Protein AF-A0AAD8AAY4-F1 (afdb_monomer_lite)

Sequence (383 aa):
MAFFFSTLRQNYCRQAPLSLQLIKRPICESPKCVSNTYKETVIISKTDPLDAFTSKLVQEKSDKWKYLSTKKIKYPDRRLAYYDECQNSFKSCDIDTVAINELIRKALDSKLYNVILSLLNICKTKKICPSPELLQEVASILSRKGNKAGVKAVQMLCEIHNVNEYIIQAEFKHYKEALGMFEEIYKNYPCLRRKIRNMTKYLVAECVYNKSEASVVLVTNFAKKHALEYRDFYFLTHLWQCLFLSEWFADQKLASELIEEYDELRTTVADRMQFITAIAIRKKCADTIQRLFEVALRYNMKKEYTCILRSFFDHKCSIGDIKSCTEILASALDQNITITTEQHNKFLVLLLSSNNGCSWLSKHKNNEWPHTRVDVPSFQMKF

pLDDT: mean 78.11, std 22.98, range [25.36, 98.19]

Structure (mmCIF, N/CA/C/O backbone):
data_AF-A0AAD8AAY4-F1
#
_entry.id   AF-A0AAD8AAY4-F1
#
loop_
_atom_site.group_PDB
_atom_site.id
_atom_site.type_symbol
_atom_site.label_atom_id
_atom_site.label_alt_id
_atom_site.label_comp_id
_atom_site.label_asym_id
_atom_site.label_entity_id
_atom_site.label_seq_id
_atom_site.pdbx_PDB_ins_code
_atom_site.Cartn_x
_atom_site.Cartn_y
_atom_site.Cartn_z
_atom_site.occupancy
_atom_site.B_iso_or_equiv
_atom_site.auth_seq_id
_atom_site.auth_comp_id
_atom_site.auth_asym_id
_atom_site.auth_atom_id
_atom_site.pdbx_PDB_model_num
ATOM 1 N N . MET A 1 1 ? -32.077 56.516 7.324 1.00 32.72 1 MET A N 1
ATOM 2 C CA . MET A 1 1 ? -31.984 55.061 7.575 1.00 32.72 1 MET A CA 1
ATOM 3 C C . MET A 1 1 ? -30.874 54.527 6.679 1.00 32.72 1 MET A C 1
ATOM 5 O O . MET A 1 1 ? -31.084 54.433 5.482 1.00 32.72 1 MET A O 1
ATOM 9 N N . ALA A 1 2 ? -29.622 54.630 7.128 1.00 30.64 2 ALA A N 1
ATOM 10 C CA . ALA A 1 2 ? -28.857 53.633 7.906 1.00 30.64 2 ALA A CA 1
ATOM 11 C C . ALA A 1 2 ? -27.951 52.838 6.930 1.00 30.64 2 ALA A C 1
ATOM 13 O O . ALA A 1 2 ? -28.447 51.956 6.246 1.00 30.64 2 ALA A O 1
ATOM 14 N N . PHE A 1 3 ? -26.765 53.360 6.566 1.00 27.39 3 PHE A N 1
ATOM 15 C CA . PHE A 1 3 ? -25.452 53.267 7.266 1.00 27.39 3 PHE A CA 1
ATOM 16 C C . PHE A 1 3 ? -24.846 51.839 7.172 1.00 27.39 3 PHE A C 1
ATOM 18 O O . PHE A 1 3 ? -25.581 50.894 7.399 1.00 27.39 3 PHE A O 1
ATOM 25 N N . PHE A 1 4 ? -23.560 51.544 6.904 1.00 29.12 4 PHE A N 1
ATOM 26 C CA . PHE A 1 4 ? -22.309 52.305 6.699 1.00 29.12 4 PHE A CA 1
ATOM 27 C C . PHE A 1 4 ? -21.178 51.324 6.231 1.00 29.12 4 PHE A C 1
ATOM 29 O O . PHE A 1 4 ? -21.184 50.183 6.678 1.00 29.12 4 PHE A O 1
ATOM 36 N N . PHE A 1 5 ? -20.224 51.810 5.407 1.00 29.70 5 PHE A N 1
ATOM 37 C CA . PHE A 1 5 ? -18.747 51.572 5.337 1.00 29.70 5 PHE A CA 1
ATOM 38 C C . PHE A 1 5 ? -18.179 50.131 5.222 1.00 29.70 5 PHE A C 1
ATOM 40 O O . PHE A 1 5 ? -18.518 49.251 5.995 1.00 29.70 5 PHE A O 1
ATOM 47 N N . SER A 1 6 ? -17.329 49.740 4.255 1.00 25.36 6 SER A N 1
ATOM 48 C CA . SER A 1 6 ? -16.039 50.244 3.718 1.00 25.36 6 SER A CA 1
ATOM 49 C C . SER A 1 6 ? -14.822 50.149 4.662 1.00 25.36 6 SER A C 1
ATOM 51 O O . SER A 1 6 ? -14.748 50.885 5.637 1.00 25.36 6 SER A O 1
ATOM 53 N N . THR A 1 7 ? -13.833 49.343 4.234 1.00 29.52 7 THR A N 1
ATOM 54 C CA . THR A 1 7 ? -12.360 49.478 4.398 1.00 29.52 7 THR A CA 1
ATOM 55 C C . THR A 1 7 ? -11.744 49.679 5.787 1.00 29.52 7 THR A C 1
ATOM 57 O O . THR A 1 7 ? -11.983 50.699 6.415 1.00 29.52 7 THR A O 1
ATOM 60 N N . LEU A 1 8 ? -10.748 48.844 6.136 1.00 28.62 8 LEU A N 1
ATOM 61 C CA . LEU A 1 8 ? -9.433 49.327 6.598 1.00 28.62 8 LEU A CA 1
ATOM 62 C C . LEU A 1 8 ? -8.334 48.243 6.598 1.00 28.62 8 LEU A C 1
ATOM 64 O O . LEU A 1 8 ? -8.480 47.135 7.101 1.00 28.62 8 LEU A O 1
ATOM 68 N N . ARG A 1 9 ? -7.216 48.654 6.001 1.00 28.47 9 ARG A N 1
ATOM 69 C CA . ARG A 1 9 ? -5.833 48.157 6.059 1.00 28.47 9 ARG A CA 1
ATOM 70 C C . ARG A 1 9 ? -5.240 48.468 7.445 1.00 28.47 9 ARG A C 1
ATOM 72 O O . ARG A 1 9 ? -5.516 49.558 7.927 1.00 28.47 9 ARG A O 1
ATOM 79 N N . GLN A 1 10 ? -4.341 47.629 7.977 1.00 30.75 10 GLN A N 1
ATOM 80 C CA . GLN A 1 10 ? -3.107 47.988 8.730 1.00 30.75 10 GLN A CA 1
ATOM 81 C C . GLN A 1 10 ? -2.489 46.706 9.333 1.00 30.75 10 GLN A C 1
ATOM 83 O O . GLN A 1 10 ? -3.152 45.957 10.034 1.00 30.75 10 GLN A O 1
ATOM 88 N N . ASN A 1 11 ? -1.311 46.284 8.867 1.00 29.00 11 ASN A N 1
ATOM 89 C CA . ASN A 1 11 ? 0.012 46.614 9.421 1.00 29.00 11 ASN A CA 1
ATOM 90 C C . ASN A 1 11 ? 0.234 46.114 10.856 1.00 29.00 11 ASN A C 1
ATOM 92 O O . ASN A 1 11 ? -0.101 46.811 11.802 1.00 29.00 11 ASN A O 1
ATOM 96 N N . TYR A 1 12 ? 0.960 45.000 10.990 1.00 29.62 12 TYR A N 1
ATOM 97 C CA . TYR A 1 12 ? 1.932 44.825 12.072 1.00 29.62 12 TYR A CA 1
ATOM 98 C C . TYR A 1 12 ? 3.206 44.173 11.521 1.00 29.62 12 TYR A C 1
ATOM 100 O O . TYR A 1 12 ? 3.377 42.959 11.526 1.00 29.62 12 TYR A O 1
ATOM 108 N N . CYS A 1 13 ? 4.121 45.023 11.051 1.00 29.48 13 CYS A N 1
ATOM 109 C CA . CYS A 1 13 ? 5.548 44.788 11.214 1.00 29.48 13 CYS A CA 1
ATOM 110 C C . CYS A 1 13 ? 5.926 45.282 12.614 1.00 29.48 13 CYS A C 1
ATOM 112 O O . CYS A 1 13 ? 5.785 46.469 12.904 1.00 29.48 13 CYS A O 1
ATOM 114 N N . ARG A 1 14 ? 6.473 44.406 13.456 1.00 32.91 14 ARG A N 1
ATOM 115 C CA . ARG A 1 14 ? 7.471 44.808 14.449 1.00 32.91 14 ARG A CA 1
ATOM 116 C C . ARG A 1 14 ? 8.631 43.829 14.399 1.00 32.91 14 ARG A C 1
ATOM 118 O O . ARG A 1 14 ? 8.467 42.625 14.550 1.00 32.91 14 ARG A O 1
ATOM 125 N N . GLN A 1 15 ? 9.780 44.413 14.100 1.00 31.69 15 GLN A N 1
ATOM 126 C CA . GLN A 1 15 ? 11.103 43.827 14.150 1.00 31.69 15 GLN A CA 1
ATOM 127 C C . GLN A 1 15 ? 11.572 43.640 15.598 1.00 31.69 15 GLN A C 1
ATOM 129 O O . GLN A 1 15 ? 11.119 44.349 16.498 1.00 31.69 15 GLN A O 1
ATOM 134 N N . ALA A 1 16 ? 12.617 42.808 15.690 1.00 32.47 16 ALA A N 1
ATOM 135 C CA . ALA A 1 16 ? 13.755 42.856 16.614 1.00 32.47 16 ALA A CA 1
ATOM 136 C C . ALA A 1 16 ? 13.731 41.858 17.796 1.00 32.47 16 ALA A C 1
ATOM 138 O O . ALA A 1 16 ? 12.664 41.476 18.263 1.00 32.47 16 ALA A O 1
ATOM 139 N N . PRO A 1 17 ? 14.906 41.504 18.354 1.00 43.38 17 PRO A N 1
ATOM 140 C CA . PRO A 1 17 ? 16.076 40.974 17.640 1.00 43.38 17 PRO A CA 1
ATOM 141 C C . PRO A 1 17 ? 16.773 39.803 18.389 1.00 43.38 17 PRO A C 1
ATOM 143 O O . PRO A 1 17 ? 16.511 39.541 19.555 1.00 43.38 17 PRO A O 1
ATOM 146 N N . LEU A 1 18 ? 17.716 39.157 17.689 1.00 32.06 18 LEU A N 1
ATOM 147 C CA . LEU A 1 18 ? 18.990 38.588 18.175 1.00 32.06 18 LEU A CA 1
ATOM 148 C C . LEU A 1 18 ? 19.034 37.846 19.532 1.00 32.06 18 LEU A C 1
ATOM 150 O O . LEU A 1 18 ? 19.098 38.455 20.593 1.00 32.06 18 LEU A O 1
ATOM 154 N N . SER A 1 19 ? 19.311 36.539 19.475 1.00 30.22 19 SER A N 1
ATOM 155 C CA . SER A 1 19 ? 20.466 35.976 20.198 1.00 30.22 19 SER A CA 1
ATOM 156 C C . SER A 1 19 ? 20.937 34.666 19.554 1.00 30.22 19 SER A C 1
ATOM 158 O O . SER A 1 19 ? 20.445 33.573 19.811 1.00 30.22 19 SER A O 1
ATOM 160 N N . LEU A 1 20 ? 21.939 34.799 18.683 1.00 34.81 20 LEU A N 1
ATOM 161 C CA . LEU A 1 20 ? 22.848 33.721 18.305 1.00 34.81 20 LEU A CA 1
ATOM 162 C C . LEU A 1 20 ? 23.712 33.393 19.527 1.00 34.81 20 LEU A C 1
ATOM 164 O O . LEU A 1 20 ? 24.724 34.049 19.766 1.00 34.81 20 LEU A O 1
ATOM 168 N N . GLN A 1 21 ? 23.328 32.383 20.305 1.00 34.84 21 GLN A N 1
ATOM 169 C CA . GLN A 1 21 ? 24.269 31.737 21.213 1.00 34.84 21 GLN A CA 1
ATOM 170 C C . GLN A 1 21 ? 24.994 30.627 20.453 1.00 34.84 21 GLN A C 1
ATOM 172 O O . GLN A 1 21 ? 24.502 29.514 20.284 1.00 34.84 21 GLN A O 1
ATOM 177 N N . LEU A 1 22 ? 26.197 30.972 19.984 1.00 32.47 22 LEU A N 1
ATOM 178 C CA . LEU A 1 22 ? 27.257 30.011 19.715 1.00 32.47 22 LEU A CA 1
ATOM 179 C C . LEU A 1 22 ? 27.492 29.187 20.987 1.00 32.47 22 LEU A C 1
ATOM 181 O O . LEU A 1 22 ? 28.144 29.649 21.924 1.00 32.47 22 LEU A O 1
ATOM 185 N N . ILE A 1 23 ? 27.021 27.943 21.001 1.00 33.28 23 ILE A N 1
ATOM 186 C CA . ILE A 1 23 ? 27.533 26.942 21.933 1.00 33.28 23 ILE A CA 1
ATOM 187 C C . ILE A 1 23 ? 28.926 26.560 21.428 1.00 33.28 23 ILE A C 1
ATOM 189 O O . ILE A 1 23 ? 29.092 25.745 20.518 1.00 33.28 23 ILE A O 1
ATOM 193 N N . LYS A 1 24 ? 29.943 27.209 22.005 1.00 34.31 24 LYS A N 1
ATOM 194 C CA . LYS A 1 24 ? 31.333 26.755 21.945 1.00 34.31 24 LYS A CA 1
ATOM 195 C C . LYS A 1 24 ? 31.375 25.328 22.488 1.00 34.31 24 LYS A C 1
ATOM 197 O O . LYS A 1 24 ? 31.120 25.101 23.667 1.00 34.31 24 LYS A O 1
ATOM 202 N N . ARG A 1 25 ? 31.702 24.371 21.619 1.00 36.16 25 ARG A N 1
ATOM 203 C CA . ARG A 1 25 ? 32.124 23.033 22.039 1.00 36.16 25 ARG A CA 1
ATOM 204 C C . ARG A 1 25 ? 33.397 23.185 22.880 1.00 36.16 25 ARG A C 1
ATOM 206 O O . ARG A 1 25 ? 34.337 23.815 22.390 1.00 36.16 25 ARG A O 1
ATOM 213 N N . PRO A 1 26 ? 33.462 22.640 24.103 1.00 39.38 26 PRO A N 1
ATOM 214 C CA . PRO A 1 26 ? 34.728 22.540 24.804 1.00 39.38 26 PRO A CA 1
ATOM 215 C C . PRO A 1 26 ? 35.632 21.571 24.037 1.00 39.38 26 PRO A C 1
ATOM 217 O O . PRO A 1 26 ? 35.257 20.435 23.741 1.00 39.38 26 PRO A O 1
ATOM 220 N N . ILE A 1 27 ? 36.816 22.065 23.681 1.00 38.88 27 ILE A N 1
ATOM 221 C CA . ILE A 1 27 ? 37.955 21.261 23.250 1.00 38.88 27 ILE A CA 1
ATOM 222 C C . ILE A 1 27 ? 38.309 20.387 24.451 1.00 38.88 27 ILE A C 1
ATOM 224 O O . ILE A 1 27 ? 38.767 20.888 25.475 1.00 38.88 27 ILE A O 1
ATOM 228 N N . CYS A 1 28 ? 38.009 19.095 24.354 1.00 34.06 28 CYS A N 1
ATOM 229 C CA . CYS A 1 28 ? 38.447 18.121 25.338 1.00 34.06 28 CYS A CA 1
ATOM 230 C C . CYS A 1 28 ? 39.893 17.766 24.989 1.00 34.06 28 CYS A C 1
ATOM 232 O O . CYS A 1 28 ? 40.158 17.103 23.985 1.00 34.06 28 CYS A O 1
ATOM 234 N N . GLU A 1 29 ? 40.823 18.302 25.774 1.00 38.53 29 GLU A N 1
ATOM 235 C CA . GLU A 1 29 ? 42.229 17.931 25.737 1.00 38.53 29 GLU A CA 1
ATOM 236 C C . GLU A 1 29 ? 42.366 16.437 26.043 1.00 38.53 29 GLU A C 1
ATOM 238 O O . GLU A 1 29 ? 41.843 15.924 27.031 1.00 38.53 29 GLU A O 1
ATOM 243 N N . SER A 1 30 ? 43.068 15.731 25.162 1.00 43.97 30 SER A N 1
ATOM 244 C CA . SER A 1 30 ? 43.430 14.328 25.316 1.00 43.97 30 SER A CA 1
ATOM 245 C C . SER A 1 30 ? 44.301 14.124 26.564 1.00 43.97 30 SER A C 1
ATOM 247 O O . SER A 1 30 ? 45.422 14.650 26.594 1.00 43.97 30 SER A O 1
ATOM 249 N N . PRO A 1 31 ? 43.883 13.319 27.560 1.00 45.25 31 PRO A N 1
ATOM 250 C CA . PRO A 1 31 ? 44.782 12.894 28.614 1.00 45.25 31 PRO A CA 1
ATOM 251 C C . PRO A 1 31 ? 45.723 11.821 28.065 1.00 45.25 31 PRO A C 1
ATOM 253 O O . PRO A 1 31 ? 45.314 10.842 27.439 1.00 45.25 31 PRO A O 1
ATOM 256 N N . LYS A 1 32 ? 47.011 12.049 28.302 1.00 41.94 32 LYS A N 1
ATOM 257 C CA . LYS A 1 32 ? 48.122 11.162 27.971 1.00 41.94 32 LYS A CA 1
ATOM 258 C C . LYS A 1 32 ? 47.901 9.772 28.575 1.00 41.94 32 LYS A C 1
ATOM 260 O O . LYS A 1 32 ? 47.533 9.645 29.740 1.00 41.94 32 LYS A O 1
ATOM 265 N N . CYS A 1 33 ? 48.182 8.749 27.770 1.00 38.56 33 CYS A N 1
ATOM 266 C CA . CYS A 1 33 ? 48.236 7.355 28.188 1.00 38.56 33 CYS A CA 1
ATOM 267 C C . CYS A 1 33 ? 49.193 7.189 29.376 1.00 38.56 33 CYS A C 1
ATOM 269 O O . CYS A 1 33 ? 50.393 7.425 29.243 1.00 38.56 33 CYS A O 1
ATOM 271 N N . VAL A 1 34 ? 48.664 6.725 30.507 1.00 41.59 34 VAL A N 1
ATOM 272 C CA . VAL A 1 34 ? 49.444 6.099 31.576 1.00 41.59 34 VAL A CA 1
ATOM 273 C C . VAL A 1 34 ? 48.925 4.675 31.702 1.00 41.59 34 VAL A C 1
ATOM 275 O O . VAL A 1 34 ? 47.804 4.430 32.141 1.00 41.59 34 VAL A O 1
ATOM 278 N N . SER A 1 35 ? 49.734 3.734 31.234 1.00 44.06 35 SER A N 1
ATOM 279 C CA . SER A 1 35 ? 49.506 2.299 31.328 1.00 44.06 35 SER A CA 1
ATOM 280 C C . SER A 1 35 ? 49.671 1.841 32.777 1.00 44.06 35 SER A C 1
ATOM 282 O O . SER A 1 35 ? 50.785 1.553 33.207 1.00 44.06 35 SER A O 1
ATOM 284 N N . ASN A 1 36 ? 48.563 1.757 33.513 1.00 38.25 36 ASN A N 1
ATOM 285 C CA . ASN A 1 36 ? 48.500 1.044 34.785 1.00 38.25 36 ASN A CA 1
ATOM 286 C C . ASN A 1 36 ? 47.734 -0.266 34.587 1.00 38.25 36 ASN A C 1
ATOM 288 O O . ASN A 1 36 ? 46.517 -0.287 34.425 1.00 38.25 36 ASN A O 1
ATOM 292 N N . THR A 1 37 ? 48.474 -1.370 34.607 1.00 45.69 37 THR A N 1
ATOM 293 C CA . THR A 1 37 ? 47.964 -2.736 34.729 1.00 45.69 37 THR A CA 1
ATOM 294 C C . THR A 1 37 ? 47.295 -2.923 36.089 1.00 45.69 37 THR A C 1
ATOM 296 O O . THR A 1 37 ? 47.960 -3.247 37.071 1.00 45.69 37 THR A O 1
ATOM 299 N N . TYR A 1 38 ? 45.976 -2.742 36.141 1.00 38.84 38 TYR A N 1
ATOM 300 C CA . TYR A 1 38 ? 45.132 -3.244 37.223 1.00 38.84 38 TYR A CA 1
ATOM 301 C C . TYR A 1 38 ? 44.411 -4.507 36.749 1.00 38.84 38 TYR A C 1
ATOM 303 O O . TYR A 1 38 ? 43.791 -4.530 35.690 1.00 38.84 38 TYR A O 1
ATOM 311 N N . LYS A 1 39 ? 44.538 -5.582 37.533 1.00 43.97 39 LYS A N 1
ATOM 312 C CA . LYS A 1 39 ? 43.788 -6.826 37.348 1.00 43.97 39 LYS A CA 1
ATOM 313 C C . LYS A 1 39 ? 42.324 -6.556 37.683 1.00 43.97 39 LYS A C 1
ATOM 315 O O . LYS A 1 39 ? 41.963 -6.457 38.851 1.00 43.97 39 LYS A O 1
ATOM 320 N N . GLU A 1 40 ? 41.510 -6.421 36.648 1.00 38.50 40 GLU A N 1
ATOM 321 C CA . GLU A 1 40 ? 40.066 -6.273 36.747 1.00 38.50 40 GLU A CA 1
ATOM 322 C C . GLU A 1 40 ? 39.443 -7.645 37.046 1.00 38.50 40 GLU A C 1
ATOM 324 O O . GLU A 1 40 ? 39.440 -8.559 36.220 1.00 38.50 40 GLU A O 1
ATOM 329 N N . THR A 1 41 ? 38.958 -7.824 38.273 1.00 41.53 41 THR A N 1
ATOM 330 C CA . THR A 1 41 ? 38.031 -8.905 38.613 1.00 41.53 41 THR A CA 1
ATOM 331 C C . THR A 1 41 ? 36.723 -8.660 37.872 1.00 41.53 41 THR A C 1
ATOM 333 O O . THR A 1 41 ? 35.977 -7.744 38.208 1.00 41.53 41 THR A O 1
ATOM 336 N N . VAL A 1 42 ? 36.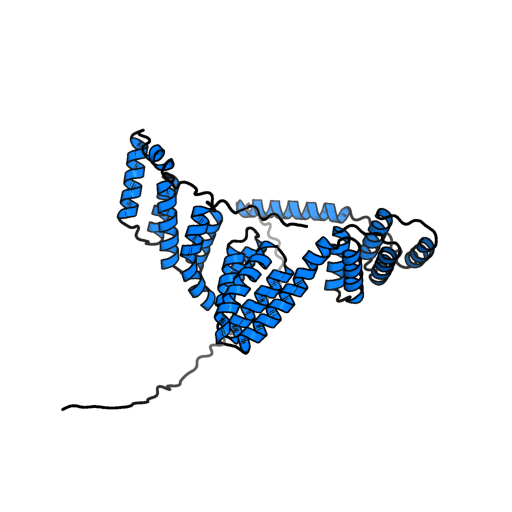473 -9.483 36.854 1.00 43.16 42 VAL A N 1
ATOM 337 C CA . VAL A 1 42 ? 35.262 -9.489 36.029 1.00 43.16 42 VAL A CA 1
ATOM 338 C C . VAL A 1 42 ? 34.036 -9.699 36.919 1.00 43.16 42 VAL A C 1
ATOM 340 O O . VAL A 1 42 ? 33.727 -10.815 37.336 1.00 43.16 42 VAL A O 1
ATOM 343 N N . ILE A 1 43 ? 33.321 -8.612 37.205 1.00 47.81 43 ILE A N 1
ATOM 344 C CA . ILE A 1 43 ? 31.942 -8.673 37.679 1.00 47.81 43 ILE A CA 1
ATOM 345 C C . ILE A 1 43 ? 31.112 -9.080 36.463 1.00 47.81 43 ILE A C 1
ATOM 347 O O . ILE A 1 43 ? 30.959 -8.310 35.517 1.00 47.81 43 ILE A O 1
ATOM 351 N N . ILE A 1 44 ? 30.615 -10.317 36.472 1.00 46.44 44 ILE A N 1
ATOM 352 C CA . ILE A 1 44 ? 29.687 -10.841 35.469 1.00 46.44 44 ILE A CA 1
ATOM 353 C C . ILE A 1 44 ? 28.382 -10.052 35.621 1.00 46.44 44 ILE A C 1
ATOM 355 O O . ILE A 1 44 ? 27.526 -10.385 36.444 1.00 46.44 44 ILE A O 1
ATOM 359 N N . SER A 1 45 ? 28.250 -8.954 34.876 1.00 56.56 45 SER A N 1
ATOM 360 C CA . SER A 1 45 ? 26.977 -8.261 34.738 1.00 56.56 45 SER A CA 1
ATOM 361 C C . SER A 1 45 ? 25.996 -9.217 34.060 1.00 56.56 45 SER A C 1
ATOM 363 O O . SER A 1 45 ? 26.331 -9.904 33.091 1.00 56.56 45 SER A O 1
ATOM 365 N N . LYS A 1 46 ? 24.785 -9.316 34.620 1.00 62.38 46 LYS A N 1
ATOM 366 C CA . LYS A 1 46 ? 23.676 -10.052 34.012 1.00 62.38 46 LYS A CA 1
ATOM 367 C C . LYS A 1 46 ? 23.454 -9.466 32.623 1.00 62.38 46 LYS A C 1
ATOM 369 O O . LYS A 1 46 ? 22.951 -8.354 32.498 1.00 62.38 46 LYS A O 1
ATOM 374 N N . THR A 1 47 ? 23.887 -10.198 31.608 1.00 62.72 47 THR A N 1
ATOM 375 C CA . THR A 1 47 ? 23.675 -9.855 30.207 1.00 62.72 47 THR A CA 1
ATOM 376 C C . THR A 1 47 ? 22.171 -9.784 29.988 1.00 62.72 47 THR A C 1
ATOM 378 O O . THR A 1 47 ? 21.453 -10.714 30.368 1.00 62.72 47 THR A O 1
ATOM 381 N N . ASP A 1 48 ? 21.694 -8.665 29.444 1.00 74.62 48 ASP A N 1
ATOM 382 C CA . ASP A 1 48 ? 20.286 -8.486 29.112 1.00 74.62 48 ASP A CA 1
ATOM 383 C C . ASP A 1 48 ? 19.853 -9.665 28.215 1.00 74.62 48 ASP A C 1
ATOM 385 O O . ASP A 1 48 ? 20.538 -9.963 27.228 1.00 74.62 48 ASP A O 1
ATOM 389 N N . PRO A 1 49 ? 18.778 -10.402 28.549 1.00 75.81 49 PRO A N 1
ATOM 390 C CA . PRO A 1 49 ? 18.305 -11.508 27.722 1.00 75.81 49 PRO A CA 1
ATOM 391 C C . PRO A 1 49 ? 18.040 -11.096 26.263 1.00 75.81 49 PRO A C 1
ATOM 393 O O . PRO A 1 49 ? 18.193 -11.932 25.367 1.00 75.81 49 PRO A O 1
ATOM 396 N N . LEU A 1 50 ? 17.721 -9.820 26.000 1.00 71.00 50 LEU A N 1
ATOM 397 C CA . LEU A 1 50 ? 17.641 -9.282 24.640 1.00 71.00 50 LEU A CA 1
ATOM 398 C C . LEU A 1 50 ? 19.014 -9.210 23.961 1.00 71.00 50 LEU A C 1
ATOM 400 O O . LEU A 1 50 ? 19.148 -9.658 22.821 1.00 71.00 50 LEU A O 1
ATOM 404 N N . ASP A 1 51 ? 20.057 -8.747 24.646 1.00 79.69 51 ASP A N 1
ATOM 405 C CA . ASP A 1 51 ? 21.413 -8.696 24.085 1.00 79.69 51 ASP A CA 1
ATOM 406 C C . ASP A 1 51 ? 21.974 -10.094 23.818 1.00 79.69 51 ASP A C 1
ATOM 408 O O . ASP A 1 51 ? 22.625 -10.317 22.793 1.00 79.69 51 ASP A O 1
ATOM 412 N N . ALA A 1 52 ? 21.668 -11.067 24.681 1.00 82.06 52 ALA A N 1
ATOM 413 C CA . ALA A 1 52 ? 22.066 -12.459 24.478 1.00 82.06 52 ALA A CA 1
ATOM 414 C C . ALA A 1 52 ? 21.398 -13.072 23.233 1.00 82.06 52 ALA A C 1
ATOM 416 O O . ALA A 1 52 ? 22.063 -13.739 22.434 1.00 82.06 52 ALA A O 1
ATOM 417 N N . PHE A 1 53 ? 20.101 -12.811 23.027 1.00 85.00 53 PHE A N 1
ATOM 418 C CA . PHE A 1 53 ? 19.380 -13.263 21.836 1.00 85.00 53 PHE A CA 1
ATOM 419 C C . PHE A 1 53 ? 19.925 -12.608 20.561 1.00 85.00 53 PHE A C 1
ATOM 421 O O . PHE A 1 53 ? 20.218 -13.296 19.580 1.00 85.00 53 PHE A O 1
ATOM 428 N N . THR A 1 54 ? 20.124 -11.289 20.589 1.00 82.69 54 THR A N 1
ATOM 429 C CA . THR A 1 54 ? 20.607 -10.525 19.431 1.00 82.69 54 THR A CA 1
ATOM 430 C C . THR A 1 54 ? 22.038 -10.914 19.063 1.00 82.69 54 THR A C 1
ATOM 432 O O . THR A 1 54 ? 22.325 -11.159 17.890 1.00 82.69 54 THR A O 1
ATOM 435 N N . SER A 1 55 ? 22.918 -11.086 20.054 1.00 89.94 55 SER A N 1
ATOM 436 C CA . SER A 1 55 ? 24.295 -11.550 19.840 1.00 89.94 55 SER A CA 1
ATOM 437 C C . SER A 1 55 ? 24.329 -12.947 19.226 1.00 89.94 55 SER A C 1
ATOM 439 O O . SER A 1 55 ? 25.055 -13.181 18.259 1.00 89.94 55 SER A O 1
ATOM 441 N N . LYS A 1 56 ? 23.488 -13.866 19.721 1.00 91.00 56 LYS A N 1
ATOM 442 C CA . LYS A 1 56 ? 23.388 -15.221 19.171 1.00 91.00 56 LYS A CA 1
ATOM 443 C C . LYS A 1 56 ? 22.899 -15.204 17.719 1.00 91.00 56 LYS A C 1
ATOM 445 O O . LYS A 1 56 ? 23.489 -15.870 16.870 1.00 91.00 56 LYS A O 1
ATOM 450 N N . LEU A 1 57 ? 21.880 -14.398 17.414 1.00 85.50 57 LEU A N 1
ATOM 451 C CA . LEU A 1 57 ? 21.331 -14.269 16.063 1.00 85.50 57 LEU A CA 1
ATOM 452 C C . LEU A 1 57 ? 22.369 -13.711 15.071 1.00 85.50 57 LEU A C 1
ATOM 454 O O . LEU A 1 57 ? 22.501 -14.215 13.953 1.00 85.50 57 LEU A O 1
ATOM 458 N N . VAL A 1 58 ? 23.123 -12.683 15.475 1.00 88.94 58 VAL A N 1
ATOM 459 C CA . VAL A 1 58 ? 24.184 -12.076 14.654 1.00 88.94 58 VAL A CA 1
ATOM 460 C C . VAL A 1 58 ? 25.318 -13.069 14.407 1.00 88.94 58 VAL A C 1
ATOM 462 O O . VAL A 1 58 ? 25.779 -13.195 13.269 1.00 88.94 58 VAL A O 1
ATOM 465 N N . GLN A 1 59 ? 25.727 -13.815 15.435 1.00 89.94 59 GLN A N 1
ATOM 466 C CA . GLN A 1 59 ? 26.768 -14.834 15.328 1.00 89.94 59 GLN A CA 1
ATOM 467 C C . GLN A 1 59 ? 26.355 -15.956 14.359 1.00 89.94 59 GLN A C 1
ATOM 469 O O . GLN A 1 59 ? 27.083 -16.243 13.410 1.00 89.94 59 GLN A O 1
ATOM 474 N N . GLU A 1 60 ? 25.142 -16.507 14.500 1.00 91.12 60 GLU A N 1
ATOM 475 C CA . GLU A 1 60 ? 24.619 -17.553 13.606 1.00 91.12 60 GLU A CA 1
ATOM 476 C C . GLU A 1 60 ? 24.543 -17.089 12.142 1.00 91.12 60 GLU A C 1
ATOM 478 O O . GLU A 1 60 ? 24.863 -17.842 11.216 1.00 91.12 60 GLU A O 1
ATOM 483 N N . LYS A 1 61 ? 24.148 -15.832 11.902 1.00 87.31 61 LYS A N 1
ATOM 484 C CA . LYS A 1 61 ? 24.116 -15.258 10.547 1.00 87.31 61 LYS A CA 1
ATOM 485 C C . LYS A 1 61 ? 25.519 -15.032 9.989 1.00 87.31 61 LYS A C 1
ATOM 487 O O . LYS A 1 61 ? 25.736 -15.332 8.815 1.00 87.31 61 LYS A O 1
ATOM 492 N N . SER A 1 62 ? 26.451 -14.544 10.807 1.00 88.69 62 SER A N 1
ATOM 493 C CA . SER A 1 62 ? 27.858 -14.335 10.442 1.00 88.69 62 SER A CA 1
ATOM 494 C C . SER A 1 62 ? 28.534 -15.648 10.050 1.00 88.69 62 SER A C 1
ATOM 496 O O . SER A 1 62 ? 29.143 -15.743 8.982 1.00 88.69 62 SER A O 1
ATOM 498 N N . ASP A 1 63 ? 28.342 -16.697 10.848 1.00 88.38 63 ASP A N 1
ATOM 499 C CA . ASP A 1 63 ? 28.943 -18.007 10.608 1.00 88.38 63 ASP A CA 1
ATOM 500 C C . ASP A 1 63 ? 28.327 -18.691 9.382 1.00 88.38 63 ASP A C 1
ATOM 502 O O . ASP A 1 63 ? 29.050 -19.243 8.547 1.00 88.38 63 ASP A O 1
ATOM 506 N N . LYS A 1 64 ? 27.011 -18.546 9.170 1.00 86.12 64 LYS A N 1
ATOM 507 C CA . LYS A 1 64 ? 26.353 -18.986 7.929 1.00 86.12 64 LYS A CA 1
ATOM 508 C C . LYS A 1 64 ? 26.908 -18.258 6.699 1.00 86.12 64 LYS A C 1
ATOM 510 O O . LYS A 1 64 ? 27.098 -18.881 5.654 1.00 86.12 64 LYS A O 1
ATOM 515 N N . TRP A 1 65 ? 27.198 -16.961 6.809 1.00 71.75 65 TRP A N 1
ATOM 516 C CA . TRP A 1 65 ? 27.772 -16.175 5.713 1.00 71.75 65 TRP A CA 1
ATOM 517 C C . TRP A 1 65 ? 29.224 -16.560 5.420 1.00 71.75 65 TRP A C 1
ATOM 519 O O . TRP A 1 65 ? 29.588 -16.708 4.255 1.00 71.75 65 TRP A O 1
ATOM 529 N N . LYS A 1 66 ? 30.037 -16.794 6.458 1.00 79.12 66 LYS A N 1
ATOM 530 C CA . LYS A 1 66 ? 31.409 -17.308 6.321 1.00 79.12 66 LYS A CA 1
ATOM 531 C C . LYS A 1 66 ? 31.428 -18.698 5.692 1.00 79.12 66 LYS A C 1
ATOM 533 O O . LYS A 1 66 ? 32.234 -18.955 4.804 1.00 79.12 66 LYS A O 1
ATOM 538 N N . TYR A 1 67 ? 30.516 -19.584 6.082 1.00 78.44 67 TYR A N 1
ATOM 539 C CA . TYR A 1 67 ? 30.401 -20.910 5.476 1.00 78.44 67 TYR A CA 1
ATOM 540 C C . TYR A 1 67 ? 30.060 -20.830 3.977 1.00 78.44 67 TYR A C 1
ATOM 542 O O . TYR A 1 67 ? 30.682 -21.506 3.155 1.00 78.44 67 TYR A O 1
ATOM 550 N N . LEU A 1 68 ? 29.125 -19.952 3.596 1.00 68.44 68 LEU A N 1
ATOM 551 C CA . LEU A 1 68 ? 28.751 -19.739 2.194 1.00 68.44 68 LEU A CA 1
ATOM 552 C C . LEU A 1 68 ? 29.847 -19.035 1.379 1.00 68.44 68 LEU A C 1
ATOM 554 O O . LEU A 1 68 ? 30.024 -19.349 0.203 1.00 68.44 68 LEU A O 1
ATOM 558 N N . SER A 1 69 ? 30.609 -18.119 1.983 1.00 61.88 69 SER A N 1
ATOM 559 C CA . SER A 1 69 ? 31.712 -17.431 1.305 1.00 61.88 69 SER A CA 1
ATOM 560 C C . SER A 1 69 ? 32.938 -18.327 1.125 1.00 61.88 69 SER A C 1
ATOM 562 O O . SER A 1 69 ? 33.592 -18.254 0.087 1.00 61.88 69 SER A O 1
ATOM 564 N N . THR A 1 70 ? 33.204 -19.233 2.070 1.00 61.47 70 THR A N 1
ATOM 565 C CA . THR A 1 70 ? 34.321 -20.193 1.995 1.00 61.47 70 THR A CA 1
ATOM 566 C C . THR A 1 70 ? 34.052 -21.308 0.974 1.00 61.47 70 THR A C 1
ATOM 568 O O . THR A 1 70 ? 34.987 -21.878 0.421 1.00 61.47 70 THR A O 1
ATOM 571 N N . LYS A 1 71 ? 32.778 -21.568 0.638 1.00 57.34 71 LYS A N 1
ATOM 572 C CA . LYS A 1 71 ? 32.378 -22.462 -0.465 1.00 57.34 71 LYS A CA 1
ATOM 573 C C . LYS A 1 71 ? 32.552 -21.861 -1.868 1.00 57.34 71 LYS A C 1
ATOM 575 O O . LYS A 1 71 ? 32.381 -22.588 -2.846 1.00 57.34 71 LYS A O 1
ATOM 580 N N . LYS A 1 72 ? 32.919 -20.579 -2.010 1.00 48.78 72 LYS A N 1
ATOM 581 C CA . LYS A 1 72 ? 33.322 -20.032 -3.315 1.00 48.78 72 LYS A CA 1
ATOM 582 C C . LYS A 1 72 ? 34.730 -20.522 -3.651 1.00 48.78 72 LYS A C 1
ATOM 584 O O . LYS A 1 72 ? 35.723 -20.010 -3.143 1.00 48.78 72 LYS A O 1
ATOM 589 N N . ILE A 1 73 ? 34.775 -21.540 -4.507 1.00 45.97 73 ILE A N 1
ATOM 590 C CA . ILE A 1 73 ? 35.971 -22.111 -5.130 1.00 45.97 73 ILE A CA 1
ATOM 591 C C . ILE A 1 73 ? 36.884 -20.971 -5.606 1.00 45.97 73 ILE A C 1
ATOM 593 O O . ILE A 1 73 ? 36.496 -20.158 -6.447 1.00 45.97 73 ILE A O 1
ATOM 597 N N . LYS A 1 74 ? 38.101 -20.898 -5.051 1.00 43.69 74 LYS A N 1
ATOM 598 C CA . LYS A 1 74 ? 39.168 -20.031 -5.562 1.00 43.69 74 LYS A CA 1
ATOM 599 C C . LYS A 1 74 ? 39.588 -20.563 -6.931 1.00 43.69 74 LYS A C 1
ATOM 601 O O . LYS A 1 74 ? 40.370 -21.505 -7.008 1.00 43.69 74 LYS A O 1
ATOM 606 N N . TYR A 1 75 ? 39.065 -19.974 -8.001 1.00 43.44 75 TYR A N 1
ATOM 607 C CA . TYR A 1 75 ? 39.601 -20.207 -9.337 1.00 43.44 75 TYR A CA 1
ATOM 608 C C . TYR A 1 75 ? 40.864 -19.359 -9.546 1.00 43.44 75 TYR A C 1
ATOM 610 O O . TYR A 1 75 ? 40.883 -18.191 -9.146 1.00 43.44 75 TYR A O 1
ATOM 618 N N . PRO A 1 76 ? 41.920 -19.929 -10.150 1.00 43.59 76 PRO A N 1
ATOM 619 C CA . PRO A 1 76 ? 43.114 -19.181 -10.510 1.00 43.59 76 PRO A CA 1
ATOM 620 C C . PRO A 1 76 ? 42.775 -18.136 -11.579 1.00 43.59 76 PRO A C 1
ATOM 622 O O . PRO A 1 76 ? 41.905 -18.343 -12.426 1.00 43.59 76 PRO A O 1
ATOM 625 N N . ASP A 1 77 ? 43.474 -17.007 -11.525 1.00 44.00 77 ASP A N 1
ATOM 626 C CA . ASP A 1 77 ? 43.305 -15.864 -12.419 1.00 44.00 77 ASP A CA 1
ATOM 627 C C . ASP A 1 77 ? 43.701 -16.234 -13.865 1.00 44.00 77 ASP A C 1
ATOM 629 O O . ASP A 1 77 ? 44.858 -16.150 -14.264 1.00 44.00 77 ASP A O 1
ATOM 633 N N . ARG A 1 78 ? 42.725 -16.718 -14.646 1.00 50.34 78 ARG A N 1
ATOM 634 C CA . ARG A 1 78 ? 42.831 -17.083 -16.075 1.00 50.34 78 ARG A CA 1
ATOM 635 C C . ARG A 1 78 ? 42.113 -16.060 -16.971 1.00 50.34 78 ARG A C 1
ATOM 637 O O . ARG A 1 78 ? 41.416 -16.419 -17.915 1.00 50.34 78 ARG A O 1
ATOM 644 N N . ARG A 1 79 ? 42.248 -14.762 -16.688 1.00 50.00 79 ARG A N 1
ATOM 645 C CA . ARG A 1 79 ? 41.481 -13.708 -17.386 1.00 50.00 79 ARG A CA 1
ATOM 646 C C . ARG A 1 79 ? 41.780 -13.533 -18.883 1.00 50.00 79 ARG A C 1
ATOM 648 O O . ARG A 1 79 ? 40.987 -12.880 -19.550 1.00 50.00 79 ARG A O 1
ATOM 655 N N . LEU A 1 80 ? 42.860 -14.109 -19.421 1.00 50.84 80 LEU A N 1
ATOM 656 C CA . LEU A 1 80 ? 43.283 -13.868 -20.813 1.00 50.84 80 LEU A CA 1
ATOM 657 C C . LEU A 1 80 ? 43.199 -15.086 -21.753 1.00 50.84 80 LEU A C 1
ATOM 659 O O . LEU A 1 80 ? 42.960 -14.890 -22.936 1.00 50.84 80 LEU A O 1
ATOM 663 N N . ALA A 1 81 ? 43.283 -16.328 -21.260 1.00 52.41 81 ALA A N 1
ATOM 664 C CA . ALA A 1 81 ? 43.161 -17.526 -22.114 1.00 52.41 81 ALA A CA 1
ATOM 665 C C . ALA A 1 81 ? 41.701 -17.875 -22.486 1.00 52.41 81 ALA A C 1
ATOM 667 O O . ALA A 1 81 ? 41.445 -18.589 -23.449 1.00 52.41 81 ALA A O 1
ATOM 668 N N . TYR A 1 82 ? 40.731 -17.354 -21.729 1.00 54.50 82 TYR A N 1
ATOM 669 C CA . TYR A 1 82 ? 39.311 -17.702 -21.857 1.00 54.50 82 TYR A CA 1
ATOM 670 C C . TYR A 1 82 ? 38.619 -17.060 -23.074 1.00 54.50 82 TYR A C 1
ATOM 672 O O . TYR A 1 82 ? 37.626 -17.580 -23.577 1.00 54.50 82 TYR A O 1
ATOM 680 N N . TYR A 1 83 ? 39.137 -15.930 -23.569 1.00 54.41 83 TYR A N 1
ATOM 681 C CA . TYR A 1 83 ? 38.517 -15.211 -24.688 1.00 54.41 83 TYR A CA 1
ATOM 682 C C . TYR A 1 83 ? 38.663 -15.970 -26.022 1.00 54.41 83 TYR A C 1
ATOM 684 O O . TYR A 1 83 ? 37.714 -15.988 -26.809 1.00 54.41 83 TYR A O 1
ATOM 692 N N . ASP A 1 84 ? 39.791 -16.658 -26.234 1.00 56.88 84 ASP A N 1
ATOM 693 C CA . ASP A 1 84 ? 40.047 -17.454 -27.446 1.00 56.88 84 ASP A CA 1
ATOM 694 C C . ASP A 1 84 ? 39.310 -18.803 -27.443 1.00 56.88 84 ASP A C 1
ATOM 696 O O . ASP A 1 84 ? 38.794 -19.235 -28.477 1.00 56.88 84 ASP A O 1
ATOM 700 N N . GLU A 1 85 ? 39.176 -19.453 -26.283 1.00 60.69 85 GLU A N 1
ATOM 701 C CA . GLU A 1 85 ? 38.413 -20.707 -26.145 1.00 60.69 85 GLU A CA 1
ATOM 702 C C . GLU A 1 85 ? 36.911 -20.489 -26.381 1.00 60.69 85 GLU A C 1
ATOM 704 O O . GLU A 1 85 ? 36.244 -21.283 -27.054 1.00 60.69 85 GLU A O 1
ATOM 709 N N . CYS A 1 86 ? 36.373 -19.367 -25.893 1.00 56.25 86 CYS A N 1
ATOM 710 C CA . CYS A 1 86 ? 35.003 -18.977 -26.188 1.00 56.25 86 CYS A CA 1
ATOM 711 C C . CYS A 1 86 ? 34.816 -18.721 -27.690 1.00 56.25 86 CYS A C 1
ATOM 713 O O . CYS A 1 86 ? 33.932 -19.326 -28.282 1.00 56.25 86 CYS A O 1
ATOM 715 N N . GLN A 1 87 ? 35.645 -17.908 -28.354 1.00 60.34 87 GLN A N 1
ATOM 716 C CA . GLN A 1 87 ? 35.432 -17.615 -29.782 1.00 60.34 87 GLN A CA 1
ATOM 717 C C . GLN A 1 87 ? 35.555 -18.840 -30.702 1.00 60.34 87 GLN A C 1
ATOM 719 O O . GLN A 1 87 ? 34.801 -18.939 -31.674 1.00 60.34 87 GLN A O 1
ATOM 724 N N . ASN A 1 88 ? 36.447 -19.784 -30.390 1.00 58.56 88 ASN A N 1
ATOM 725 C CA . ASN A 1 88 ? 36.634 -20.981 -31.211 1.00 58.56 88 ASN A CA 1
ATOM 726 C C . ASN A 1 88 ? 35.554 -22.053 -30.981 1.00 58.56 88 ASN A C 1
ATOM 728 O O . ASN A 1 88 ? 35.173 -22.735 -31.931 1.00 58.56 88 ASN A O 1
ATOM 732 N N . SER A 1 89 ? 34.979 -22.154 -29.776 1.00 56.78 89 SER A N 1
ATOM 733 C CA . SER A 1 89 ? 33.886 -23.104 -29.491 1.00 56.78 89 SER A CA 1
ATOM 734 C C . SER A 1 89 ? 32.535 -22.714 -30.114 1.00 56.78 89 SER A C 1
ATOM 736 O O . SER A 1 89 ? 31.686 -23.579 -30.333 1.00 56.78 89 SER A O 1
ATOM 738 N N . PHE A 1 90 ? 32.328 -21.443 -30.489 1.00 60.66 90 PHE A N 1
ATOM 739 C CA . PHE A 1 90 ? 31.067 -20.995 -31.104 1.00 60.66 90 PHE A CA 1
ATOM 740 C C . PHE A 1 90 ? 30.890 -21.385 -32.577 1.00 60.66 90 PHE A C 1
ATOM 742 O O . PHE A 1 90 ? 29.776 -21.268 -33.094 1.00 60.66 90 PHE A O 1
ATOM 749 N N . LYS A 1 91 ? 31.946 -21.837 -33.267 1.00 63.06 91 LYS A N 1
ATOM 750 C CA . LYS A 1 91 ? 31.905 -22.032 -34.724 1.00 63.06 91 LYS A CA 1
ATOM 751 C C . LYS A 1 91 ? 31.372 -23.387 -35.204 1.00 63.06 91 LYS A C 1
ATOM 753 O O . LYS A 1 91 ? 31.035 -23.456 -36.381 1.00 63.06 91 LYS A O 1
ATOM 758 N N . SER A 1 92 ? 31.235 -24.430 -34.373 1.00 57.59 92 SER A N 1
ATOM 759 C CA . SER A 1 92 ? 30.749 -25.726 -34.902 1.00 57.59 92 SER A CA 1
ATOM 760 C C . SER A 1 92 ? 29.938 -26.644 -33.980 1.00 57.59 92 SER A C 1
ATOM 762 O O . SER A 1 92 ? 29.641 -27.756 -34.406 1.00 57.59 92 SER A O 1
ATOM 764 N N . CYS A 1 93 ? 29.555 -26.240 -32.766 1.00 58.16 93 CYS A N 1
ATOM 765 C CA . CYS A 1 93 ? 28.755 -27.112 -31.896 1.00 58.16 93 CYS A CA 1
ATOM 766 C C . CYS A 1 93 ? 27.291 -26.664 -31.796 1.00 58.16 93 CYS A C 1
ATOM 768 O O . CYS A 1 93 ? 26.983 -25.463 -31.744 1.00 58.16 93 CYS A O 1
ATOM 770 N N . ASP A 1 94 ? 26.396 -27.650 -31.733 1.00 78.44 94 ASP A N 1
ATOM 771 C CA . ASP A 1 94 ? 25.045 -27.492 -31.204 1.00 78.44 94 ASP A CA 1
ATOM 772 C C . ASP A 1 94 ? 25.172 -27.116 -29.730 1.00 78.44 94 ASP A C 1
ATOM 774 O O . ASP A 1 94 ? 25.530 -27.925 -28.878 1.00 78.44 94 ASP A O 1
ATOM 778 N N . ILE A 1 95 ? 24.979 -25.831 -29.449 1.00 87.12 95 ILE A N 1
ATOM 779 C CA . ILE A 1 95 ? 25.008 -25.311 -28.088 1.00 87.12 95 ILE A CA 1
ATOM 780 C C . ILE A 1 95 ? 23.582 -25.421 -27.574 1.00 87.12 95 ILE A C 1
ATOM 782 O O . ILE A 1 95 ? 22.676 -24.833 -28.163 1.00 87.12 95 ILE A O 1
ATOM 786 N N . ASP A 1 96 ? 23.393 -26.169 -26.497 1.00 91.88 96 ASP A N 1
ATOM 787 C CA . ASP A 1 96 ? 22.106 -26.290 -25.833 1.00 91.88 96 ASP A CA 1
ATOM 788 C C . ASP A 1 96 ? 21.859 -25.130 -24.847 1.00 91.88 96 ASP A C 1
ATOM 790 O O . ASP A 1 96 ? 22.719 -24.285 -24.563 1.00 91.88 96 ASP A O 1
ATOM 794 N N . THR A 1 97 ? 20.640 -25.066 -24.315 1.00 92.44 97 THR A N 1
ATOM 795 C CA . THR A 1 97 ? 20.242 -24.037 -23.347 1.00 92.44 97 THR A CA 1
ATOM 796 C C . THR A 1 97 ? 21.064 -24.096 -22.056 1.00 92.44 97 THR A C 1
ATOM 798 O O . THR A 1 97 ? 21.320 -23.058 -21.440 1.00 92.44 97 THR A O 1
ATOM 801 N N . VAL A 1 98 ? 21.497 -25.290 -21.637 1.00 94.44 98 VAL A N 1
ATOM 802 C CA . VAL A 1 98 ? 22.266 -25.489 -20.401 1.00 94.44 98 VAL A CA 1
ATOM 803 C C . VAL A 1 98 ? 23.652 -24.863 -20.538 1.00 94.44 98 VAL A C 1
ATOM 805 O O . VAL A 1 98 ? 24.034 -24.043 -19.700 1.00 94.44 98 VAL A O 1
ATOM 808 N N . ALA A 1 99 ? 24.354 -25.152 -21.634 1.00 93.81 99 ALA A N 1
ATOM 809 C CA . ALA A 1 99 ? 25.661 -24.586 -21.934 1.00 93.81 99 ALA A CA 1
ATOM 810 C C . ALA A 1 99 ? 25.602 -23.057 -22.054 1.00 93.81 99 ALA A C 1
ATOM 812 O O . ALA A 1 99 ? 26.450 -22.362 -21.490 1.00 93.81 99 ALA A O 1
ATOM 813 N N . ILE A 1 100 ? 24.575 -22.505 -22.715 1.00 94.75 100 ILE A N 1
ATOM 814 C CA . ILE A 1 100 ? 24.380 -21.047 -22.781 1.00 94.75 100 ILE A CA 1
ATOM 815 C C . ILE A 1 100 ? 24.196 -20.442 -21.387 1.00 94.75 100 ILE A C 1
ATOM 817 O O . ILE A 1 100 ? 24.842 -19.439 -21.071 1.00 94.75 100 ILE A O 1
ATOM 821 N N . ASN A 1 101 ? 23.355 -21.042 -20.542 1.00 95.56 101 ASN A N 1
ATOM 822 C CA . ASN A 1 101 ? 23.122 -20.540 -19.189 1.00 95.56 101 ASN A CA 1
ATOM 823 C C . ASN A 1 101 ? 24.412 -20.534 -18.357 1.00 95.56 101 ASN A C 1
ATOM 825 O O . ASN A 1 101 ? 24.700 -19.559 -17.660 1.00 95.56 101 ASN A O 1
ATOM 829 N N . GLU A 1 102 ? 25.220 -21.592 -18.444 1.00 95.62 102 GLU A N 1
ATOM 830 C CA . GLU A 1 102 ? 26.512 -21.655 -17.759 1.00 95.62 102 GLU A CA 1
ATOM 831 C C . GLU A 1 102 ? 27.505 -20.611 -18.271 1.00 95.62 102 GLU A C 1
ATOM 833 O O . GLU A 1 102 ? 28.180 -19.961 -17.470 1.00 95.62 102 GLU A O 1
ATOM 838 N N . LEU A 1 103 ? 27.588 -20.419 -19.590 1.00 95.31 103 LEU A N 1
ATOM 839 C CA . LEU A 1 103 ? 28.476 -19.428 -20.198 1.00 95.31 103 LEU A CA 1
ATOM 840 C C . LEU A 1 103 ? 28.092 -18.002 -19.793 1.00 95.31 103 LEU A C 1
ATOM 842 O O . LEU A 1 103 ? 28.970 -17.208 -19.451 1.00 95.31 103 LEU A O 1
ATOM 846 N N . ILE A 1 104 ? 26.794 -17.687 -19.775 1.00 96.00 104 ILE A N 1
ATOM 847 C CA . ILE A 1 104 ? 26.295 -16.383 -19.324 1.00 96.00 104 ILE A CA 1
ATOM 848 C C . ILE A 1 104 ? 26.610 -16.175 -17.836 1.00 96.00 104 ILE A C 1
ATOM 850 O O . ILE A 1 104 ? 27.128 -15.115 -17.485 1.00 96.00 104 ILE A O 1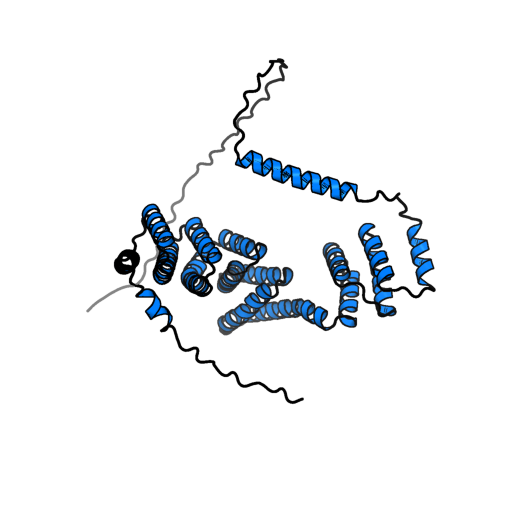
ATOM 854 N N . ARG A 1 105 ? 26.385 -17.173 -16.966 1.00 96.50 105 ARG A N 1
ATOM 855 C CA . ARG A 1 105 ? 26.741 -17.079 -15.535 1.00 96.50 105 ARG A CA 1
ATOM 856 C C . ARG A 1 105 ? 28.238 -16.857 -15.327 1.00 96.50 105 ARG A C 1
ATOM 858 O O . ARG A 1 105 ? 28.625 -15.930 -14.623 1.00 96.50 105 ARG A O 1
ATOM 865 N N . LYS A 1 106 ? 29.090 -17.626 -16.013 1.00 94.81 106 LYS A N 1
ATOM 866 C CA . LYS A 1 106 ? 30.553 -17.448 -15.960 1.00 94.81 106 LYS A CA 1
ATOM 867 C C . LYS A 1 106 ? 30.974 -16.050 -16.422 1.00 94.81 106 LYS A C 1
ATOM 869 O O . LYS A 1 106 ? 31.854 -15.435 -15.813 1.00 94.81 106 LYS A O 1
ATOM 874 N N . ALA A 1 107 ? 30.344 -15.528 -17.476 1.00 94.88 107 ALA A N 1
ATOM 875 C CA . ALA A 1 107 ? 30.603 -14.179 -17.972 1.00 94.88 107 ALA A CA 1
ATOM 876 C C . ALA A 1 107 ? 30.135 -13.092 -16.985 1.00 94.88 107 ALA A C 1
ATOM 878 O O . ALA A 1 107 ? 30.835 -12.089 -16.818 1.00 94.88 107 ALA A O 1
ATOM 879 N N . LEU A 1 108 ? 29.004 -13.298 -16.300 1.00 94.31 108 LEU A N 1
ATOM 880 C CA . LEU A 1 108 ? 28.515 -12.427 -15.226 1.00 94.31 108 LEU A CA 1
ATOM 881 C C . LEU A 1 108 ? 29.475 -12.397 -14.033 1.00 94.31 108 LEU A C 1
ATOM 883 O O . LEU A 1 108 ? 29.889 -11.310 -13.622 1.00 94.31 108 LEU A O 1
ATOM 887 N N . ASP A 1 109 ? 29.888 -13.565 -13.535 1.00 93.94 109 ASP A N 1
ATOM 888 C CA . ASP A 1 109 ? 30.837 -13.696 -12.420 1.00 93.94 109 ASP A CA 1
ATOM 889 C C . ASP A 1 109 ? 32.175 -13.014 -12.733 1.00 93.94 109 ASP A C 1
ATOM 891 O O . ASP A 1 109 ? 32.765 -12.325 -11.895 1.00 93.94 109 ASP A O 1
ATOM 895 N N . SER A 1 110 ? 32.615 -13.139 -13.987 1.00 95.00 110 SER A N 1
ATOM 896 C CA . SER A 1 110 ? 33.847 -12.528 -14.494 1.00 95.00 110 SER A CA 1
ATOM 897 C C . SER A 1 110 ? 33.687 -11.051 -14.881 1.00 95.00 110 SER A C 1
ATOM 899 O O . SER A 1 110 ? 34.672 -10.402 -15.232 1.00 95.00 110 SER A O 1
ATOM 901 N N . LYS A 1 111 ? 32.468 -10.494 -14.807 1.00 93.56 111 LYS A N 1
ATOM 902 C CA . LYS A 1 111 ? 32.117 -9.114 -15.199 1.00 93.56 111 LYS A CA 1
ATOM 903 C C . LYS A 1 111 ? 32.463 -8.775 -16.660 1.00 93.56 111 LYS A C 1
ATOM 905 O O . LYS A 1 111 ? 32.788 -7.629 -16.975 1.00 93.56 111 LYS A O 1
ATOM 910 N N . LEU A 1 112 ? 32.375 -9.753 -17.563 1.00 94.31 112 LEU A N 1
ATOM 911 C CA . LEU A 1 112 ? 32.698 -9.622 -18.990 1.00 94.31 112 LEU A CA 1
ATOM 912 C C . LEU A 1 112 ? 31.454 -9.261 -19.822 1.00 94.31 112 LEU A C 1
ATOM 914 O O . LEU A 1 112 ? 30.924 -10.073 -20.577 1.00 94.31 112 LEU A O 1
ATOM 918 N N . TYR A 1 113 ? 30.975 -8.021 -19.710 1.00 92.25 113 TYR A N 1
ATOM 919 C CA . TYR A 1 113 ? 29.696 -7.603 -20.315 1.00 92.25 113 TYR A CA 1
ATOM 920 C C . TYR A 1 113 ? 29.652 -7.676 -21.850 1.00 92.25 113 TYR A C 1
ATOM 922 O O . TYR A 1 113 ? 28.591 -7.923 -22.421 1.00 92.25 113 TYR A O 1
ATOM 930 N N . ASN A 1 114 ? 30.791 -7.497 -22.523 1.00 92.00 114 ASN A N 1
ATOM 931 C CA . ASN A 1 114 ? 30.872 -7.617 -23.982 1.00 92.00 114 ASN A CA 1
ATOM 932 C C . ASN A 1 114 ? 30.600 -9.059 -24.440 1.00 92.00 114 ASN A C 1
ATOM 934 O O . ASN A 1 114 ? 29.926 -9.266 -25.446 1.00 92.00 114 ASN A O 1
ATOM 938 N N . VAL A 1 115 ? 31.061 -10.045 -23.659 1.00 93.69 115 VAL A N 1
ATOM 939 C CA . VAL A 1 115 ? 30.815 -11.474 -23.910 1.00 93.69 115 VAL A CA 1
ATOM 940 C C . VAL A 1 115 ? 29.346 -11.814 -23.683 1.00 93.69 115 VAL A C 1
ATOM 942 O O . VAL A 1 115 ? 28.752 -12.558 -24.457 1.00 93.69 115 VAL A O 1
ATOM 945 N N . ILE A 1 116 ? 28.723 -11.223 -22.660 1.00 94.62 116 ILE A N 1
ATOM 946 C CA . ILE A 1 116 ? 27.283 -11.386 -22.420 1.00 94.62 116 ILE A CA 1
ATOM 947 C C . ILE A 1 116 ? 26.492 -10.897 -23.636 1.00 94.62 116 ILE A C 1
ATOM 949 O O . ILE A 1 116 ? 25.607 -11.600 -24.110 1.00 94.62 116 ILE A O 1
ATOM 953 N N . LEU A 1 117 ? 26.837 -9.735 -24.197 1.00 94.31 117 LEU A N 1
ATOM 954 C CA . LEU A 1 117 ? 26.156 -9.215 -25.383 1.00 94.31 117 LEU A CA 1
ATOM 955 C C . LEU A 1 117 ? 26.317 -10.139 -26.601 1.00 94.31 117 LEU A C 1
ATOM 957 O O . LEU A 1 117 ? 25.340 -10.387 -27.308 1.00 94.31 117 LEU A O 1
ATOM 961 N N . SER A 1 118 ? 27.518 -10.678 -26.842 1.00 94.62 118 SER A N 1
ATOM 962 C CA . SER A 1 118 ? 27.721 -11.641 -27.932 1.00 94.62 118 SER A CA 1
ATOM 963 C C . SER A 1 118 ? 26.933 -12.932 -27.707 1.00 94.62 118 SER A C 1
ATOM 965 O O . SER A 1 118 ? 26.306 -13.423 -28.641 1.00 94.62 118 SER A O 1
ATOM 967 N N . LEU A 1 119 ? 26.890 -13.434 -26.469 1.00 95.00 119 LEU A N 1
ATOM 968 C CA . LEU A 1 119 ? 26.097 -14.606 -26.093 1.00 95.00 119 LEU A CA 1
ATOM 969 C C . LEU A 1 119 ? 24.600 -14.375 -26.329 1.00 95.00 119 LEU A C 1
ATOM 971 O O . LEU A 1 119 ? 23.949 -15.222 -26.931 1.00 95.00 119 LEU A O 1
ATOM 975 N N . LEU A 1 120 ? 24.061 -13.215 -25.944 1.00 94.38 120 LEU A N 1
ATOM 976 C CA . LEU A 1 120 ? 22.660 -12.857 -26.199 1.00 94.38 120 LEU A CA 1
ATOM 977 C C . LEU A 1 120 ? 22.354 -12.770 -27.708 1.00 94.38 120 LEU A C 1
ATOM 979 O O . LEU A 1 120 ? 21.310 -13.231 -28.162 1.00 94.38 120 LEU A O 1
ATOM 983 N N . ASN A 1 121 ? 23.274 -12.249 -28.523 1.00 93.38 121 ASN A N 1
ATOM 984 C CA . ASN A 1 121 ? 23.099 -12.235 -29.981 1.00 93.38 121 ASN A CA 1
ATOM 985 C C . ASN A 1 121 ? 23.127 -13.646 -30.593 1.00 93.38 121 ASN A C 1
ATOM 987 O O . ASN A 1 121 ? 22.385 -13.926 -31.540 1.00 93.38 121 ASN A O 1
ATOM 991 N N . ILE A 1 122 ? 23.940 -14.551 -30.041 1.00 92.44 122 ILE A N 1
ATOM 992 C CA . ILE A 1 122 ? 23.944 -15.967 -30.430 1.00 92.44 122 ILE A CA 1
ATOM 993 C C . ILE A 1 122 ? 22.611 -16.616 -30.054 1.00 92.44 122 ILE A C 1
ATOM 995 O O . ILE A 1 122 ? 22.008 -17.266 -30.906 1.00 92.44 122 ILE A O 1
ATOM 999 N N . CYS A 1 123 ? 22.114 -16.376 -28.834 1.00 93.31 123 CYS A N 1
ATOM 1000 C CA . CYS A 1 123 ? 20.793 -16.829 -28.387 1.00 93.31 123 CYS A CA 1
ATOM 1001 C C . CYS A 1 123 ? 19.707 -16.390 -29.375 1.00 93.31 123 CYS A C 1
ATOM 1003 O O . CYS A 1 123 ? 18.909 -17.206 -29.825 1.00 93.31 123 CYS A O 1
ATOM 1005 N N . LYS A 1 124 ? 19.740 -15.119 -29.794 1.00 91.00 124 LYS A N 1
ATOM 1006 C CA . LYS A 1 124 ? 18.793 -14.556 -30.763 1.00 91.00 124 LYS A CA 1
ATOM 1007 C C . LYS A 1 124 ? 18.874 -15.255 -32.121 1.00 91.00 124 LYS A C 1
ATOM 1009 O O . LYS A 1 124 ? 17.848 -15.600 -32.696 1.00 91.00 124 LYS A O 1
ATOM 1014 N N . THR A 1 125 ? 20.086 -15.462 -32.633 1.00 91.75 125 THR A N 1
ATOM 1015 C CA . THR A 1 125 ? 20.311 -16.057 -33.963 1.00 91.75 125 THR A CA 1
ATOM 1016 C C . THR A 1 125 ? 19.912 -17.530 -33.991 1.00 91.75 125 THR A C 1
ATOM 1018 O O . THR A 1 125 ? 19.265 -17.976 -34.934 1.00 91.75 125 THR A O 1
ATOM 1021 N N . LYS A 1 126 ? 20.256 -18.277 -32.936 1.00 91.00 126 LYS A N 1
ATOM 1022 C CA . LYS A 1 126 ? 19.937 -19.704 -32.800 1.00 91.00 126 LYS A CA 1
ATOM 1023 C C . LYS A 1 126 ? 18.542 -19.969 -32.217 1.00 91.00 126 LYS A C 1
ATOM 1025 O O . LYS A 1 126 ? 18.164 -21.127 -32.099 1.00 91.00 126 LYS A O 1
ATOM 1030 N N . LYS A 1 127 ? 17.779 -18.924 -31.865 1.00 89.94 127 LYS A N 1
ATOM 1031 C CA . LYS A 1 127 ? 16.479 -19.016 -31.173 1.00 89.94 127 LYS A CA 1
ATOM 1032 C C . LYS A 1 127 ? 16.544 -19.884 -29.907 1.00 89.94 127 LYS A C 1
ATOM 1034 O O . LYS A 1 127 ? 15.661 -20.701 -29.656 1.00 89.94 127 LYS A O 1
ATOM 1039 N N . ILE A 1 128 ? 17.604 -19.718 -29.120 1.00 91.94 128 ILE A N 1
ATOM 1040 C CA . ILE A 1 128 ? 17.765 -20.393 -27.829 1.00 91.94 128 ILE A CA 1
ATOM 1041 C C . ILE A 1 128 ? 17.381 -19.400 -26.739 1.00 91.94 128 ILE A C 1
ATOM 1043 O O . ILE A 1 128 ? 17.941 -18.307 -26.683 1.00 91.94 128 ILE A O 1
ATOM 1047 N N . CYS A 1 129 ? 16.461 -19.784 -25.856 1.00 89.88 129 CYS A N 1
ATOM 1048 C CA . CYS A 1 129 ? 16.070 -18.960 -24.717 1.00 89.88 129 CYS A CA 1
ATOM 1049 C C . CYS A 1 129 ? 16.861 -19.371 -23.469 1.00 89.88 129 CYS A C 1
ATOM 1051 O O . CYS A 1 129 ? 16.706 -20.510 -23.022 1.00 89.88 129 CYS A O 1
ATOM 1053 N N . PRO A 1 130 ? 17.677 -18.479 -22.879 1.00 93.06 130 PRO A N 1
ATOM 1054 C CA . PRO A 1 130 ? 18.222 -18.689 -21.541 1.00 93.06 130 PRO A CA 1
ATOM 1055 C C . PRO A 1 130 ? 17.106 -18.785 -20.490 1.00 93.06 130 PRO A C 1
ATOM 1057 O O . PRO A 1 130 ? 15.958 -18.424 -20.762 1.00 93.06 130 PRO A O 1
ATOM 1060 N N . SER A 1 131 ? 17.435 -19.245 -19.279 1.00 91.56 131 SER A N 1
ATOM 1061 C CA . SER A 1 131 ? 16.435 -19.299 -18.202 1.00 91.56 131 SER A CA 1
ATOM 1062 C C . SER A 1 131 ? 15.936 -17.886 -17.844 1.00 91.56 131 SER A C 1
ATOM 1064 O O . SER A 1 131 ? 16.730 -16.936 -17.870 1.00 91.56 131 SER A O 1
ATOM 1066 N N . PRO A 1 132 ? 14.644 -17.714 -17.514 1.00 84.88 132 PRO A N 1
ATOM 1067 C CA . PRO A 1 132 ? 14.063 -16.398 -17.248 1.00 84.88 132 PRO A CA 1
ATOM 1068 C C . PRO A 1 132 ? 14.721 -15.703 -16.050 1.00 84.88 132 PRO A C 1
ATOM 1070 O O . PRO A 1 132 ? 14.995 -14.504 -16.107 1.00 84.88 132 PRO A O 1
ATOM 1073 N N . GLU A 1 133 ? 15.091 -16.455 -15.010 1.00 85.81 133 GLU A N 1
ATOM 1074 C CA . GLU A 1 133 ? 15.797 -15.924 -13.837 1.00 85.81 133 GLU A CA 1
ATOM 1075 C C . GLU A 1 133 ? 17.159 -15.342 -14.232 1.00 85.81 133 GLU A C 1
ATOM 1077 O 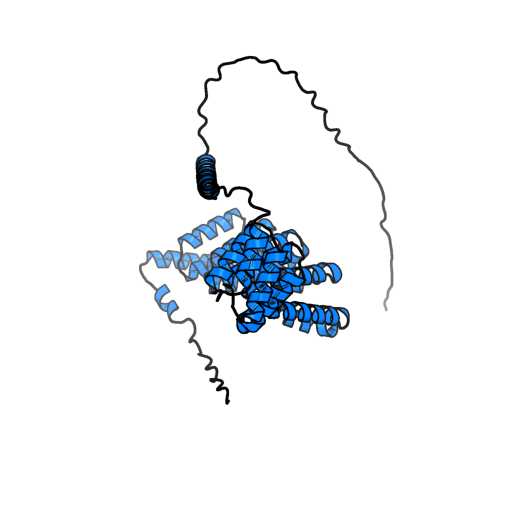O . GLU A 1 133 ? 17.561 -14.282 -13.751 1.00 85.81 133 GLU A O 1
ATOM 1082 N N . LEU A 1 134 ? 17.857 -16.014 -15.154 1.00 91.88 134 LEU A N 1
ATOM 1083 C CA . LEU A 1 134 ? 19.151 -15.565 -15.648 1.00 91.88 134 LEU A CA 1
ATOM 1084 C C . LEU A 1 134 ? 19.009 -14.328 -16.540 1.00 91.88 134 LEU A C 1
ATOM 1086 O O . LEU A 1 134 ? 19.799 -13.396 -16.413 1.00 91.88 134 LEU A O 1
ATOM 1090 N N . LEU A 1 135 ? 17.994 -14.276 -17.409 1.00 90.81 135 LEU A N 1
ATOM 1091 C CA . LEU A 1 135 ? 17.702 -13.081 -18.210 1.00 90.81 135 LEU A CA 1
ATOM 1092 C C . LEU A 1 135 ? 17.375 -11.876 -17.321 1.00 90.81 135 LEU A C 1
ATOM 1094 O O . LEU A 1 135 ? 17.871 -10.777 -17.580 1.00 90.81 135 LEU A O 1
ATOM 1098 N N . GLN A 1 136 ? 16.604 -12.078 -16.250 1.00 83.50 136 GLN A N 1
ATOM 1099 C CA . GLN A 1 136 ? 16.283 -11.039 -15.274 1.00 83.50 136 GLN A CA 1
ATOM 1100 C C . GLN A 1 136 ? 17.536 -10.545 -14.537 1.00 83.50 136 GLN A C 1
ATOM 1102 O O . GLN A 1 136 ? 17.737 -9.334 -14.393 1.00 83.50 136 GLN A O 1
ATOM 1107 N N . GLU A 1 137 ? 18.414 -11.456 -14.110 1.00 88.56 137 GLU A N 1
ATOM 1108 C CA . GLU A 1 137 ? 19.691 -11.116 -13.478 1.00 88.56 137 GLU A CA 1
ATOM 1109 C C . GLU A 1 137 ? 20.593 -10.309 -14.427 1.00 88.56 137 GLU A C 1
ATOM 1111 O O . GLU A 1 137 ? 21.084 -9.232 -14.064 1.00 88.56 137 GLU A O 1
ATOM 1116 N N . VAL A 1 138 ? 20.742 -10.773 -15.674 1.00 92.56 138 VAL A N 1
ATOM 1117 C CA . VAL A 1 138 ? 21.501 -10.088 -16.729 1.00 92.56 138 VAL A CA 1
ATOM 1118 C C . VAL A 1 138 ? 20.933 -8.690 -16.988 1.00 92.56 138 VAL A C 1
ATOM 1120 O O . VAL A 1 138 ? 21.689 -7.715 -16.987 1.00 92.56 138 VAL A O 1
ATOM 1123 N N . ALA A 1 139 ? 19.614 -8.559 -17.160 1.00 86.12 139 ALA A N 1
ATOM 1124 C CA . ALA A 1 139 ? 18.951 -7.272 -17.367 1.00 86.12 139 ALA A CA 1
ATOM 1125 C C . ALA A 1 139 ? 19.183 -6.316 -16.190 1.00 86.12 139 ALA A C 1
ATOM 1127 O O . ALA A 1 139 ? 19.529 -5.152 -16.400 1.00 86.12 139 ALA A O 1
ATOM 1128 N N . SER A 1 140 ? 19.054 -6.807 -14.953 1.00 80.94 140 SER A N 1
ATOM 1129 C CA . SER A 1 140 ? 19.268 -6.011 -13.742 1.00 80.94 140 SER A CA 1
ATOM 1130 C C . SER A 1 140 ? 20.699 -5.472 -13.665 1.00 80.94 140 SER A C 1
ATOM 1132 O O . SER A 1 140 ? 20.910 -4.286 -13.401 1.00 80.94 140 SER A O 1
ATOM 1134 N N . ILE A 1 141 ? 21.695 -6.317 -13.946 1.00 83.25 141 ILE A N 1
ATOM 1135 C CA . ILE A 1 141 ? 23.112 -5.938 -13.902 1.00 83.25 141 ILE A CA 1
ATOM 1136 C C . ILE A 1 141 ? 23.456 -4.951 -15.024 1.00 83.25 141 ILE A C 1
ATOM 1138 O O . ILE A 1 141 ? 24.095 -3.927 -14.766 1.00 83.25 141 ILE A O 1
ATOM 1142 N N . LEU A 1 142 ? 23.008 -5.214 -16.256 1.00 85.69 142 LEU A N 1
ATOM 1143 C CA . LEU A 1 142 ? 23.245 -4.329 -17.401 1.00 85.69 142 LEU A CA 1
ATOM 1144 C C . LEU A 1 142 ? 22.555 -2.971 -17.224 1.00 85.69 142 LEU A C 1
ATOM 1146 O O . LEU A 1 142 ? 23.157 -1.944 -17.545 1.00 85.69 142 LEU A O 1
ATOM 1150 N N . SER A 1 143 ? 21.348 -2.954 -16.650 1.00 76.69 143 SER A N 1
ATOM 1151 C CA . SER A 1 143 ? 20.610 -1.734 -16.312 1.00 76.69 143 SER A CA 1
ATOM 1152 C C . SER A 1 143 ? 21.361 -0.890 -15.279 1.00 76.69 143 SER A C 1
ATOM 1154 O O . SER A 1 143 ? 21.649 0.278 -15.538 1.00 76.69 143 SER A O 1
ATOM 1156 N N . ARG A 1 144 ? 21.812 -1.490 -14.164 1.00 73.25 144 ARG A N 1
ATOM 1157 C CA . ARG A 1 144 ? 22.622 -0.793 -13.140 1.00 73.25 144 ARG A CA 1
ATOM 1158 C C . ARG A 1 144 ? 23.937 -0.236 -13.689 1.00 73.25 144 ARG A C 1
ATOM 1160 O O . ARG A 1 144 ? 24.453 0.749 -13.169 1.00 73.25 144 ARG A O 1
ATOM 1167 N N . LYS A 1 145 ? 24.498 -0.867 -14.724 1.00 83.56 145 LYS A N 1
ATOM 1168 C CA . LYS A 1 145 ? 25.711 -0.406 -15.418 1.00 83.56 145 LYS A CA 1
ATOM 1169 C C . LYS A 1 145 ? 25.442 0.604 -16.534 1.00 83.56 145 LYS A C 1
ATOM 1171 O O . LYS A 1 145 ? 26.399 1.115 -17.107 1.00 83.56 145 LYS A O 1
ATOM 1176 N N . GLY A 1 146 ? 24.181 0.889 -16.857 1.00 79.56 146 GLY A N 1
ATOM 1177 C CA . GLY A 1 146 ? 23.808 1.793 -17.944 1.00 79.56 146 GLY A CA 1
ATOM 1178 C C . GLY A 1 146 ? 24.069 1.233 -19.348 1.00 79.56 146 GLY A C 1
ATOM 1179 O O . GLY A 1 146 ? 24.096 1.998 -20.313 1.00 79.56 146 GLY A O 1
ATOM 1180 N N . ASN A 1 147 ? 24.254 -0.085 -19.503 1.00 85.44 147 ASN A N 1
ATOM 1181 C CA . ASN A 1 147 ? 24.492 -0.711 -20.806 1.00 85.44 147 ASN A CA 1
ATOM 1182 C C . ASN A 1 147 ? 23.173 -0.881 -21.582 1.00 85.44 147 ASN A C 1
ATOM 1184 O O . ASN A 1 147 ? 22.547 -1.942 -21.576 1.00 85.44 147 ASN A O 1
ATOM 1188 N N . LYS A 1 148 ? 22.765 0.186 -22.276 1.00 85.31 148 LYS A N 1
ATOM 1189 C CA . LYS A 1 148 ? 21.509 0.248 -23.045 1.00 85.31 148 LYS A CA 1
ATOM 1190 C C . LYS A 1 148 ? 21.416 -0.819 -24.141 1.00 85.31 148 LYS A C 1
ATOM 1192 O O . LYS A 1 148 ? 20.338 -1.361 -24.364 1.00 85.31 148 LYS A O 1
ATOM 1197 N N . ALA A 1 149 ? 22.527 -1.123 -24.816 1.00 89.50 149 ALA A N 1
ATOM 1198 C CA . ALA A 1 149 ? 22.555 -2.109 -25.897 1.00 89.50 149 ALA A CA 1
ATOM 1199 C C . ALA A 1 149 ? 22.275 -3.523 -25.372 1.00 89.50 149 ALA A C 1
ATOM 1201 O O . ALA A 1 149 ? 21.462 -4.244 -25.945 1.00 89.50 149 ALA A O 1
ATOM 1202 N N . GLY A 1 150 ? 22.890 -3.885 -24.244 1.00 88.75 150 GLY A N 1
ATOM 1203 C CA . GLY A 1 150 ? 22.657 -5.165 -23.587 1.00 88.75 150 GLY A CA 1
ATOM 1204 C C . GLY A 1 150 ? 21.235 -5.318 -23.053 1.00 88.75 150 GLY A C 1
ATOM 1205 O O . GLY A 1 150 ? 20.612 -6.347 -23.292 1.00 88.75 150 GLY A O 1
ATOM 1206 N N . VAL A 1 151 ? 20.681 -4.280 -22.415 1.00 83.69 151 VAL A N 1
ATOM 1207 C CA . VAL A 1 151 ? 19.275 -4.298 -21.969 1.00 83.69 151 VAL A CA 1
ATOM 1208 C C . VAL A 1 151 ? 18.328 -4.493 -23.158 1.00 83.69 151 VAL A C 1
ATOM 1210 O O . VAL A 1 151 ? 17.433 -5.330 -23.091 1.00 83.69 151 VAL A O 1
ATOM 1213 N N . LYS A 1 152 ? 18.568 -3.802 -24.281 1.00 87.88 152 LYS A N 1
ATOM 1214 C CA . LYS A 1 152 ? 17.770 -3.960 -25.507 1.00 87.88 152 LYS A CA 1
ATOM 1215 C C . LYS A 1 152 ? 17.893 -5.366 -26.111 1.00 87.88 152 LYS A C 1
ATOM 1217 O O . LYS A 1 152 ? 16.916 -5.885 -26.639 1.00 87.88 152 LYS A O 1
ATOM 1222 N N . ALA A 1 153 ? 19.067 -5.993 -26.027 1.00 90.94 153 ALA A N 1
ATOM 1223 C CA . ALA A 1 153 ? 19.269 -7.364 -26.496 1.00 90.94 153 ALA A CA 1
ATOM 1224 C C . ALA A 1 153 ? 18.488 -8.385 -25.652 1.00 90.94 153 ALA A C 1
ATOM 1226 O O . ALA A 1 153 ? 17.854 -9.272 -26.219 1.00 90.94 153 ALA A O 1
ATOM 1227 N N . VAL A 1 154 ? 18.477 -8.230 -24.320 1.00 88.88 154 VAL A N 1
ATOM 1228 C CA . VAL A 1 154 ? 17.633 -9.051 -23.433 1.00 88.88 154 VAL A CA 1
ATOM 1229 C C . VAL A 1 154 ? 16.154 -8.835 -23.750 1.00 88.88 154 VAL A C 1
ATOM 1231 O O . VAL A 1 154 ? 15.418 -9.801 -23.903 1.00 88.88 154 VAL A O 1
ATOM 1234 N N . GLN A 1 155 ? 15.741 -7.580 -23.937 1.00 84.88 155 GLN A N 1
ATOM 1235 C CA . GLN A 1 155 ? 14.366 -7.224 -24.285 1.00 84.88 155 GLN A CA 1
ATOM 1236 C C . GLN A 1 155 ? 13.887 -7.931 -25.563 1.00 84.88 155 GLN A C 1
ATOM 1238 O O . GLN A 1 155 ? 12.830 -8.552 -25.562 1.00 84.88 155 GLN A O 1
ATOM 1243 N N . MET A 1 156 ? 14.699 -7.906 -26.626 1.00 87.81 156 MET A N 1
ATOM 1244 C CA . MET A 1 156 ? 14.401 -8.605 -27.883 1.00 87.81 156 MET A CA 1
ATOM 1245 C C . MET A 1 156 ? 14.327 -10.128 -27.718 1.00 87.81 156 MET A C 1
ATOM 1247 O O . MET A 1 156 ? 13.557 -10.785 -28.409 1.00 87.81 156 MET A O 1
ATOM 1251 N N . LEU A 1 157 ? 15.147 -10.718 -26.845 1.00 89.62 157 LEU A N 1
ATOM 1252 C CA . LEU A 1 157 ? 15.080 -12.154 -26.563 1.00 89.62 157 LEU A CA 1
ATOM 1253 C C . LEU A 1 157 ? 13.782 -12.522 -25.843 1.00 89.62 157 LEU A C 1
ATOM 1255 O O . LEU A 1 157 ? 13.140 -13.502 -26.221 1.00 89.62 157 LEU A O 1
ATOM 1259 N N . CYS A 1 158 ? 13.375 -11.714 -24.860 1.00 84.25 158 CYS A N 1
ATOM 1260 C CA . CYS A 1 158 ? 12.097 -11.878 -24.172 1.00 84.25 158 CYS A CA 1
ATOM 1261 C C . CYS A 1 158 ? 10.914 -11.717 -25.139 1.00 84.25 158 CYS A C 1
ATOM 1263 O O . CYS A 1 158 ? 9.992 -12.522 -25.089 1.00 84.25 158 CYS A O 1
ATOM 1265 N N . GLU A 1 159 ? 10.965 -10.752 -26.067 1.00 82.81 159 GLU A N 1
ATOM 1266 C CA . GLU A 1 159 ? 9.966 -10.583 -27.137 1.00 82.81 159 GLU A CA 1
ATOM 1267 C C . GLU A 1 159 ? 9.793 -11.845 -27.989 1.00 82.81 159 GLU A C 1
ATOM 1269 O O . GLU A 1 159 ? 8.674 -12.208 -28.336 1.00 82.81 159 GLU A O 1
ATOM 1274 N N . ILE A 1 160 ? 10.893 -12.516 -28.342 1.00 84.56 160 ILE A N 1
ATOM 1275 C CA . ILE A 1 160 ? 10.865 -13.682 -29.235 1.00 84.56 160 ILE A CA 1
ATOM 1276 C C . ILE A 1 160 ? 10.355 -14.933 -28.511 1.00 84.56 160 ILE A C 1
ATOM 1278 O O . ILE A 1 160 ? 9.631 -15.730 -29.106 1.00 84.56 160 ILE A O 1
ATOM 1282 N N . HIS A 1 161 ? 10.760 -15.134 -27.255 1.00 79.81 161 HIS A N 1
ATOM 1283 C CA . HIS A 1 161 ? 10.569 -16.409 -26.558 1.00 79.81 161 HIS A CA 1
ATOM 1284 C C . HIS A 1 161 ? 9.479 -16.398 -25.494 1.00 79.81 161 HIS A C 1
ATOM 1286 O O . HIS A 1 161 ? 8.912 -17.451 -25.211 1.00 79.81 161 HIS A O 1
ATOM 1292 N N . ASN A 1 162 ? 9.169 -15.239 -24.916 1.00 69.38 162 ASN A N 1
ATOM 1293 C CA . ASN A 1 162 ? 8.152 -15.119 -23.884 1.00 69.38 162 ASN A CA 1
ATOM 1294 C C . ASN A 1 162 ? 7.321 -13.849 -24.084 1.00 69.38 162 ASN A C 1
ATOM 1296 O O . ASN A 1 162 ? 7.335 -12.935 -23.262 1.00 69.38 162 ASN A O 1
ATOM 1300 N N . VAL A 1 163 ? 6.591 -13.804 -25.206 1.00 68.81 163 VAL A N 1
ATOM 1301 C CA . VAL A 1 163 ? 5.727 -12.679 -25.611 1.00 68.81 163 VAL A CA 1
ATOM 1302 C C . VAL A 1 163 ? 4.820 -12.227 -24.464 1.00 68.81 163 VAL A C 1
ATOM 1304 O O . VAL A 1 163 ? 4.689 -11.033 -24.234 1.00 68.81 163 VAL A O 1
ATOM 1307 N N . ASN A 1 164 ? 4.253 -13.161 -23.697 1.00 61.03 164 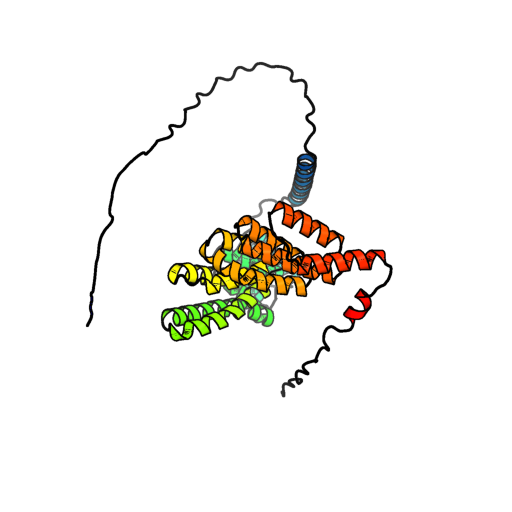ASN A N 1
ATOM 1308 C CA . ASN A 1 164 ? 3.352 -12.837 -22.590 1.00 61.03 164 ASN A CA 1
ATOM 1309 C C . ASN A 1 164 ? 4.079 -12.151 -21.422 1.00 61.03 164 ASN A C 1
ATOM 1311 O O . ASN A 1 164 ? 3.613 -11.132 -20.925 1.00 61.03 164 ASN A O 1
ATOM 1315 N N . GLU A 1 165 ? 5.242 -12.659 -21.007 1.00 60.56 165 GLU A N 1
ATOM 1316 C CA . GLU A 1 165 ? 6.033 -12.054 -19.926 1.00 60.56 165 GLU A CA 1
ATOM 1317 C C . GLU A 1 165 ? 6.683 -10.733 -20.364 1.00 60.56 165 GLU A C 1
ATOM 1319 O O . GLU A 1 165 ? 6.791 -9.789 -19.581 1.00 60.56 165 GLU A O 1
ATOM 1324 N N . TYR A 1 166 ? 7.037 -10.622 -21.647 1.00 61.06 166 TYR A N 1
ATOM 1325 C CA . TYR A 1 166 ? 7.464 -9.370 -22.253 1.00 61.06 166 TYR A CA 1
ATOM 1326 C C . TYR A 1 166 ? 6.344 -8.332 -22.292 1.00 61.06 166 TYR A C 1
ATOM 1328 O O . TYR A 1 166 ? 6.604 -7.179 -21.975 1.00 61.06 166 TYR A O 1
ATOM 1336 N N . ILE A 1 167 ? 5.113 -8.714 -22.638 1.00 56.75 167 ILE A N 1
ATOM 1337 C CA . ILE A 1 167 ? 3.955 -7.812 -22.600 1.00 56.75 167 ILE A CA 1
ATOM 1338 C C . ILE A 1 167 ? 3.739 -7.306 -21.170 1.00 56.75 167 ILE A C 1
ATOM 1340 O O . ILE A 1 167 ? 3.649 -6.096 -20.984 1.00 56.75 167 ILE A O 1
ATOM 1344 N N . ILE A 1 168 ? 3.801 -8.185 -20.164 1.00 55.09 168 ILE A N 1
ATOM 1345 C CA . ILE A 1 168 ? 3.706 -7.806 -18.742 1.00 55.09 168 ILE A CA 1
ATOM 1346 C C . ILE A 1 168 ? 4.848 -6.853 -18.335 1.00 55.09 168 ILE A C 1
ATOM 1348 O O . ILE A 1 168 ? 4.650 -5.901 -17.587 1.00 55.09 168 ILE A O 1
ATOM 1352 N N . GLN A 1 169 ? 6.066 -7.034 -18.856 1.00 56.06 169 GLN A N 1
ATOM 1353 C CA . GLN A 1 169 ? 7.167 -6.087 -18.624 1.00 56.06 169 GLN A CA 1
ATOM 1354 C C . GLN A 1 169 ? 7.081 -4.816 -19.494 1.00 56.06 169 GLN A C 1
ATOM 1356 O O . GLN A 1 169 ? 7.617 -3.772 -19.121 1.00 56.06 169 GLN A O 1
ATOM 1361 N N . ALA A 1 170 ? 6.388 -4.853 -20.631 1.00 53.25 170 ALA A N 1
ATOM 1362 C CA . ALA A 1 170 ? 6.096 -3.703 -21.480 1.00 53.25 170 ALA A CA 1
ATOM 1363 C C . ALA A 1 170 ? 4.969 -2.831 -20.899 1.00 53.25 170 ALA A C 1
ATOM 1365 O O . ALA A 1 170 ? 4.941 -1.629 -21.175 1.00 53.25 170 ALA A O 1
ATOM 1366 N N . GLU A 1 171 ? 4.124 -3.371 -20.010 1.00 53.34 171 GLU A N 1
ATOM 1367 C CA . GLU A 1 171 ? 3.166 -2.603 -19.194 1.00 53.34 171 GLU A CA 1
ATOM 1368 C C . GLU A 1 171 ? 3.848 -1.445 -18.453 1.00 53.34 171 GLU A C 1
ATOM 1370 O O . GLU A 1 171 ? 3.285 -0.358 -18.351 1.00 53.34 171 GLU A O 1
ATOM 1375 N N . PHE A 1 172 ? 5.123 -1.581 -18.071 1.00 57.84 172 PHE A N 1
ATOM 1376 C CA . PHE A 1 172 ? 5.920 -0.480 -17.515 1.00 57.84 172 PHE A CA 1
ATOM 1377 C C . PHE A 1 172 ? 6.044 0.732 -18.439 1.00 57.84 172 PHE A C 1
ATOM 1379 O O . PHE A 1 172 ? 5.983 1.879 -17.981 1.00 57.84 172 PHE A O 1
ATOM 1386 N N . LYS A 1 173 ? 6.240 0.498 -19.742 1.00 66.88 173 LYS A N 1
ATOM 1387 C CA . LYS A 1 173 ? 6.298 1.569 -20.740 1.00 66.88 173 LYS A CA 1
ATOM 1388 C C . LYS A 1 173 ? 4.930 2.239 -20.851 1.00 66.88 173 LYS A C 1
ATOM 1390 O O . LYS A 1 173 ? 4.862 3.467 -20.848 1.00 66.88 173 LYS A O 1
ATOM 1395 N N . HIS A 1 174 ? 3.865 1.441 -20.835 1.00 70.88 174 HIS A N 1
ATOM 1396 C CA . HIS A 1 174 ? 2.490 1.925 -20.876 1.00 70.88 174 HIS A CA 1
ATOM 1397 C C . HIS A 1 174 ? 2.128 2.769 -19.646 1.00 70.88 174 HIS A C 1
ATOM 1399 O O . HIS A 1 174 ? 1.556 3.844 -19.813 1.00 70.88 174 HIS A O 1
ATOM 1405 N N . TYR A 1 175 ? 2.532 2.380 -18.429 1.00 78.56 175 TYR A N 1
ATOM 1406 C CA . TYR A 1 175 ? 2.301 3.197 -17.231 1.00 78.56 175 TYR A CA 1
ATOM 1407 C C . TYR A 1 175 ? 3.043 4.532 -17.301 1.00 78.56 175 TYR A C 1
ATOM 1409 O O . TYR A 1 175 ? 2.474 5.571 -16.972 1.00 78.56 175 TYR A O 1
ATOM 1417 N N . LYS A 1 176 ? 4.301 4.534 -17.759 1.00 84.44 176 LYS A N 1
ATOM 1418 C CA . LYS A 1 176 ? 5.073 5.774 -17.906 1.00 84.44 176 LYS A CA 1
ATOM 1419 C C . LYS A 1 176 ? 4.439 6.721 -18.928 1.00 84.44 176 LYS A C 1
ATOM 1421 O O . LYS A 1 176 ? 4.338 7.917 -18.663 1.00 84.44 176 LYS A O 1
ATOM 1426 N N . GLU A 1 177 ? 4.011 6.198 -20.075 1.00 86.69 177 GLU A N 1
ATOM 1427 C CA . GLU A 1 177 ? 3.320 6.973 -21.113 1.00 86.69 177 GLU A CA 1
ATOM 1428 C C . GLU A 1 177 ? 1.969 7.501 -20.608 1.00 86.69 177 GLU A C 1
ATOM 1430 O O . GLU A 1 177 ? 1.675 8.687 -20.766 1.00 86.69 177 GLU A O 1
ATOM 1435 N N . ALA A 1 178 ? 1.186 6.665 -19.919 1.00 87.88 178 ALA A N 1
ATOM 1436 C CA . ALA A 1 178 ? -0.093 7.053 -19.329 1.00 87.88 178 ALA A CA 1
ATOM 1437 C C . ALA A 1 178 ? 0.062 8.160 -18.279 1.00 87.88 178 ALA A C 1
ATOM 1439 O O . ALA A 1 178 ? -0.660 9.155 -18.324 1.00 87.88 178 ALA A O 1
ATOM 1440 N N . LEU A 1 179 ? 1.029 8.029 -17.365 1.00 92.25 179 LEU A N 1
ATOM 1441 C CA . LEU A 1 179 ? 1.322 9.058 -16.367 1.00 92.25 179 LEU A CA 1
ATOM 1442 C C . LEU A 1 179 ? 1.797 10.363 -17.017 1.00 92.25 179 LEU A C 1
ATOM 1444 O O . LEU A 1 179 ? 1.400 11.432 -16.561 1.00 92.25 179 LEU A O 1
ATOM 1448 N N . GLY A 1 180 ? 2.580 10.291 -18.099 1.00 93.44 180 GLY A N 1
ATOM 1449 C CA . GLY A 1 180 ? 2.980 11.467 -18.876 1.00 93.44 180 GLY A CA 1
ATOM 1450 C C . GLY A 1 180 ? 1.782 12.206 -19.481 1.00 93.44 180 GLY A C 1
ATOM 1451 O O . GLY A 1 180 ? 1.656 13.417 -19.308 1.00 93.44 180 GLY A O 1
ATOM 1452 N N . MET A 1 181 ? 0.853 11.477 -20.107 1.00 91.62 181 MET A N 1
ATOM 1453 C CA . MET A 1 181 ? -0.393 12.059 -20.626 1.00 91.62 181 MET A CA 1
ATOM 1454 C C . MET A 1 181 ? -1.263 12.642 -19.509 1.00 91.62 181 MET A C 1
ATOM 1456 O O . MET A 1 181 ? -1.825 13.728 -19.652 1.00 91.62 181 MET A O 1
ATOM 1460 N N . PHE A 1 182 ? -1.379 11.943 -18.377 1.00 94.56 182 PHE A N 1
ATOM 1461 C CA . PHE A 1 182 ? -2.129 12.439 -17.226 1.00 94.56 182 PHE A CA 1
ATOM 1462 C C . PHE A 1 182 ? -1.532 13.723 -16.672 1.00 94.56 182 PHE A C 1
ATOM 1464 O O . PHE A 1 182 ? -2.292 14.627 -16.344 1.00 94.56 182 PHE A O 1
ATOM 1471 N N . GLU A 1 183 ? -0.207 13.827 -16.608 1.00 95.44 183 GLU A N 1
ATOM 1472 C CA . GLU A 1 183 ? 0.479 15.035 -16.162 1.00 95.44 183 GLU A CA 1
ATOM 1473 C C . GLU A 1 183 ? 0.172 16.228 -17.078 1.00 95.44 183 GLU A C 1
ATOM 1475 O O . GLU A 1 183 ? -0.223 17.296 -16.604 1.00 95.44 183 GLU A O 1
ATOM 1480 N N . GLU A 1 184 ? 0.283 16.035 -18.394 1.00 95.62 184 GLU A N 1
ATOM 1481 C CA . GLU A 1 184 ? -0.009 17.077 -19.379 1.00 95.62 184 GLU A CA 1
ATOM 1482 C C . GLU A 1 184 ? -1.469 17.541 -19.288 1.00 95.62 184 GLU A C 1
ATOM 1484 O O . GLU A 1 184 ? -1.751 18.743 -19.222 1.00 95.62 184 GLU A O 1
ATOM 1489 N N . ILE A 1 185 ? -2.407 16.592 -19.203 1.00 93.38 185 ILE A N 1
ATOM 1490 C CA . ILE A 1 185 ? -3.832 16.905 -19.083 1.00 93.38 185 ILE A CA 1
ATOM 1491 C C . ILE A 1 185 ? -4.121 17.615 -17.755 1.00 93.38 185 ILE A C 1
ATOM 1493 O O . ILE A 1 185 ? -4.874 18.589 -17.720 1.00 93.38 185 ILE A O 1
ATOM 1497 N N . TYR A 1 186 ? -3.518 17.153 -16.659 1.00 96.06 186 TYR A N 1
ATOM 1498 C CA . TYR A 1 186 ? -3.717 17.714 -15.325 1.00 96.06 186 TYR A CA 1
ATOM 1499 C C . TYR A 1 186 ? -3.240 19.171 -15.233 1.00 96.06 186 TYR A C 1
ATOM 1501 O O . TYR A 1 186 ? -3.896 20.009 -14.593 1.00 96.06 186 TYR A O 1
ATOM 1509 N N . LYS A 1 187 ? -2.120 19.477 -15.901 1.00 96.00 187 LYS A N 1
ATOM 1510 C CA . LYS A 1 187 ? -1.545 20.820 -15.996 1.00 96.00 187 LYS A CA 1
ATOM 1511 C C . LYS A 1 187 ? -2.406 21.749 -16.852 1.00 96.00 187 LYS A C 1
ATOM 1513 O O . LYS A 1 187 ? -2.754 22.835 -16.392 1.00 96.00 187 LYS A O 1
ATOM 1518 N N . ASN A 1 188 ? -2.768 21.313 -18.058 1.00 96.75 188 ASN A N 1
ATOM 1519 C CA . ASN A 1 188 ? -3.380 22.175 -19.072 1.00 96.75 188 ASN A CA 1
ATOM 1520 C C . ASN A 1 188 ? -4.908 22.301 -18.937 1.00 96.75 188 ASN A C 1
ATOM 1522 O O . ASN A 1 188 ? -5.474 23.310 -19.350 1.00 96.75 188 ASN A O 1
ATOM 1526 N N . TYR A 1 189 ? -5.584 21.319 -18.328 1.00 94.88 189 TYR A N 1
ATOM 1527 C CA . TYR A 1 189 ? -7.050 21.261 -18.274 1.00 94.88 189 TYR A CA 1
ATOM 1528 C C . TYR A 1 189 ? -7.575 21.065 -16.839 1.00 94.88 189 TYR A C 1
ATOM 1530 O O . TYR A 1 189 ? -7.929 19.948 -16.442 1.00 94.88 189 TYR A O 1
ATOM 1538 N N . PRO A 1 190 ? -7.712 22.146 -16.040 1.00 94.06 190 PRO A N 1
ATOM 1539 C CA . PRO A 1 190 ? -8.205 22.071 -14.661 1.00 94.06 190 PRO A CA 1
ATOM 1540 C C . PRO A 1 190 ? -9.563 21.369 -14.502 1.00 94.06 190 PRO A C 1
ATOM 1542 O O . PRO A 1 190 ? -9.778 20.660 -13.518 1.00 94.06 190 PRO A O 1
ATOM 1545 N N . CYS A 1 191 ? -10.460 21.502 -15.487 1.00 92.88 191 CYS A N 1
ATOM 1546 C CA . CYS A 1 191 ? -11.774 20.851 -15.493 1.00 92.88 191 CYS A CA 1
ATOM 1547 C C . CYS A 1 191 ? -11.697 19.312 -15.538 1.00 92.88 191 CYS A C 1
ATOM 1549 O O . CYS A 1 191 ? -12.615 18.636 -15.074 1.00 92.88 191 CYS A O 1
ATOM 1551 N N . LEU A 1 192 ? -10.591 18.743 -16.033 1.00 90.12 192 LEU A N 1
ATOM 1552 C CA . LEU A 1 192 ? -10.392 17.297 -16.145 1.00 90.12 192 LEU A CA 1
ATOM 1553 C C . LEU A 1 192 ? -9.659 16.685 -14.944 1.00 90.12 192 LEU A C 1
ATOM 1555 O O . LEU A 1 192 ? -9.612 15.459 -14.826 1.00 90.12 192 LEU A O 1
ATOM 1559 N N . ARG A 1 193 ? -9.153 17.490 -13.999 1.00 94.25 193 ARG A N 1
ATOM 1560 C CA . ARG A 1 193 ? -8.364 17.005 -12.846 1.00 94.25 193 ARG A CA 1
ATOM 1561 C C . ARG A 1 193 ? -9.082 15.942 -12.024 1.00 94.25 193 ARG A C 1
ATOM 1563 O O . ARG A 1 193 ? -8.471 14.954 -11.633 1.00 94.25 193 ARG A O 1
ATOM 1570 N N . ARG A 1 194 ? -10.396 16.085 -11.807 1.00 93.25 194 ARG A N 1
ATOM 1571 C CA . ARG A 1 194 ? -11.201 15.072 -11.099 1.00 93.25 194 ARG A CA 1
ATOM 1572 C C . ARG A 1 194 ? -11.211 13.728 -11.832 1.00 93.25 194 ARG A C 1
ATOM 1574 O O . ARG A 1 194 ? -11.152 12.683 -11.189 1.00 93.25 194 ARG A O 1
ATOM 1581 N N . LYS A 1 195 ? -11.279 13.748 -13.166 1.00 88.06 195 LYS A N 1
ATOM 1582 C CA . LYS A 1 195 ? -11.264 12.538 -13.996 1.00 88.06 195 LYS A CA 1
ATOM 1583 C C . LYS A 1 195 ? -9.890 11.871 -13.949 1.00 88.06 195 LYS A C 1
ATOM 1585 O O . LYS A 1 195 ? -9.832 10.668 -13.722 1.00 88.06 195 LYS A O 1
ATOM 1590 N N . ILE A 1 196 ? -8.815 12.658 -14.046 1.00 93.12 196 ILE A N 1
ATOM 1591 C CA . ILE A 1 196 ? -7.437 12.170 -13.891 1.00 93.12 196 ILE A CA 1
ATOM 1592 C C . ILE A 1 196 ? -7.237 11.531 -12.516 1.00 93.12 196 ILE A C 1
ATOM 1594 O O . ILE A 1 196 ? -6.851 10.373 -12.446 1.00 93.12 196 ILE A O 1
ATOM 1598 N N . ARG A 1 197 ? -7.616 12.215 -11.429 1.00 95.44 197 ARG A N 1
ATOM 1599 C CA . ARG A 1 197 ? -7.599 11.664 -10.062 1.00 95.44 197 ARG A CA 1
ATOM 1600 C C . ARG A 1 197 ? -8.263 10.288 -9.982 1.00 95.44 197 ARG A C 1
ATOM 1602 O O . ARG A 1 197 ? -7.663 9.339 -9.482 1.00 95.44 197 ARG A O 1
ATOM 1609 N N . ASN A 1 198 ? -9.473 10.164 -10.527 1.00 87.62 198 ASN A N 1
ATOM 1610 C CA . ASN A 1 198 ? -10.207 8.900 -10.533 1.00 87.62 198 ASN A CA 1
ATOM 1611 C C . ASN A 1 198 ? -9.524 7.806 -11.367 1.00 87.62 198 ASN A C 1
ATOM 1613 O O . ASN A 1 198 ? -9.581 6.649 -10.974 1.00 87.62 198 ASN A O 1
ATOM 1617 N N . MET A 1 199 ? -8.901 8.143 -12.497 1.00 86.38 199 MET A N 1
ATOM 1618 C CA . MET A 1 199 ? -8.197 7.175 -13.348 1.00 86.38 199 MET A CA 1
ATOM 1619 C C . MET A 1 199 ? -6.880 6.721 -12.716 1.00 86.38 199 MET A C 1
ATOM 1621 O O . MET A 1 199 ? -6.648 5.522 -12.571 1.00 86.38 199 MET A O 1
ATOM 1625 N N . THR A 1 200 ? -6.056 7.667 -12.260 1.00 92.38 200 THR A N 1
ATOM 1626 C CA . THR A 1 200 ? -4.780 7.381 -11.592 1.00 92.38 200 THR A CA 1
ATOM 1627 C C . THR A 1 200 ? -4.979 6.530 -10.345 1.00 92.38 200 THR A C 1
ATOM 1629 O O . THR A 1 200 ? -4.127 5.708 -10.038 1.00 92.38 200 THR A O 1
ATOM 1632 N N . LYS A 1 201 ? -6.116 6.669 -9.651 1.00 93.06 201 LYS A N 1
ATOM 1633 C CA . LYS A 1 201 ? -6.491 5.807 -8.526 1.00 93.06 201 LYS A CA 1
ATOM 1634 C C . LYS A 1 201 ? -6.367 4.313 -8.871 1.00 93.06 201 LYS A C 1
ATOM 1636 O O . LYS A 1 201 ? -5.744 3.561 -8.129 1.00 93.06 201 LYS A O 1
ATOM 1641 N N . TYR A 1 202 ? -6.948 3.890 -9.995 1.00 90.12 202 TYR A N 1
ATOM 1642 C CA . TYR A 1 202 ? -6.911 2.490 -10.427 1.00 90.12 202 TYR A CA 1
ATOM 1643 C C . TYR A 1 202 ? -5.507 2.071 -10.856 1.00 90.12 202 TYR A C 1
ATOM 1645 O O . TYR A 1 202 ? -5.044 1.015 -10.443 1.00 90.12 202 TYR A O 1
ATOM 1653 N N . LEU A 1 203 ? -4.807 2.944 -11.584 1.00 90.62 203 LEU A N 1
ATOM 1654 C CA . LEU A 1 203 ? -3.429 2.703 -12.011 1.00 90.62 203 LEU A CA 1
ATOM 1655 C C . LEU A 1 203 ? -2.484 2.515 -10.814 1.00 90.62 203 LEU A C 1
ATOM 1657 O O . LEU A 1 203 ? -1.653 1.615 -10.820 1.00 90.62 203 LEU A O 1
ATOM 1661 N N . VAL A 1 204 ? -2.629 3.322 -9.761 1.00 94.25 204 VAL A N 1
ATOM 1662 C CA . VAL A 1 204 ? -1.853 3.187 -8.517 1.00 94.25 204 VAL A CA 1
ATOM 1663 C C . VAL A 1 204 ? -2.142 1.854 -7.834 1.00 94.25 204 VAL A C 1
ATOM 1665 O O . VAL A 1 204 ? -1.206 1.155 -7.450 1.00 94.25 204 VAL A O 1
ATOM 1668 N N . ALA A 1 205 ? -3.420 1.489 -7.698 1.00 93.31 205 ALA A N 1
ATOM 1669 C CA . ALA A 1 205 ? -3.805 0.221 -7.087 1.00 93.31 205 ALA A CA 1
ATOM 1670 C C . ALA A 1 205 ? -3.229 -0.977 -7.857 1.00 93.31 205 ALA A C 1
ATOM 1672 O O . ALA A 1 205 ? -2.715 -1.904 -7.240 1.00 93.31 205 ALA A O 1
ATOM 1673 N N . GLU A 1 206 ? -3.264 -0.924 -9.187 1.00 89.19 206 GLU A N 1
ATOM 1674 C CA . GLU A 1 206 ? -2.697 -1.941 -10.070 1.00 89.19 206 GLU A CA 1
ATOM 1675 C C . GLU A 1 206 ? -1.167 -2.011 -9.962 1.00 89.19 206 GLU A C 1
ATOM 1677 O O . GLU A 1 206 ? -0.619 -3.096 -9.803 1.00 89.19 206 GLU A O 1
ATOM 1682 N N . CYS A 1 207 ? -0.469 -0.869 -9.936 1.00 90.75 207 CYS A N 1
ATOM 1683 C CA . CYS A 1 207 ? 0.990 -0.826 -9.784 1.00 90.75 207 CYS A CA 1
ATOM 1684 C C . CYS A 1 207 ? 1.463 -1.465 -8.471 1.00 90.75 207 CYS A C 1
ATOM 1686 O O . CYS A 1 207 ? 2.445 -2.208 -8.467 1.00 90.75 207 CYS A O 1
ATOM 1688 N N . VAL A 1 208 ? 0.763 -1.185 -7.366 1.00 92.88 208 VAL A N 1
ATOM 1689 C CA . VAL A 1 208 ? 1.061 -1.784 -6.055 1.00 92.88 208 VAL A CA 1
ATOM 1690 C C . VAL A 1 208 ? 0.682 -3.270 -6.047 1.00 92.88 208 VAL A C 1
ATOM 1692 O O . VAL A 1 208 ? 1.453 -4.102 -5.577 1.00 92.88 208 VAL A O 1
ATOM 1695 N N . TYR A 1 209 ? -0.470 -3.637 -6.620 1.00 89.56 209 TYR A N 1
ATOM 1696 C CA . TYR A 1 209 ? -0.937 -5.026 -6.659 1.00 89.56 209 TYR A CA 1
ATOM 1697 C C . TYR A 1 209 ? -0.055 -5.943 -7.516 1.00 89.56 209 TYR A C 1
ATOM 1699 O O . TYR A 1 209 ? 0.229 -7.067 -7.104 1.00 89.56 209 TYR A O 1
ATOM 1707 N N . ASN A 1 210 ? 0.421 -5.454 -8.666 1.00 83.62 210 ASN A N 1
ATOM 1708 C CA . ASN A 1 210 ? 1.293 -6.187 -9.589 1.00 83.62 210 ASN A CA 1
ATOM 1709 C C . ASN A 1 210 ? 2.748 -6.281 -9.089 1.00 83.62 210 ASN A C 1
ATOM 1711 O O . ASN A 1 210 ? 3.581 -6.898 -9.749 1.00 83.62 210 ASN A O 1
ATOM 1715 N N . LYS A 1 211 ? 3.062 -5.711 -7.911 1.00 77.88 211 LYS A N 1
ATOM 1716 C CA . LYS A 1 211 ? 4.353 -5.855 -7.197 1.00 77.88 211 LYS A CA 1
ATOM 1717 C C . LYS A 1 211 ? 5.561 -5.416 -8.013 1.00 77.88 211 LYS A C 1
ATOM 1719 O O . LYS A 1 211 ? 6.678 -5.906 -7.851 1.00 77.88 211 LYS A O 1
ATOM 1724 N N . SER A 1 212 ? 5.329 -4.479 -8.909 1.00 80.50 212 SER A N 1
ATOM 1725 C CA . SER A 1 212 ? 6.371 -3.920 -9.731 1.00 80.50 212 SER A CA 1
ATOM 1726 C C . SER A 1 212 ? 7.058 -2.789 -8.960 1.00 80.50 212 SER A C 1
ATOM 1728 O O . SER A 1 212 ? 6.533 -1.678 -8.873 1.00 80.50 212 SER A O 1
ATOM 1730 N N . GLU A 1 213 ? 8.250 -3.050 -8.417 1.00 83.88 213 GLU A N 1
ATOM 1731 C CA . GLU A 1 213 ? 9.025 -2.037 -7.682 1.00 83.88 213 GLU A CA 1
ATOM 1732 C C . GLU A 1 213 ? 9.255 -0.784 -8.544 1.00 83.88 213 GLU A C 1
ATOM 1734 O O . GLU A 1 213 ? 9.036 0.342 -8.099 1.00 83.88 213 GLU A O 1
ATOM 1739 N N . ALA A 1 214 ? 9.602 -0.964 -9.822 1.00 86.25 214 ALA A N 1
ATOM 1740 C CA . ALA A 1 214 ? 9.797 0.166 -10.725 1.00 86.25 214 ALA A CA 1
ATOM 1741 C C . ALA A 1 214 ? 8.483 0.908 -11.056 1.00 86.25 214 ALA A C 1
ATOM 1743 O O . ALA A 1 214 ? 8.514 2.134 -11.173 1.00 86.25 214 ALA A O 1
ATOM 1744 N N . SER A 1 215 ? 7.328 0.234 -11.139 1.00 89.06 215 SER A N 1
ATOM 1745 C CA . SER A 1 215 ? 6.034 0.919 -11.302 1.00 89.06 215 SER A CA 1
ATOM 1746 C C . SER A 1 215 ? 5.651 1.683 -10.037 1.00 89.06 215 SER A C 1
ATOM 1748 O O . SER A 1 215 ? 5.205 2.824 -10.143 1.00 89.06 215 SER A O 1
ATOM 1750 N N . VAL A 1 216 ? 5.886 1.111 -8.848 1.00 92.69 216 VAL A N 1
ATOM 1751 C CA . VAL A 1 216 ? 5.676 1.788 -7.556 1.00 92.69 216 VAL A CA 1
ATOM 1752 C C . VAL A 1 216 ? 6.537 3.048 -7.462 1.00 92.69 216 VAL A C 1
ATOM 1754 O O . VAL A 1 216 ? 6.030 4.110 -7.099 1.00 92.69 216 VAL A O 1
ATOM 1757 N N . VAL A 1 217 ? 7.808 2.988 -7.872 1.00 94.00 217 VAL A N 1
ATOM 1758 C CA . VAL A 1 217 ? 8.689 4.167 -7.935 1.00 94.00 217 VAL A CA 1
ATOM 1759 C C . VAL A 1 217 ? 8.143 5.227 -8.900 1.00 94.00 217 VAL A C 1
ATOM 1761 O O . VAL A 1 217 ? 8.126 6.411 -8.559 1.00 94.00 217 VAL A O 1
ATOM 1764 N N . LEU A 1 218 ? 7.650 4.833 -10.081 1.00 93.50 218 LEU A N 1
ATOM 1765 C CA . LEU A 1 218 ? 7.058 5.768 -11.049 1.00 93.50 218 LEU A CA 1
ATOM 1766 C C . LEU A 1 218 ? 5.824 6.484 -10.485 1.00 93.50 218 LEU A C 1
ATOM 1768 O O . LEU A 1 218 ? 5.766 7.715 -10.536 1.00 93.50 218 LEU A O 1
ATOM 1772 N N . VAL A 1 219 ? 4.864 5.747 -9.914 1.00 96.12 219 VAL A N 1
ATOM 1773 C CA . VAL A 1 219 ? 3.657 6.360 -9.330 1.00 96.12 219 VAL A CA 1
ATOM 1774 C C . VAL A 1 219 ? 3.973 7.173 -8.076 1.00 96.12 219 VAL A C 1
ATOM 1776 O O . VAL A 1 219 ? 3.322 8.188 -7.835 1.00 96.12 219 VAL A O 1
ATOM 1779 N N . THR A 1 220 ? 5.004 6.792 -7.316 1.00 97.38 220 THR A N 1
ATOM 1780 C CA . THR A 1 220 ? 5.491 7.561 -6.162 1.00 97.38 220 THR A CA 1
ATOM 1781 C C . THR A 1 220 ? 6.043 8.905 -6.605 1.00 97.38 220 THR A C 1
ATOM 1783 O O . THR A 1 220 ? 5.615 9.937 -6.093 1.00 97.38 220 THR A O 1
ATOM 1786 N N . ASN A 1 221 ? 6.927 8.921 -7.602 1.00 97.19 221 ASN A N 1
ATOM 1787 C CA . ASN A 1 221 ? 7.479 10.163 -8.140 1.00 97.19 221 ASN A CA 1
ATOM 1788 C C . ASN A 1 221 ? 6.382 11.057 -8.729 1.00 97.19 221 ASN A C 1
ATOM 1790 O O . ASN A 1 221 ? 6.377 12.263 -8.488 1.00 97.19 221 ASN A O 1
ATOM 1794 N N . PHE A 1 222 ? 5.416 10.465 -9.438 1.00 97.00 222 PHE A N 1
ATOM 1795 C CA . PHE A 1 222 ? 4.251 11.184 -9.950 1.00 97.00 222 PHE A CA 1
ATOM 1796 C C . PHE A 1 222 ? 3.425 11.819 -8.819 1.00 97.00 222 PHE A C 1
ATOM 1798 O O . PHE A 1 222 ? 3.111 13.009 -8.881 1.00 97.00 222 PHE A O 1
ATOM 1805 N N . ALA A 1 223 ? 3.102 11.060 -7.766 1.00 98.00 223 ALA A N 1
ATOM 1806 C CA . ALA A 1 223 ? 2.320 11.548 -6.632 1.00 98.00 223 ALA A CA 1
ATOM 1807 C C . ALA A 1 223 ? 3.058 12.640 -5.841 1.00 98.00 223 ALA A C 1
ATOM 1809 O O . ALA A 1 223 ? 2.468 13.680 -5.545 1.00 98.00 223 ALA A O 1
ATOM 1810 N N . LYS A 1 224 ? 4.355 12.442 -5.559 1.00 98.19 224 LYS A N 1
ATOM 1811 C CA . LYS A 1 224 ? 5.215 13.433 -4.889 1.00 98.19 224 LYS A CA 1
ATOM 1812 C C . LYS A 1 224 ? 5.291 14.735 -5.681 1.00 98.19 224 LYS A C 1
ATOM 1814 O O . LYS A 1 224 ? 5.092 15.808 -5.120 1.00 98.19 224 LYS A O 1
ATOM 1819 N N . LYS A 1 225 ? 5.497 14.648 -6.999 1.00 97.56 225 LYS A N 1
ATOM 1820 C CA . LYS A 1 225 ? 5.507 15.816 -7.887 1.00 97.56 225 LYS A CA 1
ATOM 1821 C C . LYS A 1 225 ? 4.209 16.615 -7.784 1.00 97.56 225 LYS A C 1
ATOM 1823 O O . LYS A 1 225 ? 4.254 17.831 -7.632 1.00 97.56 225 LYS A O 1
ATOM 1828 N N . HIS A 1 226 ? 3.057 15.942 -7.793 1.00 96.94 226 HIS A N 1
ATOM 1829 C CA . HIS A 1 226 ? 1.767 16.630 -7.710 1.00 96.94 226 HIS A CA 1
ATOM 1830 C C . HIS A 1 226 ? 1.511 17.286 -6.348 1.00 96.94 226 HIS A C 1
ATOM 1832 O O . HIS A 1 226 ? 0.955 18.388 -6.293 1.00 96.94 226 HIS A O 1
ATOM 1838 N N . ALA A 1 227 ? 1.956 16.646 -5.265 1.00 97.31 227 ALA A N 1
ATOM 1839 C CA . ALA A 1 227 ? 1.904 17.224 -3.929 1.00 97.31 227 ALA A CA 1
ATOM 1840 C C . ALA A 1 227 ? 2.776 18.489 -3.825 1.00 97.31 227 ALA A C 1
ATOM 1842 O O . ALA A 1 227 ? 2.331 19.497 -3.282 1.00 97.31 227 ALA A O 1
ATOM 1843 N N . LEU A 1 228 ? 3.985 18.475 -4.396 1.00 97.19 228 LEU A N 1
ATOM 1844 C CA . LEU A 1 228 ? 4.915 19.606 -4.332 1.00 97.19 228 LEU A CA 1
ATOM 1845 C C . LEU A 1 228 ? 4.520 20.764 -5.263 1.00 97.19 228 LEU A C 1
ATOM 1847 O O . LEU A 1 228 ? 4.496 21.914 -4.829 1.00 97.19 228 LEU A O 1
ATOM 1851 N N . GLU A 1 229 ? 4.193 20.476 -6.526 1.00 97.00 229 GLU A N 1
ATOM 1852 C CA . GLU A 1 229 ? 3.934 21.505 -7.545 1.00 97.00 229 GLU A CA 1
ATOM 1853 C C . GLU A 1 229 ? 2.531 22.112 -7.439 1.00 97.00 229 GLU A C 1
ATOM 1855 O O . GLU A 1 229 ? 2.364 23.320 -7.595 1.00 97.00 229 GLU A O 1
ATOM 1860 N N . TYR A 1 230 ? 1.514 21.289 -7.165 1.00 95.75 230 TYR A N 1
ATOM 1861 C CA . TYR A 1 230 ? 0.112 21.721 -7.184 1.00 95.75 230 TYR A CA 1
ATOM 1862 C C . TYR A 1 230 ? -0.532 21.760 -5.798 1.00 95.75 230 TYR A C 1
ATOM 1864 O O . TYR A 1 230 ? -1.710 22.112 -5.706 1.00 95.75 230 TYR A O 1
ATOM 1872 N N . ARG A 1 231 ? 0.196 21.373 -4.737 1.00 96.75 231 ARG A N 1
ATOM 1873 C CA . ARG A 1 231 ? -0.360 21.167 -3.386 1.00 96.75 231 ARG A CA 1
ATOM 1874 C C . ARG A 1 231 ? -1.562 20.217 -3.386 1.00 96.75 231 ARG A C 1
ATOM 1876 O O . ARG A 1 231 ? -2.450 20.323 -2.543 1.00 96.75 231 ARG A O 1
ATOM 1883 N N . ASP A 1 232 ? -1.599 19.284 -4.341 1.00 96.25 232 ASP A N 1
ATOM 1884 C CA . ASP A 1 232 ? -2.645 18.271 -4.432 1.00 96.25 232 ASP A CA 1
ATOM 1885 C C . ASP A 1 232 ? -2.157 16.942 -3.862 1.00 96.25 232 ASP A C 1
ATOM 1887 O O . ASP A 1 232 ? -1.488 16.154 -4.532 1.00 96.25 232 ASP A O 1
ATOM 1891 N N . PHE A 1 233 ? -2.545 16.681 -2.620 1.00 97.00 233 PHE A N 1
ATOM 1892 C CA . PHE A 1 233 ? -2.182 15.462 -1.909 1.00 97.00 233 PHE A CA 1
ATOM 1893 C C . PHE A 1 233 ? -3.036 14.255 -2.304 1.00 97.00 233 PHE A C 1
ATOM 1895 O O . PHE A 1 233 ? -2.723 13.152 -1.875 1.00 97.00 233 PHE A O 1
ATOM 1902 N N . TYR A 1 234 ? -4.056 14.403 -3.163 1.00 96.25 234 TYR A N 1
ATOM 1903 C CA . TYR A 1 234 ? -4.972 13.311 -3.514 1.00 96.25 234 TYR A CA 1
ATOM 1904 C C . TYR A 1 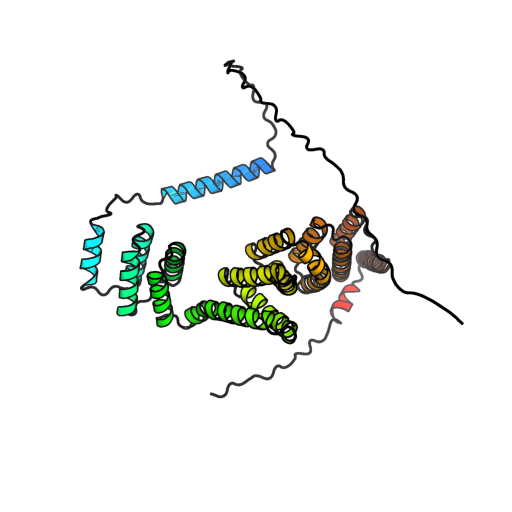234 ? -4.249 12.038 -3.978 1.00 96.25 234 TYR A C 1
ATOM 1906 O O . TYR A 1 234 ? -4.560 10.937 -3.515 1.00 96.25 234 TYR A O 1
ATOM 1914 N N . PHE A 1 235 ? -3.287 12.178 -4.897 1.00 97.31 235 PHE A N 1
ATOM 1915 C CA . PHE A 1 235 ? -2.542 11.036 -5.429 1.00 97.31 235 PHE A CA 1
ATOM 1916 C C . PHE A 1 235 ? -1.688 10.378 -4.348 1.00 97.31 235 PHE A C 1
ATOM 1918 O O . PHE A 1 235 ? -1.632 9.153 -4.274 1.00 97.31 235 PHE A O 1
ATOM 1925 N N . LEU A 1 236 ? -1.080 11.190 -3.481 1.00 97.69 236 LEU A N 1
ATOM 1926 C CA . LEU A 1 236 ? -0.237 10.719 -2.393 1.00 97.69 236 LEU A CA 1
ATOM 1927 C C . LEU A 1 236 ? -1.058 10.006 -1.313 1.00 97.69 236 LEU A C 1
ATOM 1929 O O . LEU A 1 236 ? -0.661 8.935 -0.869 1.00 97.69 236 LEU A O 1
ATOM 1933 N N . THR A 1 237 ? -2.241 10.521 -0.962 1.00 97.75 237 THR A N 1
ATOM 1934 C CA . THR A 1 237 ? -3.191 9.860 -0.054 1.00 97.75 237 THR A CA 1
ATOM 1935 C C . THR A 1 237 ? -3.609 8.499 -0.592 1.00 97.75 237 THR A C 1
ATOM 1937 O O . THR A 1 237 ? -3.675 7.527 0.160 1.00 97.75 237 THR A O 1
ATOM 1940 N N . HIS A 1 238 ? -3.900 8.408 -1.894 1.00 97.12 238 HIS A N 1
ATOM 1941 C CA . HIS A 1 238 ? -4.327 7.141 -2.471 1.00 97.12 238 HIS A CA 1
ATOM 1942 C C . HIS A 1 238 ? -3.185 6.129 -2.569 1.00 97.12 238 HIS A C 1
ATOM 1944 O O . HIS A 1 238 ? -3.371 4.966 -2.215 1.00 97.12 238 HIS A O 1
ATOM 1950 N N . LEU A 1 239 ? -1.999 6.582 -2.978 1.00 97.94 239 LEU A N 1
ATOM 1951 C CA . LEU A 1 239 ? -0.792 5.768 -2.972 1.00 97.94 239 LEU A CA 1
ATOM 1952 C C . LEU A 1 239 ? -0.478 5.256 -1.566 1.00 97.94 239 LEU A C 1
ATOM 1954 O O . LEU A 1 239 ? -0.316 4.052 -1.391 1.00 97.94 239 LEU A O 1
ATOM 1958 N N . TRP A 1 240 ? -0.480 6.138 -0.565 1.00 98.19 240 TRP A N 1
ATOM 1959 C CA . TRP A 1 240 ? -0.294 5.765 0.835 1.00 98.19 240 TRP A CA 1
ATOM 1960 C C . TRP A 1 240 ? -1.294 4.693 1.263 1.00 98.19 240 TRP A C 1
ATOM 1962 O O . TRP A 1 240 ? -0.895 3.687 1.835 1.00 98.19 240 TRP A O 1
ATOM 1972 N N . GLN A 1 241 ? -2.579 4.854 0.932 1.00 97.56 241 GLN A N 1
ATOM 1973 C CA . GLN A 1 241 ? -3.606 3.872 1.276 1.00 97.56 241 GLN A CA 1
ATOM 1974 C C . GLN A 1 241 ? -3.323 2.500 0.644 1.00 97.56 241 GLN A C 1
ATOM 1976 O O . GLN A 1 241 ? -3.468 1.482 1.320 1.00 97.56 241 GLN A O 1
ATOM 1981 N N . CYS A 1 242 ? -2.943 2.457 -0.637 1.00 96.88 242 CYS A N 1
ATOM 1982 C CA . CYS A 1 242 ? -2.604 1.213 -1.330 1.00 96.88 242 CYS A CA 1
ATOM 1983 C C . CYS A 1 242 ? -1.368 0.542 -0.720 1.00 96.88 242 CYS A C 1
ATOM 1985 O O . CYS A 1 242 ? -1.411 -0.652 -0.436 1.00 96.88 242 CYS A O 1
ATOM 1987 N N . LEU A 1 243 ? -0.308 1.312 -0.469 1.00 97.62 243 LEU A N 1
ATOM 1988 C CA . LEU A 1 243 ? 0.931 0.824 0.136 1.00 97.62 243 LEU A CA 1
ATOM 1989 C C . LEU A 1 243 ? 0.712 0.339 1.577 1.00 97.62 243 LEU A C 1
ATOM 1991 O O . LEU A 1 243 ? 1.182 -0.727 1.961 1.00 97.62 243 LEU A O 1
ATOM 1995 N N . PHE A 1 244 ? -0.060 1.083 2.371 1.00 97.56 244 PHE A N 1
ATOM 1996 C CA . PHE A 1 244 ? -0.376 0.735 3.754 1.00 97.56 244 PHE A CA 1
ATOM 1997 C C . PHE A 1 244 ? -1.177 -0.569 3.846 1.00 97.56 244 PHE A C 1
ATOM 1999 O O . PHE A 1 244 ? -0.920 -1.402 4.716 1.00 97.56 244 PHE A O 1
ATOM 2006 N N . LEU A 1 245 ? -2.136 -0.764 2.936 1.00 95.75 245 LEU A N 1
ATOM 2007 C CA . LEU A 1 245 ? -2.944 -1.982 2.848 1.00 95.75 245 LEU A CA 1
ATOM 2008 C C . LEU A 1 245 ? -2.221 -3.157 2.173 1.00 95.75 245 LEU A C 1
ATOM 2010 O O . LEU A 1 245 ? -2.788 -4.250 2.131 1.00 95.75 245 LEU A O 1
ATOM 2014 N N . SER A 1 246 ? -1.012 -2.950 1.647 1.00 94.56 246 SER A N 1
ATOM 2015 C CA . SER A 1 246 ? -0.208 -4.014 1.053 1.00 94.56 246 SER A CA 1
ATOM 2016 C C . SER A 1 246 ? 0.237 -5.021 2.115 1.00 94.56 246 SER A C 1
ATOM 2018 O O . SER A 1 246 ? 0.477 -4.680 3.276 1.00 94.56 246 SER A O 1
ATOM 2020 N N . GLU A 1 247 ? 0.373 -6.278 1.706 1.00 92.25 247 GLU A N 1
ATOM 2021 C CA . GLU A 1 247 ? 0.945 -7.356 2.523 1.00 92.25 247 GLU A CA 1
ATOM 2022 C C . GLU A 1 247 ? 2.481 -7.285 2.567 1.00 92.25 247 GLU A C 1
ATOM 2024 O O . GLU A 1 247 ? 3.115 -7.937 3.394 1.00 92.25 247 GLU A O 1
ATOM 2029 N N . TRP A 1 248 ? 3.094 -6.485 1.689 1.00 92.12 248 TRP A N 1
ATOM 2030 C CA . TRP A 1 248 ? 4.542 -6.413 1.538 1.00 92.12 248 TRP A CA 1
ATOM 2031 C C . TRP A 1 248 ? 5.166 -5.394 2.479 1.00 92.12 248 TRP A C 1
ATOM 2033 O O . TRP A 1 248 ? 4.833 -4.212 2.457 1.00 92.12 248 TRP A O 1
ATOM 2043 N N . PHE A 1 249 ? 6.167 -5.836 3.236 1.00 92.50 249 PHE A N 1
ATOM 2044 C CA . PHE A 1 249 ? 6.891 -4.976 4.170 1.00 92.50 249 PHE A CA 1
ATOM 2045 C C . PHE A 1 249 ? 7.531 -3.749 3.496 1.00 92.50 249 PHE A C 1
ATOM 2047 O O . PHE A 1 249 ? 7.512 -2.663 4.067 1.00 92.50 249 PHE A O 1
ATOM 2054 N N . ALA A 1 250 ? 8.070 -3.896 2.280 1.00 94.50 250 ALA A N 1
ATOM 2055 C CA . ALA A 1 250 ? 8.677 -2.782 1.545 1.00 94.50 250 ALA A CA 1
ATOM 2056 C C . ALA A 1 250 ? 7.661 -1.661 1.258 1.00 94.50 250 ALA A C 1
ATOM 2058 O O . ALA A 1 250 ? 7.958 -0.491 1.497 1.00 94.50 250 ALA A O 1
ATOM 2059 N N . ASP A 1 251 ? 6.446 -2.023 0.843 1.00 96.12 251 ASP A N 1
ATOM 2060 C CA . ASP A 1 251 ? 5.361 -1.071 0.596 1.00 96.12 251 ASP A CA 1
ATOM 2061 C C . ASP A 1 251 ? 4.904 -0.401 1.894 1.00 96.12 251 ASP A C 1
ATOM 2063 O O . ASP A 1 251 ? 4.738 0.815 1.950 1.00 96.12 251 ASP A O 1
ATOM 2067 N N . GLN A 1 252 ? 4.747 -1.177 2.969 1.00 96.19 252 GLN A N 1
ATOM 2068 C CA . GLN A 1 252 ? 4.350 -0.656 4.281 1.00 96.19 252 GLN A CA 1
ATOM 2069 C C . GLN A 1 252 ? 5.392 0.320 4.845 1.00 96.19 252 GLN A C 1
ATOM 2071 O O . GLN A 1 252 ? 5.043 1.349 5.437 1.00 96.19 252 GLN A O 1
ATOM 2076 N N . LYS A 1 253 ? 6.677 0.022 4.630 1.00 96.88 253 LYS A N 1
ATOM 2077 C CA . LYS A 1 253 ? 7.780 0.909 4.990 1.00 96.88 253 LYS A CA 1
ATOM 2078 C C . LYS A 1 253 ? 7.716 2.203 4.182 1.00 96.88 253 LYS A C 1
ATOM 2080 O O . LYS A 1 253 ? 7.754 3.274 4.776 1.00 96.88 253 LYS A O 1
ATOM 2085 N N . LEU A 1 254 ? 7.518 2.112 2.866 1.00 97.50 254 LEU A N 1
ATOM 2086 C CA . LEU A 1 254 ? 7.352 3.287 2.012 1.00 97.50 254 LEU A CA 1
ATOM 2087 C C . LEU A 1 254 ? 6.134 4.129 2.434 1.00 97.50 254 LEU A C 1
ATOM 2089 O O . LEU A 1 254 ? 6.228 5.349 2.505 1.00 97.50 254 LEU A O 1
ATOM 2093 N N . ALA A 1 255 ? 5.004 3.506 2.785 1.00 98.00 255 ALA A N 1
ATOM 2094 C CA . ALA A 1 255 ? 3.840 4.218 3.320 1.00 98.00 255 ALA A CA 1
ATOM 2095 C C . ALA A 1 255 ? 4.177 4.994 4.605 1.00 98.00 255 ALA A C 1
ATOM 2097 O O . ALA A 1 255 ? 3.710 6.119 4.789 1.00 98.00 255 ALA A O 1
ATOM 2098 N N . SER A 1 256 ? 4.996 4.408 5.480 1.00 97.81 256 SER A N 1
ATOM 2099 C CA . SER A 1 256 ? 5.468 5.060 6.705 1.00 97.81 256 SER A CA 1
ATOM 2100 C C . SER A 1 256 ? 6.380 6.248 6.387 1.00 97.81 256 SER A C 1
ATOM 2102 O O . SER A 1 256 ? 6.166 7.333 6.915 1.00 97.81 256 SER A O 1
ATOM 2104 N N . GLU A 1 257 ? 7.317 6.088 5.452 1.00 97.94 257 GLU A N 1
ATOM 2105 C CA . GLU A 1 257 ? 8.200 7.169 4.993 1.00 97.94 257 GLU A CA 1
ATOM 2106 C C . GLU A 1 257 ? 7.400 8.336 4.383 1.00 97.94 257 GLU A C 1
ATOM 2108 O O . GLU A 1 257 ? 7.668 9.496 4.685 1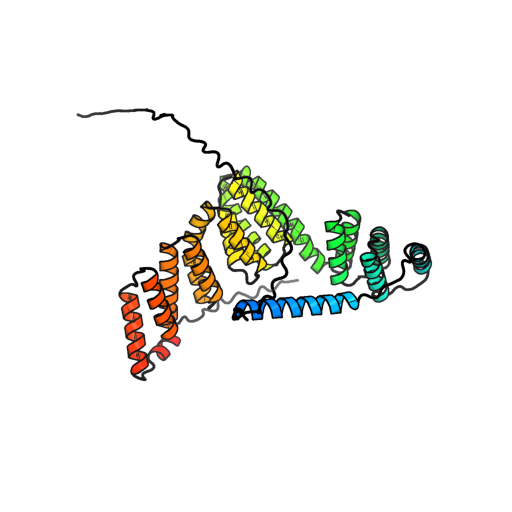.00 97.94 257 GLU A O 1
ATOM 2113 N N . LEU A 1 258 ? 6.354 8.054 3.595 1.00 98.06 258 LEU A N 1
ATOM 2114 C CA . LEU A 1 258 ? 5.516 9.097 2.990 1.00 98.06 258 LEU A CA 1
ATOM 2115 C C . LEU A 1 258 ? 4.767 9.944 4.030 1.00 98.06 258 LEU A C 1
ATOM 2117 O O . LEU A 1 258 ? 4.672 11.159 3.876 1.00 98.06 258 LEU A O 1
ATOM 2121 N N . ILE A 1 259 ? 4.213 9.331 5.079 1.00 97.44 259 ILE A N 1
ATOM 2122 C CA . ILE A 1 259 ? 3.488 10.078 6.123 1.00 97.44 259 ILE A CA 1
ATOM 2123 C C . ILE A 1 259 ? 4.432 10.814 7.090 1.00 97.44 259 ILE A C 1
ATOM 2125 O O . ILE A 1 259 ? 4.038 11.809 7.708 1.00 97.44 259 ILE A O 1
ATOM 2129 N N . GLU A 1 260 ? 5.683 10.359 7.201 1.00 97.38 260 GLU A N 1
ATOM 2130 C CA . GLU A 1 260 ? 6.755 11.090 7.882 1.00 97.38 260 GLU A CA 1
ATOM 2131 C C . GLU A 1 260 ? 7.161 12.336 7.089 1.00 97.38 260 GLU A C 1
ATOM 2133 O O . GLU A 1 260 ? 7.245 13.416 7.668 1.00 97.38 260 GLU A O 1
ATOM 2138 N N . GLU A 1 261 ? 7.357 12.192 5.776 1.00 97.56 261 GLU A N 1
ATOM 2139 C CA . GLU A 1 261 ? 7.873 13.237 4.882 1.00 97.56 261 GLU A CA 1
ATOM 2140 C C . GLU A 1 261 ? 6.874 14.381 4.631 1.00 97.56 261 GLU A C 1
ATOM 2142 O O . GLU A 1 261 ? 7.294 15.530 4.499 1.00 97.56 261 GLU A O 1
ATOM 2147 N N . TYR A 1 262 ? 5.567 14.098 4.575 1.00 97.31 262 TYR A N 1
ATOM 2148 C CA . TYR A 1 262 ? 4.542 15.083 4.204 1.00 97.31 262 TYR A CA 1
ATOM 2149 C C . TYR A 1 262 ? 3.525 15.310 5.331 1.00 97.31 262 TYR A C 1
ATOM 2151 O O . TYR A 1 262 ? 2.618 14.503 5.542 1.00 97.31 262 TYR A O 1
ATOM 2159 N N . ASP A 1 263 ? 3.615 16.448 6.021 1.00 95.62 263 ASP A N 1
ATOM 2160 C CA . ASP A 1 263 ? 2.697 16.794 7.115 1.00 95.62 263 ASP A CA 1
ATOM 2161 C C . ASP A 1 263 ? 1.240 16.920 6.634 1.00 95.62 263 ASP A C 1
ATOM 2163 O O . ASP A 1 263 ? 0.326 16.419 7.289 1.00 95.62 263 ASP A O 1
ATOM 2167 N N . GLU A 1 264 ? 0.993 17.516 5.463 1.00 96.19 264 GLU A N 1
ATOM 2168 C CA . GLU A 1 264 ? -0.361 17.651 4.909 1.00 96.19 264 GLU A CA 1
ATOM 2169 C C . GLU A 1 264 ? -0.962 16.308 4.469 1.00 96.19 264 GLU A C 1
ATOM 2171 O O . GLU A 1 264 ? -2.183 16.170 4.376 1.00 96.19 264 GLU A O 1
ATOM 2176 N N . LEU A 1 265 ? -0.139 15.278 4.247 1.00 96.88 265 LEU A N 1
ATOM 2177 C CA . LEU A 1 265 ? -0.651 13.930 4.009 1.00 96.88 265 LEU A CA 1
ATOM 2178 C C . LEU A 1 265 ? -1.384 13.413 5.253 1.00 96.88 265 LEU A C 1
ATOM 2180 O O . LEU A 1 265 ? -2.423 12.769 5.118 1.00 96.88 265 LEU A O 1
ATOM 2184 N N . ARG A 1 266 ? -0.908 13.746 6.460 1.00 96.38 266 ARG A N 1
ATOM 2185 C CA . ARG A 1 266 ? -1.480 13.276 7.733 1.00 96.38 266 ARG A CA 1
ATOM 2186 C C . ARG A 1 266 ? -2.943 13.667 7.897 1.00 96.38 266 ARG A C 1
ATOM 2188 O O . ARG A 1 266 ? -3.737 12.839 8.334 1.00 96.38 266 ARG A O 1
ATOM 2195 N N . THR A 1 267 ? -3.318 14.882 7.500 1.00 95.56 267 THR A N 1
ATOM 2196 C CA . THR A 1 267 ? -4.712 15.350 7.584 1.00 95.56 267 THR A CA 1
ATOM 2197 C C . THR A 1 267 ? -5.613 14.557 6.640 1.00 95.56 267 THR A C 1
ATOM 2199 O O . THR A 1 267 ? -6.647 14.040 7.051 1.00 95.56 267 THR A O 1
ATOM 2202 N N . THR A 1 268 ? -5.179 14.353 5.395 1.00 95.50 268 THR A N 1
ATOM 2203 C CA . THR A 1 268 ? -5.946 13.560 4.421 1.00 95.50 268 THR A CA 1
ATOM 2204 C C . THR A 1 268 ? -6.019 12.074 4.781 1.00 95.50 268 THR A C 1
ATOM 2206 O O . THR A 1 268 ? -7.001 11.403 4.462 1.00 95.50 268 THR A O 1
ATOM 2209 N N . VAL A 1 269 ? -4.987 11.543 5.442 1.00 96.44 269 VAL A N 1
ATOM 2210 C CA . VAL A 1 269 ? -4.953 10.168 5.945 1.00 96.44 269 VAL A CA 1
ATOM 2211 C C . VAL A 1 269 ? -5.912 9.998 7.118 1.00 96.44 269 VAL A C 1
ATOM 2213 O O . VAL A 1 269 ? -6.646 9.009 7.136 1.00 96.44 269 VAL A O 1
ATOM 2216 N N . ALA A 1 270 ? -5.964 10.958 8.044 1.00 96.44 270 ALA A N 1
ATOM 2217 C CA . ALA A 1 270 ? -6.895 10.949 9.171 1.00 96.44 270 ALA A CA 1
ATOM 2218 C C . ALA A 1 270 ? -8.350 10.765 8.699 1.00 96.44 270 ALA A C 1
ATOM 2220 O O . ALA A 1 270 ? -9.046 9.863 9.171 1.00 96.44 270 ALA A O 1
ATOM 2221 N N . ASP A 1 271 ? -8.761 11.497 7.656 1.00 94.44 271 ASP A N 1
ATOM 2222 C CA . ASP A 1 271 ? -10.093 11.372 7.041 1.00 94.44 271 ASP A CA 1
ATOM 2223 C C . ASP A 1 271 ? -10.373 9.974 6.455 1.00 94.44 271 ASP A C 1
ATOM 2225 O O . ASP A 1 271 ? -11.524 9.553 6.303 1.00 94.44 271 ASP A O 1
ATOM 2229 N N . ARG A 1 272 ? -9.324 9.225 6.097 1.00 94.81 272 ARG A N 1
ATOM 2230 C CA . ARG A 1 272 ? -9.423 7.878 5.514 1.00 94.81 272 ARG A CA 1
ATOM 2231 C C . ARG A 1 272 ? -9.337 6.765 6.549 1.00 94.81 272 ARG A C 1
ATOM 2233 O O . ARG A 1 272 ? -9.800 5.661 6.257 1.00 94.81 272 ARG A O 1
ATOM 2240 N N . MET A 1 273 ? -8.790 7.019 7.737 1.00 96.25 273 MET A N 1
ATOM 2241 C CA . MET A 1 273 ? -8.536 5.982 8.744 1.00 96.25 273 MET A CA 1
ATOM 2242 C C . MET A 1 273 ? -9.795 5.197 9.115 1.00 96.25 273 MET A C 1
ATOM 2244 O O . MET A 1 273 ? -9.749 3.968 9.189 1.00 96.25 273 MET A O 1
ATOM 2248 N N . GLN A 1 274 ? -10.941 5.864 9.273 1.00 94.81 274 GLN A N 1
ATOM 2249 C CA . GLN A 1 274 ? -12.199 5.189 9.608 1.00 94.81 274 GLN A CA 1
ATOM 2250 C C . GLN A 1 274 ? -12.638 4.206 8.510 1.00 94.81 274 GLN A C 1
ATOM 2252 O O . GLN A 1 274 ? -13.046 3.080 8.797 1.00 94.81 274 GLN A O 1
ATOM 2257 N N . PHE A 1 275 ? -12.497 4.598 7.242 1.00 95.31 275 PHE A N 1
ATOM 2258 C CA . PHE A 1 275 ? -12.806 3.731 6.106 1.00 95.31 275 PHE A CA 1
ATOM 2259 C C . PHE A 1 275 ? -11.867 2.519 6.040 1.00 95.31 275 PHE A C 1
ATOM 2261 O O . PHE A 1 275 ? -12.319 1.390 5.839 1.00 95.31 275 PHE A O 1
ATOM 2268 N N . ILE A 1 276 ? -10.565 2.734 6.247 1.00 96.75 276 ILE A N 1
ATOM 2269 C CA . ILE A 1 276 ? -9.564 1.657 6.259 1.00 96.75 276 ILE A CA 1
ATOM 2270 C C . ILE A 1 276 ? -9.834 0.694 7.420 1.00 96.75 276 ILE A C 1
ATOM 2272 O O . ILE A 1 276 ? -9.790 -0.518 7.227 1.00 96.75 276 ILE A O 1
ATOM 2276 N N . THR A 1 277 ? -10.209 1.219 8.588 1.00 97.38 277 THR A N 1
ATOM 2277 C CA . THR A 1 277 ? -10.603 0.423 9.760 1.00 97.38 277 THR A CA 1
ATOM 2278 C C . THR A 1 277 ? -11.776 -0.492 9.437 1.00 97.38 277 THR A C 1
ATOM 2280 O O . THR A 1 277 ? -11.706 -1.692 9.690 1.00 97.38 277 THR A O 1
ATOM 2283 N N . ALA A 1 278 ? -12.833 0.039 8.813 1.00 95.81 278 ALA A N 1
ATOM 2284 C CA . ALA A 1 278 ? -13.991 -0.758 8.417 1.00 95.81 278 ALA A CA 1
ATOM 2285 C C . ALA A 1 278 ? -13.610 -1.889 7.442 1.00 95.81 278 ALA A C 1
ATOM 2287 O O . ALA A 1 278 ? -14.084 -3.020 7.579 1.00 95.81 278 ALA A O 1
ATOM 2288 N N . ILE A 1 279 ? -12.710 -1.620 6.486 1.00 94.12 279 ILE A N 1
ATOM 2289 C CA . ILE A 1 279 ? -12.181 -2.652 5.582 1.00 94.12 279 ILE A CA 1
ATOM 2290 C C . ILE A 1 279 ? -11.388 -3.709 6.355 1.00 94.12 279 ILE A C 1
ATOM 2292 O O . ILE A 1 279 ? -11.607 -4.899 6.127 1.00 94.12 279 ILE A O 1
ATOM 2296 N N . ALA A 1 280 ? -10.479 -3.292 7.239 1.00 95.81 280 ALA A N 1
ATOM 2297 C CA . ALA A 1 280 ? -9.609 -4.187 7.994 1.00 95.81 280 ALA A CA 1
ATOM 2298 C C . ALA A 1 280 ? -10.410 -5.103 8.931 1.00 95.81 280 ALA A C 1
ATOM 2300 O O . ALA A 1 280 ? -10.180 -6.311 8.944 1.00 95.81 280 ALA A O 1
ATOM 2301 N N . ILE A 1 281 ? -11.415 -4.555 9.623 1.00 96.31 281 ILE A N 1
ATOM 2302 C CA . ILE A 1 281 ? -12.359 -5.310 10.458 1.00 96.31 281 ILE A CA 1
ATOM 2303 C C . ILE A 1 281 ? -13.110 -6.347 9.619 1.00 96.31 281 ILE A C 1
ATOM 2305 O O . ILE A 1 281 ? -13.119 -7.530 9.955 1.00 96.31 281 ILE A O 1
ATOM 2309 N N . ARG A 1 282 ? -13.688 -5.937 8.482 1.00 94.56 282 ARG A N 1
ATOM 2310 C CA . ARG A 1 282 ? -14.436 -6.847 7.598 1.00 94.56 282 ARG A CA 1
ATOM 2311 C C . ARG A 1 282 ? -13.561 -7.979 7.057 1.00 94.56 282 ARG A C 1
ATOM 2313 O O . ARG A 1 282 ? -14.027 -9.108 6.937 1.00 94.56 282 ARG A O 1
ATOM 2320 N N . LYS A 1 283 ? -12.300 -7.683 6.735 1.00 94.38 283 LYS A N 1
ATOM 2321 C CA . LYS A 1 283 ? -11.315 -8.675 6.280 1.00 94.38 283 LYS A CA 1
ATOM 2322 C C . LYS A 1 283 ? -10.686 -9.485 7.420 1.00 94.38 283 LYS A C 1
ATOM 2324 O O . LYS A 1 283 ? -9.945 -10.418 7.138 1.00 94.38 283 LYS A O 1
ATOM 2329 N N . LYS A 1 284 ? -10.981 -9.156 8.684 1.00 94.19 284 LYS A N 1
ATOM 2330 C CA . LYS A 1 284 ? -10.368 -9.749 9.886 1.00 94.19 284 LYS A CA 1
ATOM 2331 C C . LYS A 1 284 ? -8.837 -9.604 9.918 1.00 94.19 284 LYS A C 1
ATOM 2333 O O . LYS A 1 284 ? -8.135 -10.451 10.463 1.00 94.19 284 LYS A O 1
ATOM 2338 N N . CYS A 1 285 ? -8.312 -8.515 9.356 1.00 93.75 285 CYS A N 1
ATOM 2339 C CA . CYS A 1 285 ? -6.880 -8.214 9.322 1.00 93.75 285 CYS A CA 1
ATOM 2340 C C . CYS A 1 285 ? -6.468 -7.438 10.583 1.00 93.75 285 CYS A C 1
ATOM 2342 O O . CYS A 1 285 ? -6.391 -6.210 10.562 1.00 93.75 285 CYS A O 1
ATOM 2344 N N . ALA A 1 286 ? -6.215 -8.151 11.686 1.00 92.88 286 ALA A N 1
ATOM 2345 C CA . ALA A 1 286 ? -5.825 -7.537 12.962 1.00 92.88 286 ALA A CA 1
ATOM 2346 C C . ALA A 1 286 ? -4.516 -6.726 12.865 1.00 92.88 286 ALA A C 1
ATOM 2348 O O . ALA A 1 286 ? -4.438 -5.642 13.435 1.00 92.88 286 ALA A O 1
ATOM 2349 N N . ASP A 1 287 ? -3.545 -7.197 12.074 1.00 94.88 287 ASP A N 1
ATOM 2350 C CA . ASP A 1 287 ? -2.278 -6.497 11.803 1.00 94.88 287 ASP A CA 1
ATOM 2351 C C . ASP A 1 287 ? -2.497 -5.076 11.258 1.00 94.88 287 ASP A C 1
ATOM 2353 O O . ASP A 1 287 ? -1.920 -4.107 11.743 1.00 94.88 287 ASP A O 1
ATOM 2357 N N . THR A 1 288 ? -3.404 -4.918 10.291 1.00 96.44 288 THR A N 1
ATOM 2358 C CA . THR A 1 288 ? -3.720 -3.604 9.717 1.00 96.44 288 THR A CA 1
ATOM 2359 C C . THR A 1 288 ? -4.337 -2.666 10.755 1.00 96.44 288 THR A C 1
ATOM 2361 O O . THR A 1 288 ? -4.045 -1.473 10.749 1.00 96.44 288 THR A O 1
ATOM 2364 N N . ILE A 1 289 ? -5.180 -3.187 11.653 1.00 96.88 289 ILE A N 1
ATOM 2365 C CA . ILE A 1 289 ? -5.789 -2.396 12.734 1.00 96.88 289 ILE A CA 1
ATOM 2366 C C . ILE A 1 289 ? -4.717 -1.963 13.738 1.00 96.88 289 ILE A C 1
ATOM 2368 O O . ILE A 1 289 ? -4.693 -0.801 14.135 1.00 96.88 289 ILE A O 1
ATOM 2372 N N . GLN A 1 290 ? -3.800 -2.862 14.098 1.00 96.12 290 GLN A N 1
ATOM 2373 C CA . GLN A 1 290 ? -2.666 -2.536 14.959 1.00 96.12 290 GLN A CA 1
ATOM 2374 C C . GLN A 1 290 ? -1.802 -1.429 14.342 1.00 96.12 290 GLN A C 1
ATOM 2376 O O . GLN A 1 290 ? -1.561 -0.413 14.989 1.00 96.12 290 GLN A O 1
ATOM 2381 N N . ARG A 1 291 ? -1.421 -1.560 13.067 1.00 97.06 291 ARG A N 1
ATOM 2382 C CA . ARG A 1 291 ? -0.658 -0.518 12.366 1.00 97.06 291 ARG A CA 1
ATOM 2383 C C . ARG A 1 291 ? -1.410 0.813 12.295 1.00 97.06 291 ARG A C 1
ATOM 2385 O O . ARG A 1 291 ? -0.790 1.868 12.377 1.00 97.06 291 ARG A O 1
ATOM 2392 N N . LEU A 1 292 ? -2.743 0.801 12.184 1.00 97.69 292 LEU A N 1
ATOM 2393 C CA . LEU A 1 292 ? -3.544 2.031 12.255 1.00 97.69 292 LEU A CA 1
ATOM 2394 C C . LEU A 1 292 ? -3.460 2.692 13.636 1.00 97.69 292 LEU A C 1
ATOM 2396 O O . LEU A 1 292 ? -3.337 3.914 13.701 1.00 97.69 292 LEU A O 1
ATOM 2400 N N . PHE A 1 293 ? -3.491 1.914 14.724 1.00 96.88 293 PHE A N 1
ATOM 2401 C CA . PHE A 1 293 ? -3.262 2.446 16.069 1.00 96.88 293 PHE A CA 1
ATOM 2402 C C . PHE A 1 293 ? -1.867 3.048 16.211 1.00 96.88 293 PHE A C 1
ATOM 2404 O O . PHE A 1 293 ? -1.745 4.157 16.724 1.00 96.88 293 PHE A O 1
ATOM 2411 N N . GLU A 1 294 ? -0.833 2.360 15.723 1.00 96.38 294 GLU A N 1
ATOM 2412 C CA . GLU A 1 294 ? 0.550 2.848 15.755 1.00 96.38 294 GLU A CA 1
ATOM 2413 C C . GLU A 1 294 ? 0.691 4.180 15.014 1.00 96.38 294 GLU A C 1
ATOM 2415 O O . GLU A 1 294 ? 1.246 5.130 15.563 1.00 96.38 294 GLU A O 1
ATOM 2420 N N . VAL A 1 295 ? 0.130 4.292 13.804 1.00 97.19 295 VAL A N 1
ATOM 2421 C CA . VAL A 1 295 ? 0.127 5.550 13.041 1.00 97.19 295 VAL A CA 1
ATOM 2422 C C . VAL A 1 295 ? -0.630 6.642 13.800 1.00 97.19 295 VAL A C 1
ATOM 2424 O O . VAL A 1 295 ? -0.117 7.752 13.946 1.00 97.19 295 VAL A O 1
ATOM 2427 N N . ALA A 1 296 ? -1.827 6.348 14.313 1.00 96.75 296 ALA A N 1
ATOM 2428 C CA . ALA A 1 296 ? -2.636 7.346 15.002 1.00 96.75 296 ALA A CA 1
ATOM 2429 C C . ALA A 1 296 ? -1.968 7.849 16.294 1.00 96.75 296 ALA A C 1
ATOM 2431 O O . ALA A 1 296 ? -1.984 9.049 16.562 1.00 96.75 296 ALA A O 1
ATOM 2432 N N . LEU A 1 297 ? -1.325 6.964 17.063 1.00 95.12 297 LEU A N 1
ATOM 2433 C CA . LEU A 1 297 ? -0.558 7.337 18.254 1.00 95.12 297 LEU A CA 1
ATOM 2434 C C . LEU A 1 297 ? 0.699 8.129 17.890 1.00 95.12 297 LEU A C 1
ATOM 2436 O O . LEU A 1 297 ? 0.928 9.201 18.445 1.00 95.12 297 LEU A O 1
ATOM 2440 N N . ARG A 1 298 ? 1.487 7.643 16.922 1.00 96.75 298 ARG A N 1
ATOM 2441 C CA . ARG A 1 298 ? 2.759 8.260 16.517 1.00 96.75 298 ARG A CA 1
ATOM 2442 C C . ARG A 1 298 ? 2.594 9.706 16.052 1.00 96.75 298 ARG A C 1
ATOM 2444 O O . ARG A 1 298 ? 3.475 10.524 16.298 1.00 96.75 298 ARG A O 1
ATOM 2451 N N . TYR A 1 299 ? 1.477 10.020 15.399 1.00 96.56 299 TYR A N 1
ATOM 2452 C CA . TYR A 1 299 ? 1.189 11.359 14.880 1.00 96.56 299 TYR A CA 1
ATOM 2453 C C . TYR A 1 299 ? 0.143 12.130 15.694 1.00 96.56 299 TYR A C 1
ATOM 2455 O O . TYR A 1 299 ? -0.411 13.107 15.192 1.00 96.56 299 TYR A O 1
ATOM 2463 N N . ASN A 1 300 ? -0.123 11.728 16.942 1.00 95.31 300 ASN A N 1
ATOM 2464 C CA . ASN A 1 300 ? -1.046 12.412 17.858 1.00 95.31 300 ASN A CA 1
ATOM 2465 C C . ASN A 1 300 ? -2.479 12.606 17.305 1.00 95.31 300 ASN A C 1
ATOM 2467 O O . ASN A 1 300 ? -3.167 13.575 17.632 1.00 95.31 300 ASN A O 1
ATOM 2471 N N . MET A 1 301 ? -2.969 11.665 16.498 1.00 95.81 301 MET A N 1
ATOM 2472 C CA . MET A 1 301 ? -4.315 11.655 15.908 1.00 95.81 301 MET A CA 1
ATOM 2473 C C . MET A 1 301 ? -5.346 11.076 16.894 1.00 95.81 301 MET A C 1
ATOM 2475 O O . MET A 1 301 ? -5.929 10.010 16.681 1.00 95.81 301 MET A O 1
ATOM 2479 N N . LYS A 1 302 ? -5.549 11.750 18.037 1.00 95.50 302 LYS A N 1
ATOM 2480 C CA . LYS A 1 302 ? -6.361 11.223 19.158 1.00 95.50 302 LYS A CA 1
ATOM 2481 C C . LYS A 1 302 ? -7.818 10.935 18.771 1.00 95.50 302 LYS A C 1
ATOM 2483 O O . LYS A 1 302 ? -8.415 9.970 19.261 1.00 95.50 302 LYS A O 1
ATOM 2488 N N . LYS A 1 303 ? -8.405 11.761 17.901 1.00 96.19 303 LYS A N 1
ATOM 2489 C CA . LYS A 1 303 ? -9.789 11.595 17.434 1.00 96.19 303 LYS A CA 1
ATOM 2490 C C . LYS A 1 303 ? -9.924 10.317 16.608 1.00 96.19 303 LYS A C 1
ATOM 2492 O O . LYS A 1 303 ? -10.820 9.513 16.853 1.00 96.19 303 LYS A O 1
ATOM 2497 N N . GLU A 1 304 ? -9.005 10.106 15.680 1.00 96.94 304 GLU A N 1
ATOM 2498 C CA . GLU A 1 304 ? -8.976 8.956 14.785 1.00 96.94 304 GLU A CA 1
ATOM 2499 C C . GLU A 1 304 ? -8.679 7.683 15.571 1.00 96.94 304 GLU A C 1
ATOM 2501 O O . GLU A 1 304 ? -9.404 6.702 15.422 1.00 96.94 304 GLU A O 1
ATOM 2506 N N . TYR A 1 305 ? -7.707 7.727 16.488 1.00 96.94 305 TYR A N 1
ATOM 2507 C CA . TYR A 1 305 ? -7.424 6.635 17.420 1.00 96.94 305 TYR A CA 1
ATOM 2508 C C . TYR A 1 305 ? -8.684 6.214 18.188 1.00 96.94 305 TYR A C 1
ATOM 2510 O O . TYR A 1 305 ? -9.020 5.032 18.237 1.00 96.94 305 TYR A O 1
ATOM 2518 N N . THR A 1 306 ? -9.441 7.182 18.717 1.00 96.44 306 THR A N 1
ATOM 2519 C CA . THR A 1 306 ? -10.711 6.922 19.415 1.00 96.44 306 THR A CA 1
ATOM 2520 C C . THR A 1 306 ? -11.732 6.239 18.499 1.00 96.44 306 THR A C 1
ATOM 2522 O O . THR A 1 306 ? -12.390 5.284 18.911 1.00 96.44 306 THR A O 1
ATOM 2525 N N . CYS A 1 307 ? -11.862 6.687 17.247 1.00 95.94 307 CYS A N 1
ATOM 2526 C CA . CYS A 1 307 ? -12.761 6.072 16.267 1.00 95.94 307 CYS A CA 1
ATOM 2527 C C . CYS A 1 307 ? -12.356 4.631 15.919 1.00 95.94 307 CYS A C 1
ATOM 2529 O O . CYS A 1 307 ? -13.226 3.756 15.839 1.00 95.94 307 CYS A O 1
ATOM 2531 N N . ILE A 1 308 ? -11.056 4.378 15.734 1.00 97.00 308 ILE A N 1
ATOM 2532 C CA . ILE A 1 308 ? -10.511 3.042 15.459 1.00 97.00 308 ILE A CA 1
ATOM 2533 C C . ILE A 1 308 ? -10.791 2.125 16.654 1.00 97.00 308 ILE A C 1
ATOM 2535 O O . ILE A 1 308 ? -11.356 1.046 16.478 1.00 97.00 308 ILE A O 1
ATOM 2539 N N . LEU A 1 309 ? -10.481 2.591 17.870 1.00 96.75 309 LEU A N 1
ATOM 2540 C CA . LEU A 1 309 ? -10.656 1.849 19.119 1.00 96.75 309 LEU A CA 1
ATOM 2541 C C . LEU A 1 309 ? -12.109 1.443 19.331 1.00 96.75 309 LEU A C 1
ATOM 2543 O O . LEU A 1 309 ? -12.396 0.276 19.577 1.00 96.75 309 LEU A O 1
ATOM 2547 N N . ARG A 1 310 ? -13.034 2.391 19.166 1.00 95.81 310 ARG A N 1
ATOM 2548 C CA . ARG A 1 310 ? -14.474 2.147 19.285 1.00 95.81 310 ARG A CA 1
ATOM 2549 C C . ARG A 1 310 ? -14.966 1.126 18.258 1.00 95.81 310 ARG A C 1
ATOM 2551 O O . ARG A 1 310 ? -15.626 0.163 18.632 1.00 95.81 310 ARG A O 1
ATOM 2558 N N . SER A 1 311 ? -14.588 1.289 16.990 1.00 96.44 311 SER A N 1
ATOM 2559 C CA . SER A 1 311 ? -14.992 0.363 15.921 1.00 96.44 311 SER A CA 1
ATOM 2560 C C . SER A 1 311 ? -14.453 -1.051 16.162 1.00 96.44 311 SER A C 1
ATOM 2562 O O . SER A 1 311 ? -15.153 -2.040 15.946 1.00 96.44 311 SER A O 1
ATOM 2564 N N . PHE A 1 312 ? -13.209 -1.155 16.636 1.00 96.44 312 PHE A N 1
ATOM 2565 C CA . PHE A 1 312 ? -12.586 -2.432 16.960 1.00 96.44 312 PHE A CA 1
ATOM 2566 C C . PHE A 1 312 ? -13.217 -3.083 18.197 1.00 96.44 312 PHE A C 1
ATOM 2568 O O . PHE A 1 312 ? -13.467 -4.287 18.187 1.00 96.44 312 PHE A O 1
ATOM 2575 N N . PHE A 1 313 ? -13.551 -2.294 19.219 1.00 96.56 313 PHE A N 1
ATOM 2576 C CA . PHE A 1 313 ? -14.273 -2.753 20.404 1.00 96.56 313 PHE A CA 1
ATOM 2577 C C . PHE A 1 313 ? -15.645 -3.334 20.055 1.00 96.56 313 PHE A C 1
ATOM 2579 O O . PHE A 1 313 ? -15.966 -4.441 20.482 1.00 96.56 313 PHE A O 1
ATOM 2586 N N . ASP A 1 314 ? -16.433 -2.627 19.238 1.00 96.00 314 ASP A N 1
ATOM 2587 C CA . ASP A 1 314 ? -17.744 -3.107 18.786 1.00 96.00 314 ASP A CA 1
ATOM 2588 C C . ASP A 1 314 ? -17.623 -4.443 18.037 1.00 96.00 314 ASP A C 1
ATOM 2590 O O . ASP A 1 314 ? -18.410 -5.364 18.265 1.00 96.00 314 ASP A O 1
ATOM 2594 N N . HIS A 1 315 ? -16.597 -4.587 17.193 1.00 96.25 315 HIS A N 1
ATOM 2595 C CA . HIS A 1 315 ? -16.317 -5.840 16.495 1.00 96.25 315 HIS A CA 1
ATOM 2596 C C . HIS A 1 315 ? -15.915 -6.981 17.441 1.00 96.25 315 HIS A C 1
ATOM 2598 O O . HIS A 1 315 ? -16.370 -8.114 17.291 1.00 96.25 315 HIS A O 1
ATOM 2604 N N . LYS A 1 316 ? -15.067 -6.710 18.438 1.00 95.25 316 LYS A N 1
ATOM 2605 C CA . LYS A 1 316 ? -14.674 -7.717 19.433 1.00 95.25 316 LYS A CA 1
ATOM 2606 C C . LYS A 1 316 ? -15.849 -8.135 20.315 1.00 95.25 316 LYS A C 1
ATOM 2608 O O . LYS A 1 316 ? -16.012 -9.329 20.574 1.00 95.25 316 LYS A O 1
ATOM 2613 N N . CYS A 1 317 ? -16.718 -7.190 20.672 1.00 94.50 317 CYS A N 1
ATOM 2614 C CA . CYS A 1 317 ? -17.967 -7.476 21.369 1.00 94.50 317 CYS A CA 1
ATOM 2615 C C . CYS A 1 317 ? -18.882 -8.385 20.543 1.00 94.50 317 CYS A C 1
ATOM 2617 O O . CYS A 1 317 ? -19.414 -9.349 21.089 1.00 94.50 317 CYS A O 1
ATOM 2619 N N . SER A 1 318 ? -19.040 -8.130 19.238 1.00 93.56 318 SER A N 1
ATOM 2620 C CA . SER A 1 318 ? -19.918 -8.947 18.386 1.00 93.56 318 SER A CA 1
ATOM 2621 C C . SER A 1 318 ? -19.404 -10.374 18.174 1.00 93.56 318 SER A C 1
ATOM 2623 O O . SER A 1 318 ? -20.199 -11.299 18.015 1.00 93.56 318 SER A O 1
ATOM 2625 N N . ILE A 1 319 ? -18.084 -10.577 18.228 1.00 94.00 319 ILE A N 1
ATOM 2626 C CA . ILE A 1 319 ? -17.461 -11.909 18.199 1.00 94.00 319 ILE A CA 1
ATOM 2627 C C . ILE A 1 319 ? -17.562 -12.623 19.559 1.00 94.00 319 ILE A C 1
ATOM 2629 O O . ILE A 1 319 ? -17.477 -13.850 19.613 1.00 94.00 319 ILE A O 1
ATOM 2633 N N . GLY A 1 320 ? -17.770 -11.877 20.645 1.00 94.06 320 GLY A N 1
ATOM 2634 C CA . GLY A 1 320 ? -17.798 -12.395 22.011 1.00 94.06 320 GLY A CA 1
ATOM 2635 C C . GLY A 1 320 ? -16.415 -12.559 22.649 1.00 94.06 320 GLY A C 1
ATOM 2636 O O . GLY A 1 320 ? -16.237 -13.367 23.557 1.00 94.06 320 GLY A O 1
ATOM 2637 N N . ASP A 1 321 ? -15.422 -11.804 22.180 1.00 93.94 321 ASP A N 1
ATOM 2638 C CA . ASP A 1 321 ? -14.041 -11.858 22.666 1.00 93.94 321 ASP A CA 1
ATOM 2639 C C . ASP A 1 321 ? -13.854 -10.958 23.904 1.00 93.94 321 ASP A C 1
ATOM 2641 O O . ASP A 1 321 ? -13.379 -9.824 23.820 1.00 93.94 321 ASP A O 1
ATOM 2645 N N . ILE A 1 322 ? -14.263 -11.469 25.072 1.00 94.62 322 ILE A N 1
ATOM 2646 C CA . ILE A 1 322 ? -14.242 -10.735 26.354 1.00 94.62 322 ILE A CA 1
ATOM 2647 C C . ILE A 1 322 ? -12.829 -10.283 26.734 1.00 94.62 322 ILE A C 1
ATOM 2649 O O . ILE A 1 322 ? -12.653 -9.182 27.266 1.00 94.62 322 ILE A O 1
ATOM 2653 N N . LYS A 1 323 ? -11.821 -11.119 26.455 1.00 94.94 323 LYS A N 1
ATOM 2654 C CA . LYS A 1 323 ? -10.426 -10.815 26.778 1.00 94.94 323 LYS A CA 1
ATOM 2655 C C . LYS A 1 323 ? -9.964 -9.579 26.009 1.00 94.94 323 LYS A C 1
ATOM 2657 O O . LYS A 1 323 ? -9.542 -8.610 26.635 1.00 94.94 323 LYS A O 1
ATOM 2662 N N . SER A 1 324 ? -10.144 -9.572 24.686 1.00 94.00 324 SER A N 1
ATOM 2663 C CA . SER A 1 324 ? -9.783 -8.411 23.864 1.00 94.00 324 SER A CA 1
ATOM 2664 C C . SER A 1 324 ? -10.572 -7.163 24.260 1.00 94.00 324 SER A C 1
ATOM 2666 O O . SER A 1 324 ? -10.009 -6.075 24.307 1.00 94.00 324 SER A O 1
ATOM 2668 N N . CYS A 1 325 ? -11.865 -7.288 24.580 1.00 95.56 325 CYS A N 1
ATOM 2669 C CA . CYS A 1 325 ? -12.663 -6.146 25.036 1.00 95.56 325 CYS A CA 1
ATOM 2670 C C . CYS A 1 325 ? -12.124 -5.541 26.342 1.00 95.56 325 CYS A C 1
ATOM 2672 O O . CYS A 1 325 ? -12.054 -4.320 26.462 1.00 95.56 325 CYS A O 1
ATOM 2674 N N . THR A 1 326 ? -11.711 -6.380 27.295 1.00 94.94 326 THR A N 1
ATOM 2675 C CA . THR A 1 326 ? -11.100 -5.931 28.557 1.00 94.94 326 THR A CA 1
ATOM 2676 C C . THR A 1 326 ? -9.769 -5.217 28.313 1.00 94.94 326 THR A C 1
ATOM 2678 O O . THR A 1 326 ? -9.533 -4.155 28.882 1.00 94.94 326 THR A O 1
ATOM 2681 N N . GLU A 1 327 ? -8.923 -5.750 27.428 1.00 94.88 327 GLU A N 1
ATOM 2682 C CA . GLU A 1 327 ? -7.651 -5.118 27.044 1.00 94.88 327 GLU A CA 1
ATOM 2683 C C . GLU A 1 327 ? -7.872 -3.759 26.360 1.00 94.88 327 GLU A C 1
ATOM 2685 O O . GLU A 1 327 ? -7.199 -2.780 26.680 1.00 94.88 327 GLU A O 1
ATOM 2690 N N . ILE A 1 328 ? -8.866 -3.664 25.470 1.00 94.69 328 ILE A N 1
ATOM 2691 C CA . ILE A 1 328 ? -9.239 -2.405 24.813 1.00 94.69 328 ILE A CA 1
ATOM 2692 C C . ILE A 1 328 ? -9.753 -1.379 25.834 1.00 94.69 328 ILE A C 1
ATOM 2694 O O . ILE A 1 328 ? -9.406 -0.203 25.740 1.00 94.69 328 ILE A O 1
ATOM 2698 N N . LEU A 1 329 ? -10.558 -1.804 26.812 1.00 94.44 329 LEU A N 1
ATOM 2699 C CA . LEU A 1 329 ? -11.041 -0.947 27.900 1.00 94.44 329 LEU A CA 1
ATOM 2700 C C . LEU A 1 329 ? -9.892 -0.408 28.756 1.00 94.44 329 LEU A C 1
ATOM 2702 O O . LEU A 1 329 ? -9.860 0.789 29.033 1.00 94.44 329 LEU A O 1
ATOM 2706 N N . ALA A 1 330 ? -8.942 -1.267 29.135 1.00 94.75 330 ALA A N 1
ATOM 2707 C CA . ALA A 1 330 ? -7.750 -0.855 29.872 1.00 94.75 330 ALA A CA 1
ATOM 2708 C C . ALA A 1 330 ? -6.937 0.176 29.072 1.00 94.75 330 ALA A C 1
ATOM 2710 O O . ALA A 1 330 ? -6.651 1.261 29.570 1.00 94.75 330 ALA A O 1
ATOM 2711 N N . SER A 1 331 ? -6.686 -0.100 27.789 1.00 93.00 331 SER A N 1
ATOM 2712 C CA . SER A 1 331 ? -5.977 0.828 26.904 1.00 93.00 331 SER A CA 1
ATOM 2713 C C . SER A 1 331 ? -6.716 2.164 26.723 1.00 93.00 331 SER A C 1
ATOM 2715 O O . SER A 1 331 ? -6.091 3.225 26.705 1.00 93.00 331 SER A O 1
ATOM 2717 N N . ALA A 1 332 ? -8.050 2.146 26.633 1.00 94.06 332 ALA A N 1
ATOM 2718 C CA . ALA A 1 332 ? -8.854 3.362 26.554 1.00 94.06 332 ALA A CA 1
ATOM 2719 C C . ALA A 1 332 ? -8.743 4.211 27.831 1.00 94.06 332 ALA A C 1
ATOM 2721 O O . ALA A 1 332 ? -8.649 5.435 27.733 1.00 94.06 332 ALA A O 1
ATOM 2722 N N . LEU A 1 333 ? -8.714 3.577 29.009 1.00 93.88 333 LEU A N 1
ATOM 2723 C CA . LEU A 1 333 ? -8.497 4.260 30.286 1.00 93.88 333 LEU A CA 1
ATOM 2724 C C . LEU A 1 333 ? -7.105 4.901 30.342 1.00 93.88 333 LEU A C 1
ATOM 2726 O O . LEU A 1 333 ? -7.012 6.094 30.631 1.00 93.88 333 LEU A O 1
ATOM 2730 N N . ASP A 1 334 ? -6.057 4.164 29.964 1.00 93.12 334 ASP A N 1
ATOM 2731 C CA . ASP A 1 334 ? -4.674 4.665 29.944 1.00 93.12 334 ASP A CA 1
ATOM 2732 C C . ASP A 1 334 ? -4.518 5.904 29.043 1.00 93.12 334 ASP A C 1
ATOM 2734 O O . ASP A 1 334 ? -3.799 6.850 29.366 1.00 93.12 334 ASP A O 1
ATOM 2738 N N . GLN A 1 335 ? -5.234 5.933 27.915 1.00 91.31 335 GLN A N 1
ATOM 2739 C CA . GLN A 1 335 ? -5.204 7.037 26.948 1.00 91.31 335 GLN A CA 1
ATOM 2740 C C . GLN A 1 335 ? -6.229 8.152 27.241 1.00 91.31 335 GLN A C 1
ATOM 2742 O O . GLN A 1 335 ? -6.352 9.114 26.466 1.00 91.31 335 GLN A O 1
ATOM 2747 N N . ASN A 1 336 ? -6.961 8.067 28.359 1.00 94.06 336 ASN A N 1
ATOM 2748 C CA . ASN A 1 336 ? -8.050 8.979 28.721 1.00 94.06 336 ASN A CA 1
ATOM 2749 C C . ASN A 1 336 ? -9.075 9.138 27.582 1.00 94.06 336 ASN A C 1
ATOM 2751 O O . ASN A 1 336 ? -9.363 10.251 27.119 1.00 94.06 336 ASN A O 1
ATOM 2755 N N . ILE A 1 337 ? -9.572 8.009 27.079 1.00 93.75 337 ILE A N 1
ATOM 2756 C CA . ILE A 1 337 ? -10.582 7.922 26.027 1.00 93.75 337 ILE A CA 1
ATOM 2757 C C . ILE A 1 337 ? -11.880 7.430 26.640 1.00 93.75 337 ILE A C 1
ATOM 2759 O O . ILE A 1 337 ? -11.952 6.361 27.240 1.00 93.75 337 ILE A O 1
ATOM 2763 N N . THR A 1 338 ? -12.941 8.203 26.438 1.00 91.69 338 THR A N 1
ATOM 2764 C CA . THR A 1 338 ? -14.271 7.817 26.888 1.00 91.69 338 THR A CA 1
ATOM 2765 C C . THR A 1 338 ? -14.873 6.799 25.928 1.00 91.69 338 THR A C 1
ATOM 2767 O O . THR A 1 338 ? -14.984 7.029 24.718 1.00 91.69 338 THR A O 1
ATOM 2770 N N . ILE A 1 339 ? -15.284 5.656 26.464 1.00 92.19 339 ILE A N 1
ATOM 2771 C CA . ILE A 1 339 ? -16.134 4.705 25.752 1.00 92.19 339 ILE A CA 1
ATOM 2772 C C . ILE A 1 339 ? -17.587 5.177 25.871 1.00 92.19 339 ILE A C 1
ATOM 2774 O O . ILE A 1 339 ? -17.968 5.849 26.828 1.00 92.19 339 ILE A O 1
ATOM 2778 N N . THR A 1 340 ? -18.395 4.916 24.844 1.00 93.94 340 THR A N 1
ATOM 2779 C CA . THR A 1 340 ? -19.800 5.346 24.843 1.00 93.94 340 THR A CA 1
ATOM 2780 C C . THR A 1 340 ? -20.647 4.466 25.766 1.00 93.94 340 THR A C 1
ATOM 2782 O O . THR A 1 340 ? -20.356 3.285 25.957 1.00 93.94 340 THR A O 1
ATOM 2785 N N . THR A 1 341 ? -21.740 5.007 26.310 1.00 93.94 341 THR A N 1
ATOM 2786 C CA . THR A 1 341 ? -22.687 4.235 27.136 1.00 93.94 341 THR A CA 1
ATOM 2787 C C . THR A 1 341 ? -23.246 3.024 26.385 1.00 93.94 341 THR A C 1
ATOM 2789 O O . THR A 1 341 ? -23.417 1.958 26.968 1.00 93.94 341 THR A O 1
ATOM 2792 N N . GLU A 1 342 ? -23.467 3.150 25.073 1.00 94.31 342 GLU A N 1
ATOM 2793 C CA . GLU A 1 342 ? -23.909 2.042 24.221 1.00 94.31 342 GLU A CA 1
ATOM 2794 C C . GLU A 1 342 ? -22.899 0.883 24.220 1.00 94.31 342 GLU A C 1
ATOM 2796 O O . GLU A 1 342 ? -23.274 -0.277 24.380 1.00 94.31 342 GLU A O 1
ATOM 2801 N N . GLN A 1 343 ? -21.608 1.191 24.104 1.00 93.88 343 GLN A N 1
ATOM 2802 C CA . GLN A 1 343 ? -20.535 0.197 24.134 1.00 93.88 343 GLN A CA 1
ATOM 2803 C C . GLN A 1 343 ? -20.374 -0.440 25.518 1.00 93.88 343 GLN A C 1
ATOM 2805 O O . GLN A 1 343 ? -20.196 -1.655 25.610 1.00 93.88 343 GLN A O 1
ATOM 2810 N N . HIS A 1 344 ? -20.521 0.336 26.596 1.00 93.62 344 HIS A N 1
ATOM 2811 C CA . HIS A 1 344 ? -20.587 -0.221 27.950 1.00 93.62 344 HIS A CA 1
ATOM 2812 C C . HIS A 1 344 ? -21.747 -1.213 28.098 1.00 93.62 344 HIS A C 1
ATOM 2814 O O . HIS A 1 344 ? -21.544 -2.317 28.601 1.00 93.62 344 HIS A O 1
ATOM 2820 N N . ASN A 1 345 ? -22.935 -0.872 27.593 1.00 93.88 345 ASN A N 1
ATOM 2821 C CA . ASN A 1 345 ? -24.094 -1.764 27.625 1.00 93.88 345 ASN A CA 1
ATOM 2822 C C . ASN A 1 345 ? -23.852 -3.047 26.814 1.00 93.88 345 ASN A C 1
ATOM 2824 O O . ASN A 1 345 ? -24.138 -4.136 27.310 1.00 93.88 345 ASN A O 1
ATOM 2828 N N . LYS A 1 346 ? -23.271 -2.947 25.607 1.00 92.94 346 LYS A N 1
ATOM 2829 C CA . LYS A 1 346 ? -22.892 -4.121 24.793 1.00 92.94 346 LYS A CA 1
ATOM 2830 C C . LYS A 1 346 ? -21.949 -5.055 25.553 1.00 92.94 346 LYS A C 1
ATOM 2832 O O . LYS A 1 346 ? -22.143 -6.269 25.542 1.00 92.94 346 LYS A O 1
ATOM 2837 N N . PHE A 1 347 ? -20.960 -4.496 26.245 1.00 94.62 347 PHE A N 1
ATOM 2838 C CA . PHE A 1 347 ? -20.009 -5.276 27.030 1.00 94.62 347 PHE A CA 1
ATOM 2839 C C . PHE A 1 347 ? -20.643 -5.928 28.264 1.00 94.62 347 PHE A C 1
ATOM 2841 O O . PHE A 1 347 ? -20.387 -7.100 28.527 1.00 94.62 347 PHE A O 1
ATOM 2848 N N . LEU A 1 348 ? -21.527 -5.224 28.980 1.00 93.50 348 LEU A N 1
ATOM 2849 C CA . LEU A 1 348 ? -22.280 -5.799 30.102 1.00 93.50 348 LEU A CA 1
ATOM 2850 C C . LEU A 1 348 ? -23.153 -6.975 29.656 1.00 93.50 348 LEU A C 1
ATOM 2852 O O . LEU A 1 348 ? -23.137 -8.028 30.290 1.00 93.50 348 LEU A O 1
ATOM 2856 N N . VAL A 1 349 ? -23.869 -6.828 28.536 1.00 92.69 349 VAL A N 1
ATOM 2857 C CA . VAL A 1 349 ? -24.665 -7.919 27.953 1.00 92.69 349 VAL A CA 1
ATOM 2858 C C . VAL A 1 349 ? -23.779 -9.120 27.625 1.00 92.69 349 VAL A C 1
ATOM 2860 O O . VAL A 1 349 ? -24.161 -10.256 27.914 1.00 92.69 349 VAL A O 1
ATOM 2863 N N . LEU A 1 350 ? -22.586 -8.887 27.071 1.00 92.50 350 LEU A N 1
ATOM 2864 C CA . LEU A 1 350 ? -21.629 -9.949 26.772 1.00 92.50 350 LEU A CA 1
ATOM 2865 C C . LEU A 1 350 ? -21.159 -10.684 28.044 1.00 92.50 350 LEU A C 1
ATOM 2867 O O . LEU A 1 350 ? -21.177 -11.915 28.069 1.00 92.50 350 LEU A O 1
ATOM 2871 N N . LEU A 1 351 ? -20.801 -9.955 29.107 1.00 91.75 351 LEU A N 1
ATOM 2872 C CA . LEU A 1 351 ? -20.377 -10.536 30.390 1.00 91.75 351 LEU A CA 1
ATOM 2873 C C . LEU A 1 351 ? -21.481 -11.382 31.040 1.00 91.75 351 LEU A C 1
ATOM 2875 O O . LEU A 1 351 ? -21.233 -12.509 31.470 1.00 91.75 351 LEU A O 1
ATOM 2879 N N . LEU A 1 352 ? -22.713 -10.867 31.071 1.00 91.19 352 LEU A N 1
ATOM 2880 C CA . LEU A 1 352 ? -23.862 -11.575 31.643 1.00 91.19 352 LEU A CA 1
ATOM 2881 C C . LEU A 1 352 ? -24.224 -12.825 30.828 1.00 91.19 352 LEU A C 1
ATOM 2883 O O . LEU A 1 352 ? -24.552 -13.867 31.394 1.00 91.19 352 LEU A O 1
ATOM 2887 N N . SER A 1 353 ? -24.119 -12.750 29.499 1.00 85.12 353 SER A N 1
ATOM 2888 C CA . SER A 1 353 ? -24.401 -13.886 28.610 1.00 85.12 353 SER A CA 1
ATOM 2889 C C . SER A 1 353 ? -23.362 -15.002 28.743 1.00 85.12 353 SER A C 1
ATOM 2891 O O . SER A 1 353 ? -23.713 -16.176 28.643 1.00 85.12 353 SER A O 1
ATOM 2893 N N . SER A 1 354 ? -22.098 -14.654 29.006 1.00 74.25 354 SER A N 1
ATOM 2894 C CA . SER A 1 354 ? -21.021 -15.630 29.213 1.00 74.25 354 SER A CA 1
ATOM 2895 C C . SER A 1 354 ? -21.175 -16.427 30.510 1.00 74.25 354 SER A C 1
ATOM 2897 O O . SER A 1 354 ? -20.787 -17.591 30.550 1.00 74.25 354 SER A O 1
ATOM 2899 N N . ASN A 1 355 ? -21.756 -15.830 31.555 1.00 64.12 355 ASN A N 1
ATOM 2900 C CA . ASN A 1 355 ? -21.953 -16.497 32.847 1.00 64.12 355 ASN A CA 1
ATOM 2901 C C . ASN A 1 355 ? -23.197 -17.394 32.889 1.00 64.12 355 ASN A C 1
ATOM 2903 O O . ASN A 1 355 ? -23.253 -18.326 33.685 1.00 64.12 355 ASN A O 1
ATOM 2907 N N . ASN A 1 356 ? -24.181 -17.156 32.020 1.00 59.28 356 ASN A N 1
ATOM 2908 C CA . ASN A 1 356 ? -25.479 -17.830 32.100 1.00 59.28 356 ASN A CA 1
ATOM 2909 C C . ASN A 1 356 ? -25.584 -19.119 31.265 1.00 59.28 356 ASN A C 1
ATOM 2911 O O . ASN A 1 356 ? -26.675 -19.676 31.157 1.00 59.28 356 ASN A O 1
ATOM 2915 N N . GLY A 1 357 ? -24.506 -19.580 30.613 1.00 54.47 357 GLY A N 1
ATOM 2916 C CA . GLY A 1 357 ? -24.502 -20.791 29.766 1.00 54.47 357 GLY A CA 1
ATOM 2917 C C . GLY A 1 357 ? -25.479 -20.768 28.573 1.00 54.47 357 GLY A C 1
ATOM 2918 O O . GLY A 1 357 ? -25.527 -21.707 27.779 1.00 54.47 357 GLY A O 1
ATOM 2919 N N . CYS A 1 358 ? -26.257 -19.695 28.414 1.00 47.72 358 CYS A N 1
ATOM 2920 C CA . CYS A 1 358 ? -27.302 -19.552 27.415 1.00 47.72 358 CYS A CA 1
ATOM 2921 C C . CYS A 1 358 ? -26.751 -18.828 26.188 1.00 47.72 358 CYS A C 1
ATOM 2923 O O . CYS A 1 358 ? -26.673 -17.603 26.127 1.00 47.72 358 CYS A O 1
ATOM 2925 N N . SER A 1 359 ? -26.397 -19.626 25.187 1.00 48.00 359 SER A N 1
ATOM 2926 C CA . SER A 1 359 ? -25.935 -19.220 23.860 1.00 48.00 359 SER A CA 1
ATOM 2927 C C . SER A 1 359 ? -27.006 -18.448 23.062 1.00 48.00 359 SER A C 1
ATOM 2929 O O . SER A 1 359 ? -27.582 -18.960 22.105 1.00 48.00 359 SER A O 1
ATOM 2931 N N . TRP A 1 360 ? -27.284 -17.191 23.416 1.00 52.41 360 TRP A N 1
ATOM 2932 C CA . TRP A 1 360 ? -28.090 -16.290 22.573 1.00 52.41 360 TRP A CA 1
ATOM 2933 C C . TRP A 1 360 ? -27.289 -15.722 21.390 1.00 52.41 360 TRP A C 1
ATOM 2935 O O . TRP A 1 360 ? -27.859 -15.452 20.334 1.00 52.41 360 TRP A O 1
ATOM 2945 N N . LEU A 1 361 ? -25.957 -15.638 21.507 1.00 50.41 361 LEU A N 1
ATOM 2946 C CA . LEU A 1 361 ? -25.065 -15.189 20.425 1.00 50.41 361 LEU A CA 1
ATOM 2947 C C . LEU A 1 361 ? -25.024 -16.156 19.226 1.00 50.41 361 LEU A C 1
ATOM 2949 O O . LEU A 1 361 ? -24.687 -15.744 18.118 1.00 50.41 361 LEU A O 1
ATOM 2953 N N . SER A 1 362 ? -25.429 -17.422 19.396 1.00 51.81 362 SER A N 1
ATOM 2954 C CA . SER A 1 362 ? -25.542 -18.365 18.273 1.00 51.81 362 SER A CA 1
ATOM 2955 C C . SER A 1 362 ? -26.722 -18.067 17.342 1.00 51.81 362 SER A C 1
ATOM 2957 O O . SER A 1 362 ? -26.647 -18.387 16.158 1.00 51.81 362 SER A O 1
ATOM 2959 N N . LYS A 1 363 ? -27.783 -17.404 17.825 1.00 48.94 363 LYS A N 1
ATOM 2960 C CA . LYS A 1 363 ? -28.972 -17.120 17.006 1.00 48.94 363 LYS A CA 1
ATOM 2961 C C . LYS A 1 363 ? -28.786 -15.949 16.041 1.00 48.94 363 LYS A C 1
ATOM 2963 O O . LYS A 1 363 ? -29.436 -15.931 15.002 1.00 48.94 363 LYS A O 1
ATOM 2968 N N . HIS A 1 364 ? -27.875 -15.015 16.321 1.00 48.59 364 HIS A N 1
ATOM 2969 C CA . HIS A 1 364 ? -27.642 -13.868 15.433 1.00 48.59 364 HIS A CA 1
ATOM 2970 C C . HIS A 1 364 ? -26.648 -14.140 14.294 1.00 48.59 364 HIS A C 1
ATOM 2972 O O . HIS A 1 364 ? -26.645 -13.401 13.312 1.00 48.59 364 HIS A O 1
ATOM 2978 N N . LYS A 1 365 ? -25.880 -15.239 14.359 1.00 47.41 365 LYS A N 1
ATOM 2979 C CA . LYS A 1 365 ? -25.003 -15.691 13.261 1.00 47.41 365 LYS A CA 1
ATOM 2980 C C . LYS A 1 365 ? -25.761 -16.123 11.997 1.00 47.41 365 LYS A C 1
ATOM 2982 O O . LYS A 1 365 ? -25.141 -16.222 10.946 1.00 47.41 365 LYS A O 1
ATOM 2987 N N . ASN A 1 366 ? -27.077 -16.340 12.081 1.00 44.97 366 ASN A N 1
ATOM 2988 C CA . ASN A 1 366 ? -27.901 -16.784 10.950 1.00 44.97 366 ASN A CA 1
ATOM 2989 C C . ASN A 1 366 ? -28.677 -15.658 10.243 1.00 44.97 366 ASN A C 1
ATOM 2991 O O . ASN A 1 366 ? -29.333 -15.937 9.246 1.00 44.97 366 ASN A O 1
ATOM 2995 N N . ASN A 1 367 ? -28.592 -14.406 10.712 1.00 43.41 367 ASN A N 1
ATOM 2996 C CA . ASN A 1 367 ? -29.326 -13.278 10.116 1.00 43.41 367 ASN A CA 1
ATOM 2997 C C . ASN A 1 367 ? -28.430 -12.238 9.421 1.00 43.41 367 ASN A C 1
ATOM 2999 O O . ASN A 1 367 ? -28.911 -11.168 9.047 1.00 43.41 367 ASN A O 1
ATOM 3003 N N . GLU A 1 368 ? -27.147 -12.530 9.196 1.00 41.84 368 GLU A N 1
ATOM 3004 C CA . GLU A 1 368 ? -26.318 -11.693 8.328 1.00 41.84 368 GLU A CA 1
ATOM 3005 C C . GLU A 1 368 ? -26.495 -12.095 6.854 1.00 41.84 368 GLU A C 1
ATOM 3007 O O . GLU A 1 368 ? -25.888 -13.044 6.378 1.00 41.84 368 GLU A O 1
ATOM 3012 N N . TRP A 1 369 ? -27.336 -11.310 6.170 1.00 43.66 369 TRP A N 1
ATOM 3013 C CA . TRP A 1 369 ? -27.377 -11.029 4.728 1.00 43.66 369 TRP A CA 1
ATOM 3014 C C . TRP A 1 369 ? -27.462 -12.241 3.777 1.00 43.66 369 TRP A C 1
ATOM 3016 O O . TRP A 1 369 ? -26.458 -12.918 3.551 1.00 43.66 369 TRP A O 1
ATOM 3026 N N . PRO A 1 370 ? -28.602 -12.470 3.087 1.00 36.22 370 PRO A N 1
ATOM 3027 C CA . PRO A 1 370 ? -28.583 -13.342 1.925 1.00 36.22 370 PRO A CA 1
ATOM 3028 C C . PRO A 1 370 ? -27.611 -12.726 0.919 1.00 36.22 370 PRO A C 1
ATOM 3030 O O . PRO A 1 370 ? -27.792 -11.593 0.470 1.00 36.22 370 PRO A O 1
ATOM 3033 N N . HIS A 1 371 ? -26.552 -13.457 0.581 1.00 40.28 371 HIS A N 1
ATOM 3034 C CA . HIS A 1 371 ? -25.780 -13.171 -0.613 1.00 40.28 371 HIS A CA 1
ATOM 3035 C C . HIS A 1 371 ? -26.744 -13.243 -1.798 1.00 40.28 371 HIS A C 1
ATOM 3037 O O . HIS A 1 371 ? -27.010 -14.321 -2.327 1.00 40.28 371 HIS A O 1
ATOM 3043 N N . THR A 1 372 ? -27.265 -12.100 -2.239 1.00 39.25 372 THR A N 1
ATOM 3044 C CA . THR A 1 372 ? -27.683 -11.947 -3.624 1.00 39.25 372 THR A CA 1
ATOM 3045 C C . THR A 1 372 ? -26.419 -12.182 -4.435 1.00 39.25 372 THR A C 1
ATOM 3047 O O . THR A 1 372 ? -25.568 -11.302 -4.573 1.00 39.25 372 THR A O 1
ATOM 3050 N N . ARG A 1 373 ? -26.246 -13.421 -4.909 1.00 33.38 373 ARG A N 1
ATOM 3051 C CA . ARG A 1 373 ? -25.406 -13.685 -6.068 1.00 33.38 373 ARG A CA 1
ATOM 3052 C C . ARG A 1 373 ? -25.905 -12.729 -7.139 1.00 33.38 373 ARG A C 1
ATOM 3054 O O . ARG A 1 373 ? -27.017 -12.867 -7.634 1.00 33.38 373 ARG A O 1
ATOM 3061 N N . VAL A 1 374 ? -25.106 -11.714 -7.429 1.00 33.16 374 VAL A N 1
ATOM 3062 C CA . VAL A 1 374 ? -25.212 -11.029 -8.704 1.00 33.16 374 VAL A CA 1
ATOM 3063 C C . VAL A 1 374 ? -24.771 -12.079 -9.711 1.00 33.16 374 VAL A C 1
ATOM 3065 O O . VAL A 1 374 ? -23.579 -12.372 -9.806 1.00 33.16 374 VAL A O 1
ATOM 3068 N N . ASP A 1 375 ? -25.735 -12.710 -10.377 1.00 33.00 375 ASP A N 1
ATOM 3069 C CA . ASP A 1 375 ? -25.463 -13.498 -11.570 1.00 33.00 375 ASP A CA 1
ATOM 3070 C C . ASP A 1 375 ? -24.868 -12.537 -12.597 1.00 33.00 375 ASP A C 1
ATOM 3072 O O . ASP A 1 375 ? -25.560 -11.737 -13.226 1.00 33.00 375 ASP A O 1
ATOM 3076 N N . VAL A 1 376 ? -23.541 -12.553 -12.698 1.00 36.16 376 VAL A N 1
ATOM 3077 C CA . VAL A 1 376 ? -22.828 -11.911 -13.794 1.00 36.16 376 VAL A CA 1
ATOM 3078 C C . VAL A 1 376 ? -23.087 -12.797 -15.013 1.00 36.16 376 VAL A C 1
ATOM 3080 O O . VAL A 1 376 ? -22.697 -13.968 -14.982 1.00 36.16 376 VAL A O 1
ATOM 3083 N N . PRO A 1 377 ? -23.757 -12.300 -16.069 1.00 33.38 377 PRO A N 1
ATOM 3084 C CA . PRO A 1 377 ? -23.971 -13.097 -17.262 1.00 33.38 377 PRO A CA 1
ATOM 3085 C C . PRO A 1 377 ? -22.616 -13.544 -17.804 1.00 33.38 377 PRO A C 1
ATOM 3087 O O . PRO A 1 377 ? -21.688 -12.739 -17.925 1.00 33.38 377 PRO A O 1
ATOM 3090 N N . SER A 1 378 ? -22.500 -14.829 -18.129 1.00 30.84 378 SER A N 1
ATOM 3091 C CA . SER A 1 378 ? -21.337 -15.366 -18.822 1.00 30.84 378 SER A CA 1
ATOM 3092 C C . SER A 1 378 ? -21.167 -14.616 -20.143 1.00 30.84 378 SER A C 1
ATOM 3094 O O . SER A 1 378 ? -21.936 -14.826 -21.083 1.00 30.84 378 SER A O 1
ATOM 3096 N N . PHE A 1 379 ? -20.170 -13.738 -20.226 1.00 29.97 379 PHE A N 1
ATOM 3097 C CA . PHE A 1 379 ? -19.709 -13.222 -21.505 1.00 29.97 379 PHE A CA 1
ATOM 3098 C C . PHE A 1 379 ? -19.096 -14.393 -22.278 1.00 29.97 379 PHE A C 1
ATOM 3100 O O . PHE A 1 379 ? -17.971 -14.810 -22.019 1.00 29.97 379 PHE A O 1
ATOM 3107 N N . GLN A 1 380 ? -19.860 -14.952 -23.215 1.00 31.58 380 GLN A N 1
ATOM 3108 C CA . GLN A 1 380 ? -19.308 -15.782 -24.276 1.00 31.58 380 GLN A CA 1
ATOM 3109 C C . GLN A 1 380 ? -18.639 -14.846 -25.284 1.00 31.58 380 GLN A C 1
ATOM 3111 O O . GLN A 1 380 ? -19.319 -14.098 -25.988 1.00 31.58 380 GLN A O 1
ATOM 3116 N N . MET A 1 381 ? -17.306 -14.877 -25.357 1.00 29.80 381 MET A N 1
ATOM 3117 C CA . MET A 1 381 ? -16.609 -14.376 -26.538 1.00 29.80 381 MET A CA 1
ATOM 3118 C C . MET A 1 381 ? -16.987 -15.291 -27.705 1.00 29.80 381 MET A C 1
ATOM 3120 O O . MET A 1 381 ? -16.675 -16.481 -27.696 1.00 29.80 381 MET A O 1
ATOM 3124 N N . LYS A 1 382 ? -17.711 -14.742 -28.683 1.00 30.67 382 LYS A N 1
ATOM 3125 C CA . LYS A 1 382 ? -17.827 -15.357 -30.004 1.00 30.67 382 LYS A CA 1
ATOM 3126 C C . LYS A 1 382 ? -16.507 -15.112 -30.732 1.00 30.67 382 LYS A C 1
ATOM 3128 O O . LYS A 1 382 ? -16.056 -13.968 -30.777 1.00 30.67 382 LYS A O 1
ATOM 3133 N N . PHE A 1 383 ? -15.908 -16.204 -31.199 1.00 39.50 383 PHE A N 1
ATOM 3134 C CA . PHE A 1 383 ? -14.756 -16.211 -32.096 1.00 39.50 383 PHE A CA 1
ATOM 3135 C C . PHE A 1 383 ? -15.077 -15.521 -33.419 1.00 39.50 383 PHE A C 1
ATOM 3137 O O . PHE A 1 383 ? -16.242 -15.653 -33.871 1.00 39.50 383 PHE A O 1
#

Radius of gyration: 32.28 Å; chains: 1; bounding box: 82×83×74 Å

Organism: Diploptera punctata (NCBI:txid6984)

Secondary structure (DSSP, 8-state):
----------------------------PPPPP---------------HHHHHHHHHHHHHHHHHHHHHHTS------TTTHHHHHHHHTTT----HHHHHHHHHHHHHTT-HHHHHHHHHHHHHHTPPPPHHHHHHHHHHHHHTT-HHHHHHHHHHHHHH-HHHHHHHHHHHHHHHHHHHHHHHHHH-GGGHHHHHHHHHHHHHHHHHTT-HHHHHHHHHHHHHHHHHH---HHHHHHHHHHHT-S-HHHHHHHHHHHHH-HHHHHHHHHHHHHHHHHHHHHT-HHHHHHHHHHHHHTT-HHHHHHHHHHHHHHHHHHT-HHHHHHHHHHHHHTT-PPPHHHHHHHHHHHHHHHS----HHHHTT-S---------------

Foldseek 3Di:
DDDDDDDDDDDDDDDDDDDDDDPPDDPDDDDDDDDDDDDDPDPPDPDDPVNVVVVVVVVVVVVVVVVVVVPPDDDPPPPPPVVVVVVVVLPDDPQALVNLQVQLVVCVVVVVLVSNLVSLVSCVVVVHAHDPVSLVVQLVVCVVVVVPSSNVSSLVSCCSPPVPVSVVVCVLVVLLVLLVVLVVCVVPPVVCVVVSLVVVLVQLLCLLVVVPPSSLVSLVVSQVCCCVPVVDNSSVLSNLLSLLPDPDPVSVVVSVVSCVVDVVSLVVNLVCLLVQLVVCLVVVPVVSLVVSLVSCVVSVVLVSNLSSLQSVLVSCLLVLVLVVNVVSVVVCVVSVHDHDPVSVVSSVVSVVCVVPVDPPSVVVVPPPDDPPPPPPDPPDDDD